Protein AF-A0A9D9LNS2-F1 (afdb_monomer)

pLDDT: mean 87.55, std 12.62, range [31.33, 98.88]

Structure (mmCIF, N/CA/C/O backbone):
data_AF-A0A9D9LNS2-F1
#
_entry.id   AF-A0A9D9LNS2-F1
#
loop_
_atom_site.group_PDB
_atom_site.id
_atom_site.type_symbol
_atom_site.label_atom_id
_atom_site.label_alt_id
_atom_site.label_comp_id
_atom_site.label_asym_id
_atom_site.label_entity_id
_atom_site.label_seq_id
_atom_site.pdbx_PDB_ins_code
_atom_site.Cartn_x
_atom_site.Cartn_y
_atom_site.Cartn_z
_atom_site.occupancy
_atom_site.B_iso_or_equiv
_atom_site.auth_seq_id
_atom_site.auth_comp_id
_atom_site.auth_asym_id
_atom_site.auth_atom_id
_atom_site.pdbx_PDB_model_num
ATOM 1 N N . THR A 1 1 ? 6.295 -9.757 68.242 1.00 33.25 1 THR A N 1
ATOM 2 C CA . THR A 1 1 ? 5.792 -8.439 67.802 1.00 33.25 1 THR A CA 1
ATOM 3 C C . THR A 1 1 ? 4.355 -8.623 67.370 1.00 33.25 1 THR A C 1
ATOM 5 O O . THR A 1 1 ? 4.107 -9.327 66.403 1.00 33.25 1 THR A O 1
ATOM 8 N N . ALA A 1 2 ? 3.405 -8.133 68.170 1.00 31.33 2 ALA A N 1
ATOM 9 C CA . ALA A 1 2 ? 1.982 -8.232 67.860 1.00 31.33 2 ALA A CA 1
ATOM 10 C C . ALA A 1 2 ? 1.678 -7.344 66.647 1.00 31.33 2 ALA A C 1
ATOM 12 O O . ALA A 1 2 ? 1.990 -6.156 66.668 1.00 31.33 2 ALA A O 1
ATOM 13 N N . VAL A 1 3 ? 1.133 -7.939 65.589 1.00 33.62 3 VAL A N 1
ATOM 14 C CA . VAL A 1 3 ? 0.578 -7.201 64.453 1.00 33.62 3 VAL A CA 1
ATOM 15 C C . VAL A 1 3 ? -0.661 -6.463 64.959 1.00 33.62 3 VAL A C 1
ATOM 17 O O . VAL A 1 3 ? -1.496 -7.050 65.648 1.00 33.62 3 VAL A O 1
ATOM 20 N N . ASP A 1 4 ? -0.747 -5.167 64.675 1.00 36.94 4 ASP A N 1
ATOM 21 C CA . ASP A 1 4 ? -1.893 -4.333 65.025 1.00 36.94 4 ASP A CA 1
ATOM 22 C C . ASP A 1 4 ? -3.125 -4.786 64.217 1.00 36.94 4 ASP A C 1
ATOM 24 O O . ASP A 1 4 ? -3.298 -4.444 63.049 1.00 36.94 4 ASP A O 1
ATOM 28 N N . ASN A 1 5 ? -3.973 -5.611 64.837 1.00 46.31 5 ASN A N 1
ATOM 29 C CA . ASN A 1 5 ? -5.178 -6.194 64.234 1.00 46.31 5 ASN A CA 1
ATOM 30 C C . ASN A 1 5 ? -6.272 -5.160 63.888 1.00 46.31 5 ASN A C 1
ATOM 32 O O . ASN A 1 5 ? -7.310 -5.545 63.350 1.00 46.31 5 ASN A O 1
ATOM 36 N N . LYS A 1 6 ? -6.080 -3.858 64.155 1.00 44.69 6 LYS A N 1
ATOM 37 C CA . LYS A 1 6 ? -7.046 -2.815 63.760 1.00 44.69 6 LYS A CA 1
ATOM 38 C C . LYS A 1 6 ? -7.164 -2.613 62.245 1.00 44.69 6 LYS A C 1
ATOM 40 O O . LYS A 1 6 ? -8.192 -2.115 61.801 1.00 44.69 6 LYS A O 1
ATOM 45 N N . ALA A 1 7 ? -6.161 -3.004 61.456 1.00 51.31 7 ALA A N 1
ATOM 46 C CA . ALA A 1 7 ? -6.148 -2.766 60.009 1.00 51.31 7 ALA A CA 1
ATOM 47 C C . ALA A 1 7 ? -7.003 -3.754 59.184 1.00 51.31 7 ALA A C 1
ATOM 49 O O . ALA A 1 7 ? -7.337 -3.459 58.044 1.00 51.31 7 ALA A O 1
ATOM 50 N N . VAL A 1 8 ? -7.363 -4.923 59.732 1.00 53.34 8 VAL A N 1
ATOM 51 C CA . VAL A 1 8 ? -8.019 -6.008 58.963 1.00 53.34 8 VAL A CA 1
ATOM 52 C C . VAL A 1 8 ? -9.545 -5.833 58.870 1.00 53.34 8 VAL A C 1
ATOM 54 O O . VAL A 1 8 ? -10.188 -6.422 58.008 1.00 53.34 8 VAL A O 1
ATOM 57 N N . HIS A 1 9 ? -10.128 -4.996 59.734 1.00 58.34 9 HIS A N 1
ATOM 58 C CA . HIS A 1 9 ? -11.574 -4.741 59.809 1.00 58.34 9 HIS A CA 1
ATOM 59 C C . HIS A 1 9 ? -11.910 -3.241 59.869 1.00 58.34 9 HIS A C 1
ATOM 61 O O . HIS A 1 9 ? -12.943 -2.862 60.422 1.00 58.34 9 HIS A O 1
ATOM 67 N N . SER A 1 10 ? -11.028 -2.370 59.366 1.00 61.47 10 SER A N 1
ATOM 68 C CA . SER A 1 10 ? -11.342 -0.944 59.249 1.00 61.47 10 SER A CA 1
ATOM 69 C C . SER A 1 10 ? -12.357 -0.701 58.129 1.00 61.47 10 SER A C 1
ATOM 71 O O . SER A 1 10 ? -12.461 -1.481 57.186 1.00 61.47 10 SER A O 1
ATOM 73 N N . GLU A 1 11 ? -13.056 0.433 58.185 1.00 57.34 11 GLU A N 1
ATOM 74 C CA . GLU A 1 11 ? -13.917 0.926 57.093 1.00 57.34 11 GLU A CA 1
ATOM 75 C C . GLU A 1 11 ? -13.164 1.156 55.765 1.00 57.34 11 GLU A C 1
ATOM 77 O O . GLU A 1 11 ? -13.777 1.358 54.723 1.00 57.34 11 GLU A O 1
ATOM 82 N N . THR A 1 12 ? -11.830 1.112 55.810 1.00 61.41 12 THR A N 1
ATOM 83 C CA . THR A 1 12 ? -10.902 1.259 54.683 1.00 61.41 12 THR A CA 1
ATOM 84 C C . THR A 1 12 ? -10.197 -0.047 54.298 1.00 61.41 12 THR A C 1
ATOM 86 O O . THR A 1 12 ? -9.272 -0.020 53.486 1.00 61.41 12 THR A O 1
ATOM 89 N N . ALA A 1 13 ? -10.576 -1.183 54.892 1.00 69.00 13 ALA A N 1
ATOM 90 C CA . ALA A 1 13 ? -10.002 -2.482 54.558 1.00 69.00 13 ALA A CA 1
ATOM 91 C C . ALA A 1 13 ? -10.387 -2.907 53.128 1.00 69.00 13 ALA A C 1
ATOM 93 O O . ALA A 1 13 ? -11.453 -2.556 52.625 1.00 69.00 13 ALA A O 1
ATOM 94 N N . ASN A 1 14 ? -9.517 -3.682 52.470 1.00 68.00 14 ASN A N 1
ATOM 95 C CA . ASN A 1 14 ? -9.775 -4.184 51.118 1.00 68.00 14 ASN A CA 1
ATOM 96 C C . ASN A 1 14 ? -11.059 -5.029 51.082 1.00 68.00 14 ASN A C 1
ATOM 98 O O . ASN A 1 14 ? -11.213 -5.963 51.872 1.00 68.00 14 ASN A O 1
ATOM 102 N N . ALA A 1 15 ? -11.947 -4.726 50.133 1.00 77.56 15 ALA A N 1
ATOM 103 C CA . ALA A 1 15 ? -13.178 -5.477 49.915 1.00 77.56 15 ALA A CA 1
ATOM 104 C C . ALA A 1 15 ? -12.906 -6.906 49.405 1.00 77.56 15 ALA A C 1
ATOM 106 O O . ALA A 1 15 ? -11.882 -7.185 48.774 1.00 77.56 15 ALA A O 1
ATOM 107 N N . LEU A 1 16 ? -13.855 -7.810 49.660 1.00 83.69 16 LEU A N 1
ATOM 108 C CA . LEU A 1 16 ? -13.872 -9.162 49.100 1.00 83.69 16 LEU A CA 1
ATOM 109 C C . LEU A 1 16 ? -14.702 -9.174 47.811 1.00 83.69 16 LEU A C 1
ATOM 111 O O . LEU A 1 16 ? -15.827 -8.680 47.796 1.00 83.69 16 LEU A O 1
ATOM 115 N N . TYR A 1 17 ? -14.166 -9.781 46.752 1.00 83.00 17 TYR A N 1
ATOM 116 C CA . TYR A 1 17 ? -14.853 -9.925 45.466 1.00 83.00 17 TYR A CA 1
ATOM 117 C C . TYR A 1 17 ? -15.533 -11.291 45.359 1.00 83.00 17 TYR A C 1
ATOM 119 O O . TYR A 1 17 ? -14.971 -12.309 45.767 1.00 83.00 17 TYR A O 1
ATOM 127 N N . PHE A 1 18 ? -16.731 -11.318 44.782 1.00 83.56 18 PHE A N 1
ATOM 128 C CA . PHE A 1 18 ? -17.509 -12.531 44.545 1.00 83.56 18 PHE A CA 1
ATOM 129 C C . PHE A 1 18 ? -18.371 -12.362 43.278 1.00 83.56 18 PHE A C 1
ATOM 131 O O . PHE A 1 18 ? -18.557 -11.246 42.794 1.00 83.56 18 PHE A O 1
ATOM 138 N N . PHE A 1 19 ? -18.860 -13.467 42.708 1.00 86.81 19 PHE A N 1
ATOM 139 C CA . PHE A 1 19 ? -19.714 -13.448 41.512 1.00 86.81 19 PHE A CA 1
ATOM 140 C C . PHE A 1 19 ? -21.199 -13.301 41.859 1.00 86.81 19 PHE A C 1
ATOM 142 O O . PHE A 1 19 ? -21.621 -13.597 42.973 1.00 86.81 19 PHE A O 1
ATOM 149 N N . GLU A 1 20 ? -21.996 -12.893 40.873 1.00 86.50 20 GLU A N 1
ATOM 150 C CA . GLU A 1 20 ? -23.453 -12.806 40.994 1.00 86.50 20 GLU A CA 1
ATOM 151 C C . GLU A 1 20 ? -24.080 -14.119 41.491 1.00 86.50 20 GLU A C 1
ATOM 153 O O . GLU A 1 20 ? -23.722 -15.207 41.033 1.00 86.50 20 GLU A O 1
ATOM 158 N N . ASN A 1 21 ? -25.026 -14.010 42.426 1.00 89.00 21 ASN A N 1
ATOM 159 C CA . ASN A 1 21 ? -25.740 -15.137 43.013 1.00 89.00 21 ASN A CA 1
ATOM 160 C C . ASN A 1 21 ? -27.175 -14.741 43.404 1.00 89.00 21 ASN A C 1
ATOM 162 O O . ASN A 1 21 ? -27.397 -14.058 44.403 1.00 89.00 21 ASN A O 1
ATOM 166 N N . MET A 1 22 ? -28.149 -15.192 42.614 1.00 88.88 22 MET A N 1
ATOM 167 C CA . MET A 1 22 ? -29.555 -14.786 42.709 1.00 88.88 22 MET A CA 1
ATOM 168 C C . MET A 1 22 ? -30.391 -15.853 43.430 1.00 88.88 22 MET A C 1
ATOM 170 O O . MET A 1 22 ? -30.840 -16.813 42.804 1.00 88.88 22 MET A O 1
ATOM 174 N N . GLN A 1 23 ? -30.603 -15.711 44.743 1.00 87.56 23 GLN A N 1
ATOM 175 C CA . GLN A 1 23 ? -31.381 -16.676 45.543 1.00 87.56 23 GLN A CA 1
ATOM 176 C C . GLN A 1 23 ? -32.831 -16.241 45.833 1.00 87.56 23 GLN A C 1
ATOM 178 O O . GLN A 1 23 ? -33.552 -16.934 46.562 1.00 87.56 23 GLN A O 1
ATOM 183 N N . GLY A 1 24 ? -33.277 -15.123 45.255 1.00 86.31 24 GLY A N 1
ATOM 184 C CA . GLY A 1 24 ? -34.633 -14.588 45.380 1.00 86.31 24 GLY A CA 1
ATOM 185 C C . GLY A 1 24 ? -34.915 -13.911 46.723 1.00 86.31 24 GLY A C 1
ATOM 186 O O . GLY A 1 24 ? -34.023 -13.718 47.548 1.00 86.31 24 GLY A O 1
ATOM 187 N N . THR A 1 25 ? -36.181 -13.567 46.949 1.00 83.12 25 THR A N 1
ATOM 188 C CA . THR A 1 25 ? -36.675 -13.032 48.224 1.00 83.12 25 THR A CA 1
ATOM 189 C C . THR A 1 25 ? -37.322 -14.131 49.077 1.00 83.12 25 THR A C 1
ATOM 191 O O . THR A 1 25 ? -37.558 -15.251 48.607 1.00 83.12 25 THR A O 1
ATOM 194 N N . SER A 1 26 ? -37.561 -13.859 50.358 1.00 76.69 26 SER A N 1
ATOM 195 C CA . SER A 1 26 ? -38.301 -14.744 51.261 1.00 76.69 26 SER A CA 1
ATOM 196 C C . SER A 1 26 ? -39.019 -13.936 52.333 1.00 76.69 26 SER A C 1
ATOM 198 O O . SER A 1 26 ? -38.351 -13.288 53.128 1.00 76.69 26 SER A O 1
ATOM 200 N N . ASP A 1 27 ? -40.340 -14.073 52.430 1.00 67.19 27 ASP A N 1
ATOM 201 C CA . ASP A 1 27 ? -41.143 -13.383 53.454 1.00 67.19 27 ASP A CA 1
ATOM 202 C C . ASP A 1 27 ? -41.075 -14.078 54.831 1.00 67.19 27 ASP A C 1
ATOM 204 O O . ASP A 1 27 ? -41.293 -13.452 55.864 1.00 67.19 27 ASP A O 1
ATOM 208 N N . ASP A 1 28 ? -40.714 -15.367 54.856 1.00 64.19 28 ASP A N 1
ATOM 209 C CA . ASP A 1 28 ? -40.721 -16.203 56.069 1.00 64.19 28 ASP A CA 1
ATOM 210 C C . ASP A 1 28 ? -39.367 -16.301 56.803 1.00 64.19 28 ASP A C 1
ATOM 212 O O . ASP A 1 28 ? -39.284 -16.897 57.881 1.00 64.19 28 ASP A O 1
ATOM 216 N N . ASN A 1 29 ? -38.288 -15.755 56.232 1.00 64.12 29 ASN A N 1
ATOM 217 C CA . ASN A 1 29 ? -36.926 -15.947 56.738 1.00 64.12 29 ASN A CA 1
ATOM 218 C C . ASN A 1 29 ? -36.276 -14.607 57.065 1.00 64.12 29 ASN A C 1
ATOM 220 O O . ASN A 1 29 ? -35.583 -14.033 56.236 1.00 64.12 29 ASN A O 1
ATOM 224 N N . ASP A 1 30 ? -36.482 -14.142 58.293 1.00 65.75 30 ASP A N 1
ATOM 225 C CA . ASP A 1 30 ? -35.785 -12.977 58.826 1.00 65.75 30 ASP A CA 1
ATOM 226 C C . ASP A 1 30 ? -34.303 -13.305 59.072 1.00 65.75 30 ASP A C 1
ATOM 228 O O . ASP A 1 30 ? -33.975 -14.143 59.923 1.00 65.75 30 ASP A O 1
ATOM 232 N N . LYS A 1 31 ? -33.400 -12.620 58.355 1.00 72.44 31 LYS A N 1
ATOM 233 C CA . LYS A 1 31 ? -31.945 -12.838 58.452 1.00 72.44 31 LYS A CA 1
ATOM 234 C C . LYS A 1 31 ? -31.385 -12.630 59.865 1.00 72.44 31 LYS A C 1
ATOM 236 O O . LYS A 1 31 ? -30.313 -13.175 60.154 1.00 72.44 31 LYS A O 1
ATOM 241 N N . HIS A 1 32 ? -32.094 -11.915 60.749 1.00 64.38 32 HIS A N 1
ATOM 242 C CA . HIS A 1 32 ? -31.720 -11.731 62.159 1.00 64.38 32 HIS A CA 1
ATOM 243 C C . HIS A 1 32 ? -31.865 -13.011 62.992 1.00 64.38 32 HIS A C 1
ATOM 245 O O . HIS A 1 32 ? -31.249 -13.138 64.052 1.00 64.38 32 HIS A O 1
ATOM 251 N N . GLN A 1 33 ? -32.667 -13.981 62.544 1.00 59.72 33 GLN A N 1
ATOM 252 C CA . GLN A 1 33 ? -32.954 -15.172 63.333 1.00 59.72 33 GLN A CA 1
ATOM 253 C C . GLN A 1 33 ? -31.820 -16.202 63.236 1.00 59.72 33 GLN A C 1
ATOM 255 O O . GLN A 1 33 ? -31.403 -16.629 62.156 1.00 59.72 33 GLN A O 1
ATOM 260 N N . TYR A 1 34 ? -31.346 -16.661 64.398 1.00 57.41 34 TYR A N 1
ATOM 261 C CA . TYR A 1 34 ? -30.439 -17.803 64.499 1.00 57.41 34 TYR A CA 1
ATOM 262 C C . TYR A 1 34 ? -31.224 -19.102 64.270 1.00 57.41 34 TYR A C 1
ATOM 264 O O . TYR A 1 34 ? -31.733 -19.719 65.207 1.00 57.41 34 TYR A O 1
ATOM 272 N N . LYS A 1 35 ? -31.353 -19.518 63.008 1.00 54.47 35 LYS A N 1
ATOM 273 C CA . LYS A 1 35 ? -31.917 -20.820 62.636 1.00 54.47 35 LYS A CA 1
ATOM 274 C C . LYS A 1 35 ? -30.924 -21.585 61.769 1.00 54.47 35 LYS A C 1
ATOM 276 O O . LYS A 1 35 ? -30.582 -21.138 60.684 1.00 54.47 35 LYS A O 1
ATOM 281 N N . ASN A 1 36 ? -30.502 -22.733 62.301 1.00 56.06 36 ASN A N 1
ATOM 282 C CA . ASN A 1 36 ? -29.841 -23.860 61.640 1.00 56.06 36 ASN A CA 1
ATOM 283 C C . ASN A 1 36 ? -28.609 -23.540 60.759 1.00 56.06 36 ASN A C 1
ATOM 285 O O . ASN A 1 36 ? -28.718 -22.982 59.671 1.00 56.06 36 ASN A O 1
ATOM 289 N N . TYR A 1 37 ? -27.416 -23.955 61.201 1.00 56.81 37 TYR A N 1
ATOM 290 C CA . TYR A 1 37 ? -26.155 -23.692 60.485 1.00 56.81 37 TYR A CA 1
ATOM 291 C C . TYR A 1 37 ? -26.038 -24.428 59.142 1.00 56.81 37 TYR A C 1
ATOM 293 O O . TYR A 1 37 ? -25.352 -23.934 58.246 1.00 56.81 37 TYR A O 1
ATOM 301 N N . ASP A 1 38 ? -26.708 -25.575 59.004 1.00 57.31 38 ASP A N 1
ATOM 302 C CA . ASP A 1 38 ? -26.604 -26.446 57.826 1.00 57.31 38 ASP A CA 1
ATOM 303 C C . ASP A 1 38 ? -27.313 -25.867 56.591 1.00 57.31 38 ASP A C 1
ATOM 305 O O . ASP A 1 38 ? -26.952 -26.178 55.458 1.00 57.31 38 ASP A O 1
ATOM 309 N N . SER A 1 39 ? -28.285 -24.973 56.797 1.00 63.19 39 SER A N 1
ATOM 310 C CA . SER A 1 39 ? -28.963 -24.226 55.736 1.00 63.19 39 SER A CA 1
ATOM 311 C C . SER A 1 39 ? -29.450 -22.880 56.276 1.00 63.19 39 SER A C 1
ATOM 313 O O . SER A 1 39 ? -30.644 -22.709 56.547 1.00 63.19 39 SER A O 1
ATOM 315 N N . LYS A 1 40 ? -28.526 -21.926 56.471 1.00 66.00 40 LYS A N 1
ATOM 316 C CA . LYS A 1 40 ? -28.883 -20.584 56.964 1.00 66.00 40 LYS A CA 1
ATOM 317 C C . LYS A 1 40 ? -29.997 -20.006 56.086 1.00 66.00 40 LYS A C 1
ATOM 319 O O . LYS A 1 40 ? -29.880 -19.969 54.862 1.00 66.00 40 LYS A O 1
ATOM 324 N N . ASP A 1 41 ? -31.098 -19.626 56.731 1.00 71.75 41 ASP A N 1
ATOM 325 C CA . ASP A 1 41 ? -32.291 -19.032 56.111 1.00 71.75 41 ASP A CA 1
ATOM 326 C C . ASP A 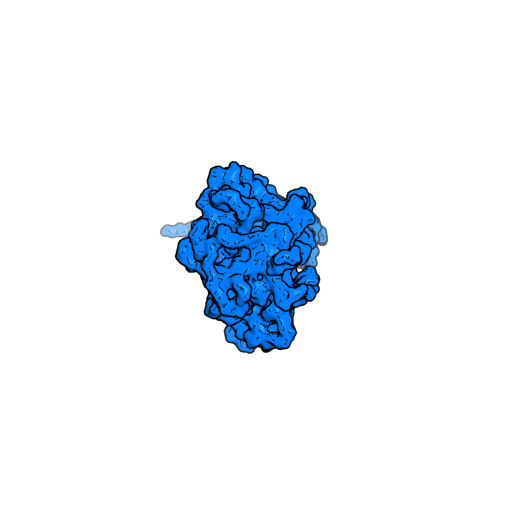1 41 ? -32.908 -19.868 54.971 1.00 71.75 41 ASP A C 1
ATOM 328 O O . ASP A 1 41 ? -33.558 -19.332 54.077 1.00 71.75 41 ASP A O 1
ATOM 332 N N . ASN A 1 42 ? -32.697 -21.194 54.980 1.00 74.06 42 ASN A N 1
ATOM 333 C CA . ASN A 1 42 ? -33.141 -22.125 53.933 1.00 74.06 42 ASN A CA 1
ATOM 334 C C . ASN A 1 42 ? -32.645 -21.768 52.516 1.00 74.06 42 ASN A C 1
ATOM 336 O O . ASN A 1 42 ? -33.268 -22.142 51.519 1.00 74.06 42 ASN A O 1
ATOM 340 N N . LYS A 1 43 ? -31.498 -21.085 52.408 1.00 79.06 43 LYS A N 1
ATOM 341 C CA . LYS A 1 43 ? -30.827 -20.776 51.137 1.00 79.06 43 LYS A CA 1
ATOM 342 C C . LYS A 1 43 ? -29.500 -21.543 51.044 1.00 79.06 43 LYS A C 1
ATOM 344 O O . LYS A 1 43 ? -28.443 -20.968 51.300 1.00 79.06 43 LYS A O 1
ATOM 349 N N . PRO A 1 44 ? -29.519 -22.841 50.680 1.00 78.06 44 PRO A N 1
ATOM 350 C CA . PRO A 1 44 ? -28.331 -23.703 50.728 1.00 78.06 44 PRO A CA 1
ATOM 351 C C . PRO A 1 44 ? -27.183 -23.242 49.817 1.00 78.06 44 PRO A C 1
ATOM 353 O O . PRO A 1 44 ? -26.036 -23.600 50.064 1.00 78.06 44 PRO A O 1
ATOM 356 N N . TYR A 1 45 ? -27.477 -22.439 48.790 1.00 83.69 45 TYR A N 1
ATOM 357 C CA . TYR A 1 45 ? -26.491 -21.909 47.843 1.00 83.69 45 TYR A CA 1
ATOM 358 C C . TYR A 1 45 ? -26.297 -20.394 47.951 1.00 83.69 45 TYR A C 1
ATOM 360 O O . TYR A 1 45 ? -25.683 -19.799 47.069 1.00 83.69 45 TYR A O 1
ATOM 368 N N . GLY A 1 46 ? -26.838 -19.743 48.983 1.00 85.69 46 GLY A N 1
ATOM 369 C CA . GLY A 1 46 ? -26.737 -18.293 49.103 1.00 85.69 46 GLY A CA 1
ATOM 370 C C . GLY A 1 46 ? -25.374 -17.819 49.581 1.00 85.69 46 GLY A C 1
ATOM 371 O O . GLY A 1 46 ? -24.735 -18.437 50.431 1.00 85.69 46 GLY A O 1
ATOM 372 N N . SER A 1 47 ? -24.936 -16.695 49.020 1.00 89.50 47 SER A N 1
ATOM 373 C CA . SER A 1 47 ? -23.705 -16.031 49.433 1.00 89.50 47 SER A CA 1
ATOM 374 C C . SER A 1 47 ? -23.876 -15.476 50.846 1.00 89.50 47 SER A C 1
ATOM 376 O O . SER A 1 47 ? -24.845 -14.772 51.124 1.00 89.50 47 SER A O 1
ATOM 378 N N . TYR A 1 48 ? -22.936 -15.760 51.745 1.00 87.44 48 TYR A N 1
ATOM 379 C CA . TYR A 1 48 ? -22.938 -15.226 53.105 1.00 87.44 48 TYR A CA 1
ATOM 380 C C . TYR A 1 48 ? -21.545 -14.774 53.523 1.00 87.44 48 TYR A C 1
ATOM 382 O O . TYR A 1 48 ? -20.537 -15.278 53.026 1.00 87.44 48 TYR A O 1
ATOM 390 N N . ILE A 1 49 ? -21.496 -13.853 54.481 1.00 85.69 49 ILE A N 1
ATOM 391 C CA . ILE A 1 49 ? -20.274 -13.532 55.215 1.00 85.69 49 ILE A CA 1
ATOM 392 C C . ILE A 1 49 ? -20.285 -14.256 56.562 1.00 85.69 49 ILE A C 1
ATOM 394 O O . ILE A 1 49 ? -21.323 -14.345 57.222 1.00 85.69 49 ILE A O 1
ATOM 398 N N . GLU A 1 50 ? -19.135 -14.795 56.967 1.00 85.25 50 GLU A N 1
ATOM 399 C CA . GLU A 1 50 ? -18.951 -15.459 58.257 1.00 85.25 50 GLU A CA 1
ATOM 400 C C . GLU A 1 50 ? -17.874 -14.751 59.069 1.00 85.25 50 GLU A C 1
ATOM 402 O O . GLU A 1 50 ? -16.732 -14.613 58.632 1.00 85.25 50 GLU A O 1
ATOM 407 N N . VAL A 1 51 ? -18.238 -14.339 60.279 1.00 81.00 51 VAL A N 1
ATOM 408 C CA . VAL A 1 51 ? -17.329 -13.724 61.242 1.00 81.00 51 VAL A CA 1
ATOM 409 C C . VAL A 1 51 ? -17.110 -14.712 62.377 1.00 81.00 51 VAL A C 1
ATOM 411 O O . VAL A 1 51 ? -18.035 -15.022 63.129 1.00 81.00 51 VAL A O 1
ATOM 414 N N . LYS A 1 52 ? -15.876 -15.207 62.502 1.00 80.56 52 LYS A N 1
ATOM 415 C CA . LYS A 1 52 ? -15.426 -16.051 63.615 1.00 80.56 52 LYS A CA 1
ATOM 416 C C . LYS A 1 52 ? -14.608 -15.220 64.587 1.00 80.56 52 LYS A C 1
ATOM 418 O O . LYS A 1 52 ? -13.698 -14.505 64.177 1.00 80.56 52 LYS A O 1
ATOM 423 N N . GLY A 1 53 ? -14.896 -15.353 65.873 1.00 74.88 53 GLY A N 1
ATOM 424 C CA . GLY A 1 53 ? -14.163 -14.664 66.928 1.00 74.88 53 GLY A CA 1
ATOM 425 C C . GLY A 1 53 ? -14.073 -15.488 68.203 1.00 74.88 53 GLY A C 1
ATOM 426 O O . GLY A 1 53 ? -14.647 -16.571 68.310 1.00 74.88 53 GLY A O 1
ATOM 427 N N . TYR A 1 54 ? -13.358 -14.950 69.187 1.00 73.06 54 TYR A N 1
ATOM 428 C CA . TYR A 1 54 ? -13.318 -15.487 70.542 1.00 73.06 54 TYR A CA 1
ATOM 429 C C . TYR A 1 54 ? -13.854 -14.424 71.501 1.00 73.06 54 TYR A C 1
ATOM 431 O O . TYR A 1 54 ? -13.240 -13.373 71.687 1.00 73.06 54 TYR A O 1
ATOM 439 N N . TYR A 1 55 ? -15.031 -14.675 72.064 1.00 71.25 55 TYR A N 1
ATOM 440 C CA . TYR A 1 55 ? -15.704 -13.771 72.985 1.00 71.25 55 TYR A CA 1
ATOM 441 C C . TYR A 1 55 ? -15.151 -13.928 74.400 1.00 71.25 55 TYR A C 1
ATOM 443 O O . TYR A 1 55 ? -14.888 -15.045 74.846 1.00 71.25 55 TYR A O 1
ATOM 451 N N . VAL A 1 56 ? -15.011 -12.810 75.116 1.00 62.66 56 VAL A N 1
ATOM 452 C CA . VAL A 1 56 ? -14.651 -12.780 76.538 1.00 62.66 56 VAL A CA 1
ATOM 453 C C . VAL A 1 56 ? -15.461 -11.686 77.235 1.00 62.66 56 VAL A C 1
ATOM 455 O O . VAL A 1 56 ? -15.270 -10.501 76.965 1.00 62.66 56 VAL A O 1
ATOM 458 N N . ASN A 1 57 ? -16.319 -12.077 78.172 1.00 61.41 57 ASN A N 1
ATOM 459 C CA . ASN A 1 57 ? -17.009 -11.201 79.112 1.00 61.41 57 ASN A CA 1
ATOM 460 C C . ASN A 1 57 ? -16.449 -11.406 80.519 1.00 61.41 57 ASN A C 1
ATOM 462 O O . ASN A 1 57 ? -16.342 -12.537 80.991 1.00 61.41 57 ASN A O 1
ATOM 466 N N . LYS A 1 58 ? -16.094 -10.310 81.190 1.00 61.38 58 LYS A N 1
ATOM 467 C CA . LYS A 1 58 ? -15.487 -10.318 82.530 1.00 61.38 58 LYS A CA 1
ATOM 468 C C . LYS A 1 58 ? -16.350 -9.619 83.585 1.00 61.38 58 LYS A C 1
ATOM 470 O O . LYS A 1 58 ? -15.850 -9.340 84.672 1.00 61.38 58 LYS A O 1
ATOM 475 N N . THR A 1 59 ? -17.606 -9.287 83.282 1.00 54.38 59 THR A N 1
ATOM 476 C CA . THR A 1 59 ? -18.503 -8.662 84.264 1.00 54.38 59 THR A CA 1
ATOM 477 C C . THR A 1 59 ? -18.929 -9.675 85.327 1.00 54.38 59 THR A C 1
ATOM 479 O O . THR A 1 59 ? -19.113 -10.856 85.037 1.00 54.38 59 THR A O 1
ATOM 482 N N . ALA A 1 60 ? -19.101 -9.219 86.571 1.00 47.38 60 ALA A N 1
ATOM 483 C CA . ALA A 1 60 ? -19.482 -10.082 87.694 1.00 47.38 60 ALA A CA 1
ATOM 484 C C . ALA A 1 60 ? -20.859 -10.753 87.506 1.00 47.38 60 ALA A C 1
ATOM 486 O O . ALA A 1 60 ? -21.121 -11.796 88.095 1.00 47.38 60 ALA A O 1
ATOM 487 N N . GLU A 1 61 ? -21.716 -10.167 86.669 1.00 49.75 61 GLU A N 1
ATOM 488 C CA . GLU A 1 61 ? -23.097 -10.598 86.434 1.00 49.75 61 GLU A CA 1
ATOM 489 C C . GLU A 1 61 ? -23.237 -11.594 85.265 1.00 49.75 61 GLU A C 1
ATOM 491 O O . GLU A 1 61 ? -24.240 -12.298 85.191 1.00 49.75 61 GLU A O 1
ATOM 496 N N . ALA A 1 62 ? -22.257 -11.674 84.348 1.00 55.06 62 ALA A N 1
ATOM 497 C CA . ALA A 1 62 ? -22.368 -12.461 83.109 1.00 55.06 62 ALA A CA 1
ATOM 498 C C . ALA A 1 62 ? -21.014 -12.958 82.544 1.00 55.06 62 ALA A C 1
ATOM 500 O O . ALA A 1 62 ? -20.825 -13.043 81.324 1.00 55.06 62 ALA A O 1
ATOM 501 N N . ALA A 1 63 ? -20.054 -13.285 83.417 1.00 54.41 63 ALA A N 1
ATOM 502 C CA . ALA A 1 63 ? -18.733 -13.764 83.011 1.00 54.41 63 ALA A CA 1
ATOM 503 C C . ALA A 1 63 ? -18.821 -15.038 82.147 1.00 54.41 63 ALA A C 1
ATOM 505 O O . ALA A 1 63 ? -19.338 -16.069 82.575 1.00 54.41 63 ALA A O 1
ATOM 506 N N . SER A 1 64 ? -18.302 -14.972 80.922 1.00 61.06 64 SER A N 1
ATOM 507 C CA . SER A 1 64 ? -18.313 -16.082 79.960 1.00 61.06 64 SER A CA 1
ATOM 508 C C . SER A 1 64 ? -17.238 -15.883 78.895 1.00 61.06 64 SER A C 1
ATOM 510 O O . SER A 1 64 ? -16.824 -14.760 78.614 1.00 61.06 64 SER A O 1
ATOM 512 N N . GLN A 1 65 ? -16.748 -16.971 78.307 1.00 67.19 65 GLN A N 1
ATOM 513 C CA . GLN A 1 65 ? -15.808 -16.907 77.192 1.00 67.19 65 GLN A CA 1
ATOM 514 C C . GLN A 1 65 ? -15.965 -18.121 76.284 1.00 67.19 65 GLN A C 1
ATOM 516 O O . GLN A 1 65 ? -16.331 -19.200 76.751 1.00 67.19 65 GLN A O 1
ATOM 521 N N . GLY A 1 66 ? -15.660 -17.958 75.003 1.00 69.88 66 GLY A N 1
ATOM 522 C CA . GLY A 1 66 ? -15.715 -19.054 74.045 1.00 69.88 66 GLY A CA 1
ATOM 523 C C . GLY A 1 66 ? -15.701 -18.584 72.593 1.00 69.88 66 GLY A C 1
ATOM 524 O O . GLY A 1 66 ? -15.786 -17.382 72.325 1.00 69.88 66 GLY A O 1
ATOM 525 N N . PRO A 1 67 ? -15.581 -19.523 71.642 1.00 73.94 67 PRO A N 1
ATOM 526 C CA . PRO A 1 67 ? -15.688 -19.213 70.226 1.00 73.94 67 PRO A CA 1
ATOM 527 C C . PRO A 1 67 ? -17.106 -18.741 69.884 1.00 73.94 67 PRO A C 1
ATOM 529 O O . PRO A 1 67 ? -18.094 -19.300 70.357 1.00 73.94 67 PRO A O 1
ATOM 532 N N . ILE A 1 68 ? -17.190 -17.730 69.028 1.00 73.50 68 ILE A N 1
ATOM 533 C CA . ILE A 1 68 ? -18.434 -17.170 68.493 1.00 73.50 68 ILE A CA 1
ATOM 534 C C . ILE A 1 68 ? -18.366 -17.176 66.971 1.00 73.50 68 ILE A C 1
ATOM 536 O O . ILE A 1 68 ? -17.305 -16.940 66.386 1.00 73.50 68 ILE A O 1
ATOM 540 N N . ILE A 1 69 ? -19.497 -17.469 66.331 1.00 76.94 69 ILE A N 1
ATOM 541 C CA . ILE A 1 69 ? -19.615 -17.473 64.874 1.00 76.94 69 ILE A CA 1
ATOM 542 C C . ILE A 1 69 ? -20.916 -16.780 64.484 1.00 76.94 69 ILE A C 1
ATOM 544 O O . ILE A 1 69 ? -22.001 -17.214 64.882 1.00 76.94 69 ILE A O 1
ATOM 548 N N . TYR A 1 70 ? -20.805 -15.742 63.661 1.00 78.25 70 TYR A N 1
ATOM 549 C CA . TYR A 1 70 ? -21.945 -15.062 63.059 1.00 78.25 70 TYR A CA 1
ATOM 550 C C . TYR A 1 70 ? -21.938 -15.268 61.554 1.00 78.25 70 TYR A C 1
ATOM 552 O O . TYR A 1 70 ? -20.899 -15.107 60.915 1.00 78.25 70 TYR A O 1
ATOM 560 N N . ARG A 1 71 ? -23.103 -15.591 60.993 1.00 81.50 71 ARG A N 1
ATOM 561 C CA . ARG A 1 71 ? -23.323 -15.675 59.548 1.00 81.50 71 ARG A CA 1
ATOM 562 C C . ARG A 1 71 ? -24.423 -14.715 59.145 1.00 81.50 71 ARG A C 1
ATOM 564 O O . ARG A 1 71 ? -25.476 -14.708 59.781 1.00 81.50 71 ARG A O 1
ATOM 571 N N . PHE A 1 72 ? -24.189 -13.971 58.074 1.00 83.62 72 PHE A N 1
ATOM 572 C CA . PHE A 1 72 ? -25.186 -13.091 57.480 1.00 83.62 72 PHE A CA 1
ATOM 573 C C . PHE A 1 72 ? -25.277 -13.339 55.975 1.00 83.62 72 PHE A C 1
ATOM 575 O O . PHE A 1 72 ? -24.259 -13.315 55.282 1.00 83.62 72 PHE A O 1
ATOM 582 N N . MET A 1 73 ? -26.494 -13.571 55.480 1.00 86.19 73 MET A N 1
ATOM 583 C CA . MET A 1 73 ? -26.761 -13.811 54.062 1.00 86.19 73 MET A CA 1
ATOM 584 C C . MET A 1 73 ? -26.751 -12.496 53.277 1.00 86.19 73 MET A C 1
ATOM 586 O O . MET A 1 73 ? -27.519 -11.577 53.579 1.00 86.19 73 MET A O 1
ATOM 590 N N . LEU A 1 74 ? -25.903 -12.414 52.252 1.00 87.88 74 LEU A N 1
ATOM 591 C CA . LEU A 1 74 ? -25.798 -11.243 51.385 1.00 87.88 74 LEU A CA 1
ATOM 592 C C . LEU A 1 74 ? -27.077 -11.054 50.563 1.00 87.88 74 LEU A C 1
ATOM 594 O O . LEU A 1 74 ? -27.715 -12.012 50.132 1.00 87.88 74 LEU A O 1
ATOM 598 N N . GLY A 1 75 ? -27.439 -9.792 50.369 1.00 85.81 75 GLY A N 1
ATOM 599 C CA . GLY A 1 75 ? -28.590 -9.345 49.596 1.00 85.81 75 GLY A CA 1
ATOM 600 C C . GLY A 1 75 ? -28.801 -7.850 49.795 1.00 85.81 75 GLY A C 1
ATOM 601 O O . GLY A 1 75 ? -28.001 -7.198 50.467 1.00 85.81 75 GLY A O 1
ATOM 602 N N . LYS A 1 76 ? -29.847 -7.290 49.200 1.00 79.62 76 LYS A N 1
ATOM 603 C CA . LYS A 1 76 ? -30.091 -5.836 49.176 1.00 79.62 76 LYS A CA 1
ATOM 604 C C . LYS A 1 76 ? -30.606 -5.254 50.495 1.00 79.62 76 LYS A C 1
ATOM 606 O O . LYS A 1 76 ? -30.585 -4.041 50.672 1.00 79.62 76 LYS A O 1
ATOM 611 N N . ASP A 1 77 ? -31.060 -6.100 51.414 1.00 78.56 77 ASP A N 1
ATOM 612 C CA . ASP A 1 77 ? -31.597 -5.699 52.713 1.00 78.56 77 ASP A CA 1
ATOM 613 C C . ASP A 1 77 ? -31.137 -6.639 53.845 1.00 78.56 77 ASP A C 1
ATOM 615 O O . ASP A 1 77 ? -30.410 -7.616 53.631 1.00 78.56 77 ASP A O 1
ATOM 619 N N . ILE A 1 78 ? -31.557 -6.334 55.075 1.00 76.94 78 ILE A N 1
ATOM 620 C CA . ILE A 1 78 ? -31.280 -7.146 56.270 1.00 76.94 78 ILE A CA 1
ATOM 621 C C . ILE A 1 78 ? -32.399 -8.131 56.625 1.00 76.94 78 ILE A C 1
ATOM 623 O O . ILE A 1 78 ? -32.330 -8.750 57.681 1.00 76.94 78 ILE A O 1
ATOM 627 N N . THR A 1 79 ? -33.424 -8.291 55.789 1.00 76.62 79 THR A N 1
ATOM 628 C CA . THR A 1 79 ? -34.629 -9.049 56.157 1.00 76.62 79 THR A CA 1
ATOM 629 C C . THR A 1 79 ? -34.970 -10.151 55.173 1.00 76.62 79 THR A C 1
ATOM 631 O O . THR A 1 79 ? -35.135 -11.284 55.597 1.00 76.62 79 THR A O 1
ATOM 634 N N . THR A 1 80 ? -35.074 -9.850 53.885 1.00 83.06 80 THR A N 1
ATOM 635 C CA . THR A 1 80 ? -35.910 -10.605 52.941 1.00 83.06 80 THR A CA 1
ATOM 636 C C . THR A 1 80 ? -35.230 -10.899 51.607 1.00 83.06 80 THR A C 1
ATOM 638 O O . THR A 1 80 ? -35.611 -11.869 50.957 1.00 83.06 80 THR A O 1
ATOM 641 N N . ASP A 1 81 ? -34.241 -10.116 51.171 1.00 85.88 81 ASP A N 1
ATOM 642 C CA . ASP A 1 81 ? -33.591 -10.283 49.863 1.00 85.88 81 ASP A CA 1
ATOM 643 C C . ASP A 1 81 ? -32.303 -11.106 49.957 1.00 85.88 81 ASP A C 1
ATOM 645 O O . ASP A 1 81 ? -31.437 -10.803 50.765 1.00 85.88 81 ASP A O 1
ATOM 649 N N . PHE A 1 82 ? -32.131 -12.118 49.107 1.00 87.38 82 PHE A N 1
ATOM 650 C CA . PHE A 1 82 ? -30.933 -12.970 49.070 1.00 87.38 82 PHE A CA 1
ATOM 651 C C . PHE A 1 82 ? -30.221 -12.893 47.708 1.00 87.38 82 PHE A C 1
ATOM 653 O O . PHE A 1 82 ? -29.554 -13.842 47.288 1.00 87.38 82 PHE A O 1
ATOM 660 N N . ASN A 1 83 ? -30.405 -11.788 46.981 1.00 86.50 83 ASN A N 1
ATOM 661 C CA . ASN A 1 83 ? -29.838 -11.574 45.656 1.00 86.50 83 ASN A CA 1
ATOM 662 C C . ASN A 1 83 ? -28.555 -10.750 45.749 1.00 86.50 83 ASN A C 1
ATOM 664 O O . ASN A 1 83 ? -28.561 -9.559 46.071 1.00 86.50 83 ASN A O 1
ATOM 668 N N . ALA A 1 84 ? -27.441 -11.393 45.427 1.00 87.88 84 ALA A N 1
ATOM 669 C CA . ALA A 1 84 ? -26.155 -10.739 45.314 1.00 87.88 84 ALA A CA 1
ATOM 670 C C . ALA A 1 84 ? -25.892 -10.428 43.828 1.00 87.88 84 ALA A C 1
ATOM 672 O O . ALA A 1 84 ? -25.492 -11.300 43.062 1.00 87.88 84 ALA A O 1
ATOM 673 N N . GLU A 1 85 ? -26.186 -9.203 43.405 1.00 78.56 85 GLU A N 1
ATOM 674 C CA . GLU A 1 85 ? -26.125 -8.749 42.015 1.00 78.56 85 GLU A CA 1
ATOM 675 C C . GLU A 1 85 ? -24.729 -8.242 41.650 1.00 78.56 85 GLU A C 1
ATOM 677 O O . GLU A 1 85 ? -24.043 -7.618 42.467 1.00 78.56 85 GLU A O 1
ATOM 682 N N . ARG A 1 86 ? -24.315 -8.462 40.397 1.00 76.19 86 ARG A N 1
ATOM 683 C CA . ARG A 1 86 ? -23.037 -7.941 39.884 1.00 76.19 86 ARG A CA 1
ATOM 684 C C . ARG A 1 86 ? -22.945 -6.416 40.021 1.00 76.19 86 ARG A C 1
ATOM 686 O O . ARG A 1 86 ? -23.954 -5.730 39.895 1.00 76.19 86 ARG A O 1
ATOM 693 N N . ASN A 1 87 ? -21.722 -5.894 40.147 1.00 66.12 87 ASN A N 1
ATOM 694 C CA . ASN A 1 87 ? -21.443 -4.450 40.106 1.00 66.12 87 ASN A CA 1
ATOM 695 C C . ASN A 1 87 ? -22.042 -3.645 41.278 1.00 66.12 87 ASN A C 1
ATOM 697 O O . ASN A 1 87 ? -22.504 -2.517 41.101 1.00 66.12 87 ASN A O 1
ATOM 701 N N . ASN A 1 88 ? -22.078 -4.252 42.467 1.00 67.38 88 ASN A N 1
ATOM 702 C CA . ASN A 1 88 ? -22.596 -3.643 43.687 1.00 67.38 88 ASN A CA 1
ATOM 703 C C . ASN A 1 88 ? -21.612 -3.815 44.842 1.00 67.38 88 ASN A C 1
ATOM 705 O O . ASN A 1 88 ? -20.979 -4.866 44.977 1.00 67.38 88 ASN A O 1
ATOM 709 N N . HIS A 1 89 ? -21.560 -2.818 45.727 1.00 76.12 89 HIS A N 1
ATOM 710 C CA . HIS A 1 89 ? -20.822 -2.911 46.980 1.00 76.12 89 HIS A CA 1
ATOM 711 C C . HIS A 1 89 ? -21.791 -3.146 48.147 1.00 76.12 89 HIS A C 1
ATOM 713 O O . HIS A 1 89 ? -22.616 -2.298 48.481 1.00 76.12 89 HIS A O 1
ATOM 719 N N . TYR A 1 90 ? -21.678 -4.315 48.780 1.00 80.50 90 TYR A N 1
ATOM 720 C CA . TYR A 1 90 ? -22.440 -4.679 49.974 1.00 80.50 90 TYR A CA 1
ATOM 721 C C . TYR A 1 90 ? -21.631 -4.311 51.217 1.00 80.50 90 TYR A C 1
ATOM 723 O O . TYR A 1 90 ? -20.704 -5.033 51.593 1.00 80.50 90 TYR A O 1
ATOM 731 N N . LYS A 1 91 ? -21.963 -3.190 51.857 1.00 80.19 91 LYS A N 1
ATOM 732 C CA . LYS A 1 91 ? -21.253 -2.712 53.046 1.00 80.19 91 LYS A CA 1
ATOM 733 C C . LYS A 1 91 ? -21.981 -3.168 54.305 1.00 80.19 91 LYS A C 1
ATOM 735 O O . LYS A 1 91 ? -23.050 -2.664 54.640 1.00 80.19 91 LYS A O 1
ATOM 740 N N . LEU A 1 92 ? -21.396 -4.136 55.011 1.00 78.06 92 LEU A N 1
ATOM 741 C CA . LEU A 1 92 ? -21.975 -4.707 56.228 1.00 78.06 92 LEU A CA 1
ATOM 742 C C . LEU A 1 92 ? -21.331 -4.132 57.485 1.00 78.06 92 LEU A C 1
ATOM 744 O O . LEU A 1 92 ? -20.111 -4.111 57.624 1.00 78.06 92 LEU A O 1
ATOM 748 N N . THR A 1 93 ? -22.169 -3.750 58.442 1.00 76.50 93 THR A N 1
ATOM 749 C CA . THR A 1 93 ? -21.757 -3.382 59.797 1.00 76.50 93 THR A CA 1
ATOM 750 C C . THR A 1 93 ? -22.316 -4.400 60.784 1.00 76.50 93 THR A C 1
ATOM 752 O O . THR A 1 93 ? -23.530 -4.516 60.937 1.00 76.50 93 THR A O 1
ATOM 755 N N . LEU A 1 94 ? -21.427 -5.117 61.475 1.00 76.81 94 LEU A N 1
ATOM 756 C CA . LEU A 1 94 ? -21.776 -5.957 62.622 1.00 76.81 94 LEU A CA 1
ATOM 757 C C . LEU A 1 94 ? -21.671 -5.130 63.903 1.00 76.81 94 LEU A C 1
ATOM 759 O O . LEU A 1 94 ? -20.591 -4.642 64.247 1.00 76.81 94 LEU A O 1
ATOM 763 N N . LYS A 1 95 ? -22.771 -5.012 64.643 1.00 72.62 95 LYS A N 1
ATOM 764 C CA . LYS A 1 95 ? -22.809 -4.372 65.956 1.00 72.62 95 LYS A CA 1
ATOM 765 C C . LYS A 1 95 ? -23.155 -5.399 67.029 1.00 72.62 95 LYS A C 1
ATOM 767 O O . LYS A 1 95 ? -24.186 -6.060 66.979 1.00 72.62 95 LYS A O 1
ATOM 772 N N . PHE A 1 96 ? -22.304 -5.499 68.043 1.00 67.31 96 PHE A N 1
ATOM 773 C CA . PHE A 1 96 ? -22.577 -6.329 69.215 1.00 67.31 96 PHE A CA 1
ATOM 774 C C . PHE A 1 96 ? -23.542 -5.598 70.161 1.00 67.31 96 PHE A C 1
ATOM 776 O O . PHE A 1 96 ? -23.238 -4.481 70.590 1.00 67.31 96 PHE A O 1
ATOM 783 N N . LYS A 1 97 ? -24.683 -6.208 70.515 1.00 60.91 97 LYS A N 1
ATOM 784 C CA . LYS A 1 97 ? -25.550 -5.729 71.605 1.00 60.91 97 LYS A CA 1
ATOM 785 C C . LYS A 1 97 ? -25.302 -6.555 72.868 1.00 60.91 97 LYS A C 1
ATOM 787 O O . LYS A 1 97 ? -25.364 -7.776 72.843 1.00 60.91 97 LYS A O 1
ATOM 792 N N . ASN A 1 98 ? -25.064 -5.876 73.993 1.00 62.72 98 ASN A N 1
ATOM 793 C CA . ASN A 1 98 ? -24.954 -6.471 75.332 1.00 62.72 98 ASN A CA 1
ATOM 794 C C . ASN A 1 98 ? -23.941 -7.636 75.429 1.00 62.72 98 ASN A C 1
ATOM 796 O O . ASN A 1 98 ? -22.730 -7.418 75.407 1.00 62.72 98 ASN A O 1
ATOM 800 N N . ASN A 1 99 ? -24.441 -8.868 75.560 1.00 61.06 99 ASN A N 1
ATOM 801 C CA . ASN A 1 99 ? -23.667 -10.105 75.615 1.00 61.06 99 ASN A CA 1
ATOM 802 C C . ASN A 1 99 ? -23.718 -10.770 74.233 1.00 61.06 99 ASN A C 1
ATOM 804 O O . ASN A 1 99 ? -24.761 -10.714 73.596 1.00 61.06 99 ASN A O 1
ATOM 808 N N . ALA A 1 100 ? -22.639 -11.422 73.784 1.00 57.34 100 ALA A N 1
ATOM 809 C CA . ALA A 1 100 ? -22.403 -11.880 72.399 1.00 57.34 100 ALA A CA 1
ATOM 810 C C . ALA A 1 100 ? -23.512 -12.689 71.678 1.00 57.34 100 ALA A C 1
ATOM 812 O O . ALA A 1 100 ? -23.369 -12.985 70.495 1.00 57.34 100 ALA A O 1
ATOM 813 N N . ASN A 1 101 ? -24.613 -13.038 72.334 1.00 56.25 101 ASN A N 1
ATOM 814 C CA . ASN A 1 101 ? -25.722 -13.793 71.760 1.00 56.25 101 ASN A CA 1
ATOM 815 C C . ASN A 1 101 ? -26.776 -12.931 71.034 1.00 56.25 101 ASN A C 1
ATOM 817 O O . ASN A 1 101 ? -27.750 -13.500 70.553 1.00 56.25 101 ASN A O 1
ATOM 821 N N . ASP A 1 102 ? -26.595 -11.608 70.925 1.00 57.09 102 ASP A N 1
ATOM 822 C CA . ASP A 1 102 ? -27.524 -10.707 70.215 1.00 57.09 102 ASP A CA 1
ATOM 823 C C . ASP A 1 102 ? -26.783 -9.809 69.190 1.00 57.09 102 ASP A C 1
ATOM 825 O O . ASP A 1 102 ? -26.426 -8.662 69.489 1.00 57.09 102 ASP A O 1
ATOM 829 N N . PRO A 1 103 ? -26.419 -10.341 68.004 1.00 60.94 103 PRO A N 1
ATOM 830 C CA . PRO A 1 103 ? -25.789 -9.560 66.942 1.00 60.94 103 PRO A CA 1
ATOM 831 C C . PRO A 1 103 ? -26.828 -8.723 66.182 1.00 60.94 103 PRO A C 1
ATOM 833 O O . PRO A 1 103 ? -27.834 -9.245 65.710 1.00 60.94 103 PRO A O 1
ATOM 836 N N . ASP A 1 104 ? -26.544 -7.436 65.995 1.00 56.16 104 ASP A N 1
ATOM 837 C CA . ASP A 1 104 ? -27.334 -6.540 65.148 1.00 56.16 104 ASP A CA 1
ATOM 838 C C . ASP A 1 104 ? -26.549 -6.237 63.869 1.00 56.16 104 ASP A C 1
ATOM 840 O O . ASP A 1 104 ? -25.396 -5.797 63.935 1.00 56.16 104 ASP A O 1
ATOM 844 N N . TRP A 1 105 ? -27.146 -6.498 62.709 1.00 67.25 105 TRP A N 1
ATOM 845 C CA . TRP A 1 105 ? -26.513 -6.291 61.408 1.00 67.25 105 TRP A CA 1
ATOM 846 C C . TRP A 1 105 ? -27.152 -5.103 60.698 1.00 67.25 105 TRP A C 1
ATOM 848 O O . TRP A 1 105 ? -28.370 -4.978 60.639 1.00 67.25 105 TRP A O 1
ATOM 858 N N . HIS A 1 106 ? -26.322 -4.253 60.104 1.00 49.81 106 HIS A N 1
ATOM 859 C CA . HIS A 1 106 ? -26.762 -3.205 59.192 1.00 49.81 106 HIS A CA 1
ATOM 860 C C . HIS A 1 106 ? -26.100 -3.420 57.834 1.00 49.81 106 HIS A C 1
ATOM 862 O O . HIS A 1 106 ? -24.897 -3.685 57.780 1.00 49.81 106 HIS A O 1
ATOM 868 N N . ILE A 1 107 ? -26.869 -3.306 56.751 1.00 50.44 107 ILE A N 1
ATOM 869 C CA . ILE A 1 107 ? -26.337 -3.329 55.391 1.00 50.44 107 ILE A CA 1
ATOM 870 C C . ILE A 1 107 ? -26.641 -2.004 54.705 1.00 50.44 107 ILE A C 1
ATOM 872 O O . ILE A 1 107 ? -27.786 -1.555 54.676 1.00 50.44 107 ILE A O 1
ATOM 876 N N . GLU A 1 108 ? -25.595 -1.385 54.177 1.00 48.94 108 GLU A N 1
ATOM 877 C CA . GLU A 1 108 ? -25.680 -0.249 53.273 1.00 48.94 108 GLU A CA 1
ATOM 878 C C . GLU A 1 108 ? -25.399 -0.786 51.866 1.00 48.94 108 GLU A C 1
ATOM 880 O O . GLU A 1 108 ? -24.341 -1.364 51.596 1.00 48.94 108 GLU A O 1
ATOM 885 N N . TYR A 1 109 ? -26.408 -0.682 51.004 1.00 46.25 109 TYR A N 1
ATOM 886 C CA . TYR A 1 109 ? -26.335 -1.068 49.602 1.00 46.25 109 TYR A CA 1
ATOM 887 C C . TYR A 1 109 ? -26.171 0.202 48.770 1.00 46.25 109 TYR A C 1
ATOM 889 O O . TYR A 1 109 ? -27.092 1.017 48.688 1.00 46.25 109 TYR A O 1
ATOM 897 N N . GLU A 1 110 ? -25.001 0.360 48.157 1.00 48.53 110 GLU A N 1
ATOM 898 C CA . GLU A 1 110 ? -24.741 1.424 47.193 1.00 48.53 110 GLU A CA 1
ATOM 899 C C . GLU A 1 110 ? -24.595 0.797 45.798 1.00 48.53 110 GLU A C 1
ATOM 901 O O . GLU A 1 110 ? -23.644 0.039 45.565 1.00 48.53 110 GLU A O 1
ATOM 906 N N . PRO A 1 111 ? -25.516 1.088 44.856 1.00 47.94 111 PRO A N 1
ATOM 907 C CA . PRO A 1 111 ? -25.261 0.850 43.441 1.00 47.94 111 PRO A CA 1
ATOM 908 C C . PRO A 1 111 ? -23.956 1.557 43.077 1.00 47.94 111 PRO A C 1
ATOM 910 O O . PRO A 1 111 ? -23.776 2.722 43.448 1.00 47.94 111 PRO A O 1
ATOM 913 N N . GLU A 1 112 ? -23.040 0.880 42.380 1.00 51.28 112 GLU A N 1
ATOM 914 C CA . GLU A 1 112 ? -21.812 1.541 41.942 1.00 51.28 112 GLU A CA 1
ATOM 915 C C . GLU A 1 112 ? -22.143 2.831 41.181 1.00 51.28 112 GLU A C 1
ATOM 917 O O . GLU A 1 112 ? -23.116 2.911 40.422 1.00 51.28 112 GLU A O 1
ATOM 922 N N . ASN A 1 113 ? -21.340 3.867 41.442 1.00 58.22 113 ASN A N 1
ATOM 923 C CA . ASN A 1 113 ? -21.464 5.169 40.803 1.00 58.22 113 ASN A CA 1
ATOM 924 C C . ASN A 1 113 ? -21.635 5.021 39.285 1.00 58.22 113 ASN A C 1
ATOM 926 O O . ASN A 1 113 ? -21.025 4.132 38.692 1.00 58.22 113 ASN A O 1
ATOM 930 N N . PRO A 1 114 ? -22.378 5.935 38.637 1.00 64.88 114 PRO A N 1
ATOM 931 C CA . PRO A 1 114 ? -22.455 5.936 37.194 1.00 64.88 114 PRO A CA 1
ATOM 932 C C . PRO A 1 114 ? -21.066 5.899 36.550 1.00 64.88 114 PRO A C 1
ATOM 934 O O . PRO A 1 114 ? -20.175 6.659 36.935 1.00 64.88 114 PRO A O 1
ATOM 937 N N . GLU A 1 115 ? -20.888 5.016 35.576 1.00 74.38 115 GLU A N 1
ATOM 938 C CA . GLU A 1 115 ? -19.596 4.745 34.947 1.00 74.38 115 GLU A CA 1
ATOM 939 C C . GLU A 1 115 ? -19.733 4.816 33.425 1.00 74.38 115 GLU A C 1
ATOM 941 O O . GLU A 1 115 ? -20.731 4.358 32.859 1.00 74.38 115 GLU A O 1
ATOM 946 N N . ILE A 1 116 ? -18.719 5.382 32.763 1.00 82.25 116 ILE A N 1
ATOM 947 C CA . ILE A 1 116 ? -18.504 5.223 31.323 1.00 82.25 116 ILE A CA 1
ATOM 948 C C . ILE A 1 116 ? -17.445 4.133 31.134 1.00 82.25 116 ILE A C 1
ATOM 950 O O . ILE A 1 116 ? -16.284 4.337 31.484 1.00 82.25 116 ILE A O 1
ATOM 954 N N . SER A 1 117 ? -17.826 3.018 30.521 1.00 83.94 117 SER A N 1
ATOM 955 C CA . SER A 1 117 ? -16.922 1.931 30.154 1.00 83.94 117 SER A CA 1
ATOM 956 C C . SER A 1 117 ? -16.709 1.913 28.642 1.00 83.94 117 SER A C 1
ATOM 958 O O . SER A 1 117 ? -17.664 1.910 27.860 1.00 83.94 117 SER A O 1
ATOM 960 N N . VAL A 1 118 ? -15.442 1.933 28.231 1.00 86.31 118 VAL A N 1
ATOM 961 C CA . VAL A 1 118 ? -15.005 1.920 26.830 1.00 86.31 118 VAL A CA 1
ATOM 962 C C . VAL A 1 118 ? -13.737 1.068 26.755 1.00 86.31 118 VAL A C 1
ATOM 964 O O . VAL A 1 118 ? -12.842 1.289 27.577 1.00 86.31 118 VAL A O 1
ATOM 967 N N . PRO A 1 119 ? -13.618 0.117 25.810 1.00 85.31 119 PRO A N 1
ATOM 968 C CA . PRO A 1 119 ? -12.367 -0.606 25.611 1.00 85.31 119 PRO A CA 1
ATOM 969 C C . PRO A 1 119 ? -11.226 0.363 25.268 1.00 85.31 119 PRO A C 1
ATOM 971 O O . PRO A 1 119 ? -11.424 1.341 24.546 1.00 85.31 119 PRO A O 1
ATOM 974 N N . SER A 1 120 ? -10.036 0.111 25.810 1.00 89.19 120 SER A N 1
ATOM 975 C CA . SER A 1 120 ? -8.841 0.908 25.532 1.00 89.19 120 SER A CA 1
ATOM 976 C C . SER A 1 120 ? -7.584 0.040 25.681 1.00 89.19 120 SER A C 1
ATOM 978 O O . SER A 1 120 ? -7.461 -0.637 26.703 1.00 89.19 120 SER A O 1
ATOM 980 N N . PRO A 1 121 ? -6.629 0.101 24.735 1.00 94.00 121 PRO A N 1
ATOM 981 C CA . PRO A 1 121 ? -6.684 0.892 23.504 1.00 94.00 121 PRO A CA 1
ATOM 982 C C . PRO A 1 121 ? -7.705 0.338 22.496 1.00 94.00 121 PRO A C 1
ATOM 984 O O . PRO A 1 121 ? -8.095 -0.824 22.553 1.00 94.00 121 PRO A O 1
ATOM 987 N N . MET A 1 122 ? -8.133 1.186 21.564 1.00 95.38 122 MET A N 1
ATOM 988 C CA . MET A 1 122 ? -8.849 0.776 20.355 1.00 95.38 122 MET A CA 1
ATOM 989 C C . MET A 1 122 ? -7.905 0.862 19.157 1.00 95.38 122 MET A C 1
ATOM 991 O O . MET A 1 122 ? -7.148 1.826 19.040 1.00 95.38 122 MET A O 1
ATOM 995 N N . TYR A 1 123 ? -7.988 -0.095 18.236 1.00 97.12 123 TYR A N 1
ATOM 996 C CA . TYR A 1 123 ? -7.169 -0.112 17.024 1.00 97.12 123 TYR A CA 1
ATOM 997 C C . TYR A 1 123 ? -7.966 0.358 15.806 1.00 97.12 123 TYR A C 1
ATOM 999 O O . TYR A 1 123 ? -9.130 -0.011 15.636 1.00 97.12 123 TYR A O 1
ATOM 1007 N N . ILE A 1 124 ? -7.340 1.160 14.947 1.00 97.81 124 ILE A N 1
ATOM 1008 C CA . ILE A 1 124 ? -7.878 1.562 13.642 1.00 97.81 124 ILE A CA 1
ATOM 1009 C C . ILE A 1 124 ? -6.857 1.255 12.545 1.00 97.81 124 ILE A C 1
ATOM 1011 O O . ILE A 1 124 ? -5.646 1.346 12.761 1.00 97.81 124 ILE A O 1
ATOM 1015 N N . SER A 1 125 ? -7.344 0.852 11.370 1.00 96.50 125 SER A N 1
ATOM 1016 C CA . SER A 1 125 ? -6.525 0.535 10.195 1.00 96.50 125 SER A CA 1
ATOM 1017 C C . SER A 1 125 ? -5.486 1.616 9.876 1.00 96.50 125 SER A C 1
ATOM 1019 O O . SER A 1 125 ? -5.761 2.814 9.943 1.00 96.50 125 SER A O 1
ATOM 1021 N N . TYR A 1 126 ? -4.313 1.191 9.406 1.00 95.88 126 TYR A N 1
ATOM 1022 C CA . TYR A 1 126 ? -3.279 2.085 8.872 1.00 95.88 126 TYR A CA 1
ATOM 1023 C C . TYR A 1 126 ? -3.728 2.810 7.586 1.00 95.88 126 TYR A C 1
ATOM 1025 O O . TYR A 1 126 ? -3.166 3.844 7.229 1.00 95.88 126 TYR A O 1
ATOM 1033 N N . GLY A 1 127 ? -4.745 2.273 6.896 1.00 92.81 127 GLY A N 1
ATOM 1034 C CA . GLY A 1 127 ? -5.392 2.845 5.714 1.00 92.81 127 GLY A CA 1
ATOM 1035 C C . GLY A 1 127 ? -5.999 4.238 5.934 1.00 92.81 127 GLY A C 1
ATOM 1036 O O . GLY A 1 127 ? -6.257 4.662 7.058 1.00 92.81 127 GLY A O 1
ATOM 1037 N N . TYR A 1 128 ? -6.225 4.953 4.831 1.00 91.06 128 TYR A N 1
ATOM 1038 C CA . TYR A 1 128 ? -6.953 6.226 4.808 1.00 91.06 128 TYR A CA 1
ATOM 1039 C C . TYR A 1 128 ? -8.448 5.980 4.562 1.00 91.06 128 TYR A C 1
ATOM 1041 O O . TYR A 1 128 ? -8.793 5.015 3.883 1.00 91.06 128 TYR A O 1
ATOM 1049 N N . ASN A 1 129 ? -9.318 6.875 5.043 1.00 91.38 129 ASN A N 1
ATOM 1050 C CA . ASN A 1 129 ? -10.783 6.748 4.952 1.00 91.38 129 ASN A CA 1
ATOM 1051 C C . ASN A 1 129 ? -11.347 5.443 5.551 1.00 91.38 129 ASN A C 1
ATOM 1053 O O . ASN A 1 129 ? -12.380 4.943 5.111 1.00 91.38 129 ASN A O 1
ATOM 1057 N N . GLU A 1 130 ? -10.678 4.906 6.565 1.00 93.44 130 GLU A N 1
ATOM 1058 C CA . GLU A 1 130 ? -11.083 3.705 7.294 1.00 93.44 130 GLU A CA 1
ATOM 1059 C C . GLU A 1 130 ? -11.925 4.101 8.509 1.00 93.44 130 GLU A C 1
ATOM 1061 O O . GLU A 1 130 ? -11.706 5.159 9.101 1.00 93.44 130 GLU A O 1
ATOM 1066 N N . VAL A 1 131 ? -12.883 3.260 8.897 1.00 95.44 131 VAL A N 1
ATOM 1067 C CA . VAL A 1 131 ? -13.798 3.529 10.016 1.00 95.44 131 VAL A CA 1
ATOM 1068 C C . VAL A 1 131 ? -13.483 2.645 11.216 1.00 95.44 131 VAL A C 1
ATOM 1070 O O . VAL A 1 131 ? -13.229 1.451 11.080 1.00 95.44 131 VAL A O 1
ATOM 1073 N N . LEU A 1 132 ? -13.578 3.226 12.407 1.00 96.44 132 LEU A N 1
ATOM 1074 C CA . LEU A 1 132 ? -13.642 2.513 13.673 1.00 96.44 132 LEU A CA 1
ATOM 1075 C C . LEU A 1 132 ? -14.924 2.915 14.405 1.00 96.44 132 LEU A C 1
ATOM 1077 O O . LEU A 1 132 ? -15.176 4.090 14.656 1.00 96.44 132 LEU A O 1
ATOM 1081 N N . ASN A 1 133 ? -15.710 1.919 14.797 1.00 96.06 133 ASN A N 1
ATOM 1082 C CA . ASN A 1 133 ? -16.907 2.102 15.608 1.00 96.06 133 ASN A CA 1
ATOM 1083 C C . ASN A 1 133 ? -16.559 1.846 17.077 1.00 96.06 133 ASN A C 1
ATOM 1085 O O . ASN A 1 133 ? -16.373 0.699 17.475 1.00 96.06 133 ASN A O 1
ATOM 1089 N N . ILE A 1 134 ? -16.449 2.907 17.879 1.00 95.88 134 ILE A N 1
ATOM 1090 C CA . ILE A 1 134 ? -16.090 2.806 19.297 1.00 95.88 134 ILE A CA 1
ATOM 1091 C C . ILE A 1 134 ? -17.346 2.454 20.110 1.00 95.88 134 ILE A C 1
ATOM 1093 O O . ILE A 1 134 ? -18.287 3.257 20.135 1.00 95.88 134 ILE A O 1
ATOM 1097 N N . PRO A 1 135 ? -17.383 1.292 20.788 1.00 93.75 135 PRO A N 1
ATOM 1098 C CA . PRO A 1 135 ? -18.483 0.947 21.674 1.00 93.75 135 PRO A CA 1
ATOM 1099 C C . PRO A 1 135 ? -18.323 1.684 23.007 1.00 93.75 135 PRO A C 1
ATOM 1101 O O . PRO A 1 135 ? -17.283 1.595 23.655 1.00 93.75 135 PRO A O 1
ATOM 1104 N N . VAL A 1 136 ? -19.365 2.389 23.438 1.00 91.69 136 VAL A N 1
ATOM 1105 C CA . VAL A 1 136 ? -19.392 3.088 24.730 1.00 91.69 136 VAL A CA 1
ATOM 1106 C C . VAL A 1 136 ? -20.573 2.572 25.535 1.00 91.69 136 VAL A C 1
ATOM 1108 O O . VAL A 1 136 ? -21.695 2.527 25.032 1.00 91.69 136 VAL A O 1
ATOM 1111 N N . VAL A 1 137 ? -20.334 2.197 26.787 1.00 88.69 137 VAL A N 1
ATOM 1112 C CA . VAL A 1 137 ? -21.375 1.742 27.711 1.00 88.69 137 VAL A CA 1
ATOM 1113 C C . VAL A 1 137 ? -21.449 2.703 28.884 1.00 88.69 137 VAL A C 1
ATOM 1115 O O . VAL A 1 137 ? -20.442 2.978 29.527 1.00 88.69 137 VAL A O 1
ATOM 1118 N N . VAL A 1 138 ? -22.646 3.199 29.179 1.00 85.44 138 VAL A N 1
ATOM 1119 C CA . VAL A 1 138 ? -22.922 4.020 30.360 1.00 85.44 138 VAL A CA 1
ATOM 1120 C C . VAL A 1 138 ? -23.822 3.230 31.306 1.00 85.44 138 VAL A C 1
ATOM 1122 O O . VAL A 1 138 ? -24.881 2.756 30.888 1.00 85.44 138 VAL A O 1
ATOM 1125 N N . ARG A 1 139 ? -23.397 3.078 32.564 1.00 77.94 139 ARG A N 1
ATOM 1126 C CA . ARG A 1 139 ? -24.127 2.362 33.629 1.00 77.94 139 ARG A CA 1
ATOM 1127 C C . ARG A 1 139 ? -24.538 3.313 34.749 1.00 77.94 139 ARG A C 1
ATOM 1129 O O . ARG A 1 139 ? -23.936 4.371 34.904 1.00 77.94 139 ARG A O 1
ATOM 1136 N N . GLY A 1 140 ? -25.542 2.927 35.537 1.00 66.81 140 GLY A N 1
ATOM 1137 C CA . GLY A 1 140 ? -25.888 3.590 36.804 1.00 66.81 140 GLY A CA 1
ATOM 1138 C C . GLY A 1 140 ? -26.683 4.895 36.676 1.00 66.81 140 GLY A C 1
ATOM 1139 O O . GLY A 1 140 ? -26.939 5.560 37.676 1.00 66.81 140 GLY A O 1
ATOM 1140 N N . ALA A 1 141 ? -27.107 5.274 35.469 1.00 60.25 141 ALA A N 1
ATOM 1141 C CA . ALA A 1 141 ? -27.990 6.418 35.265 1.00 60.25 141 ALA A CA 1
ATOM 1142 C C . ALA A 1 141 ? -29.422 6.068 35.698 1.00 60.25 141 ALA A C 1
ATOM 1144 O O . ALA A 1 141 ? -29.994 5.139 35.133 1.00 60.25 141 ALA A O 1
ATOM 1145 N N . LYS A 1 142 ? -30.048 6.817 36.622 1.00 59.75 142 LYS A N 1
ATOM 1146 C CA . LYS A 1 142 ? -31.509 6.720 36.809 1.00 59.75 142 LYS A CA 1
ATOM 1147 C C . LYS A 1 142 ? -32.184 6.918 35.452 1.00 59.75 142 LYS A C 1
ATOM 1149 O O . LYS A 1 142 ? -31.897 7.904 34.775 1.00 59.75 142 LYS A O 1
ATOM 1154 N N . ALA A 1 143 ? -33.031 5.966 35.057 1.00 50.12 143 ALA A N 1
ATOM 1155 C CA . ALA A 1 143 ? -33.635 5.893 33.733 1.00 50.12 143 ALA A CA 1
ATOM 1156 C C . ALA A 1 143 ? -34.115 7.264 33.208 1.00 50.12 143 ALA A C 1
ATOM 1158 O O . ALA A 1 143 ? -35.139 7.795 33.635 1.00 50.12 143 ALA A O 1
ATOM 1159 N N . ASN A 1 144 ? -33.372 7.833 32.256 1.00 57.66 144 ASN A N 1
ATOM 1160 C CA . ASN A 1 144 ? -33.774 8.996 31.480 1.00 57.66 144 ASN A CA 1
ATOM 1161 C C . ASN A 1 144 ? -33.495 8.694 30.005 1.00 57.66 144 ASN A C 1
ATOM 1163 O O . ASN A 1 144 ? -32.341 8.601 29.578 1.00 57.66 144 ASN A O 1
ATOM 1167 N N . ALA A 1 145 ? -34.570 8.597 29.218 1.00 57.69 145 ALA A N 1
ATOM 1168 C CA . ALA A 1 145 ? -34.542 8.340 27.776 1.00 57.69 145 ALA A CA 1
ATOM 1169 C C . ALA A 1 145 ? -33.766 9.402 26.963 1.00 57.69 145 ALA A C 1
ATOM 1171 O O . ALA A 1 145 ? -33.532 9.222 25.770 1.00 57.69 145 ALA A O 1
ATOM 1172 N N . ASN A 1 146 ? -33.348 10.506 27.591 1.00 72.44 146 ASN A N 1
ATOM 1173 C CA . ASN A 1 146 ? -32.582 11.575 26.960 1.00 72.44 146 ASN A CA 1
ATOM 1174 C C . ASN A 1 146 ? -31.073 11.532 27.225 1.00 72.44 146 ASN A C 1
ATOM 1176 O O . ASN A 1 146 ? -30.391 12.464 26.797 1.00 72.44 146 ASN A O 1
ATOM 1180 N N . THR A 1 147 ? -30.539 10.493 27.877 1.00 79.81 147 THR A N 1
ATOM 1181 C CA . THR A 1 147 ? -29.088 10.365 28.100 1.00 79.81 147 THR A CA 1
ATOM 1182 C C . THR A 1 147 ? -28.333 10.439 26.771 1.00 79.81 147 THR A C 1
ATOM 1184 O O . THR A 1 147 ? -28.550 9.632 25.869 1.00 79.81 147 THR A O 1
ATOM 1187 N N . THR A 1 148 ? -27.447 11.426 26.642 1.00 90.69 148 THR A N 1
ATOM 1188 C CA . THR A 1 148 ? -26.563 11.600 25.483 1.00 90.69 148 THR A CA 1
ATOM 1189 C C . THR A 1 148 ? -25.125 11.735 25.926 1.00 90.69 148 THR A C 1
ATOM 1191 O O . THR A 1 148 ? -24.864 12.330 26.973 1.00 90.69 148 THR A O 1
ATOM 1194 N N . ILE A 1 149 ? -24.198 11.292 25.083 1.00 93.50 149 ILE A N 1
ATOM 1195 C CA . ILE A 1 149 ? -22.769 11.511 25.304 1.00 93.50 149 ILE A CA 1
ATOM 1196 C C . ILE A 1 149 ? -22.211 12.582 24.360 1.00 93.50 149 ILE A C 1
ATOM 1198 O O . ILE A 1 149 ? -22.738 12.837 23.271 1.00 93.50 149 ILE A O 1
ATOM 1202 N N . LYS A 1 150 ? -21.129 13.218 24.802 1.00 96.88 150 LYS A N 1
ATOM 1203 C CA . LYS A 1 150 ? -20.238 14.066 24.006 1.00 96.88 150 LYS A CA 1
ATOM 1204 C C . LYS A 1 150 ? -18.934 13.303 23.780 1.00 96.88 150 LYS A C 1
ATOM 1206 O O . LYS A 1 150 ? -18.428 12.692 24.720 1.00 96.88 150 LYS A O 1
ATOM 1211 N N . ALA A 1 151 ? -18.392 13.360 22.569 1.00 98.25 151 ALA A N 1
ATOM 1212 C CA . ALA A 1 151 ? -17.090 12.793 22.229 1.00 98.25 151 ALA A CA 1
ATOM 1213 C C . ALA A 1 151 ? -16.169 13.893 21.686 1.00 98.25 151 ALA A C 1
ATOM 1215 O O . ALA A 1 151 ? -16.596 14.696 20.858 1.00 98.25 151 ALA A O 1
ATOM 1216 N N . GLU A 1 152 ? -14.925 13.943 22.157 1.00 98.56 152 GLU A N 1
ATOM 1217 C CA . GLU A 1 152 ? -13.941 14.974 21.804 1.00 98.56 152 GLU A CA 1
ATOM 1218 C C . GLU A 1 152 ? -12.590 14.339 21.487 1.00 98.56 152 GLU A C 1
ATOM 1220 O O . GLU A 1 152 ? -12.049 13.595 22.304 1.00 98.56 152 GLU A O 1
ATOM 1225 N N . ILE A 1 153 ? -12.015 14.660 20.330 1.00 98.62 153 ILE A N 1
ATOM 1226 C CA . ILE A 1 153 ? -10.611 14.362 20.044 1.00 98.62 153 ILE A CA 1
ATOM 1227 C C . ILE A 1 153 ? -9.779 15.391 20.808 1.00 98.62 153 ILE A C 1
ATOM 1229 O O . ILE A 1 153 ? -9.879 16.585 20.540 1.00 98.62 153 ILE A O 1
ATOM 1233 N N . ILE A 1 154 ? -8.978 14.934 21.771 1.00 98.25 154 ILE A N 1
ATOM 1234 C CA . ILE A 1 154 ? -8.169 15.807 22.642 1.00 98.25 154 ILE A CA 1
ATOM 1235 C C . ILE A 1 154 ? -6.666 15.710 22.359 1.00 98.25 154 ILE A C 1
ATOM 1237 O O . ILE A 1 154 ? -5.891 16.519 22.857 1.00 98.25 154 ILE A O 1
ATOM 1241 N N . GLN A 1 155 ? -6.248 14.713 21.577 1.00 97.62 155 GLN A N 1
ATOM 1242 C CA . GLN A 1 155 ? -4.881 14.541 21.091 1.00 97.62 155 GLN A CA 1
ATOM 1243 C C . GLN A 1 155 ? -4.946 13.845 19.731 1.00 97.62 155 GLN A C 1
ATOM 1245 O O . GLN A 1 155 ? -5.604 12.813 19.616 1.00 97.62 155 GLN A O 1
ATOM 1250 N N . ASN A 1 156 ? -4.287 14.401 18.715 1.00 97.12 156 ASN A N 1
ATOM 1251 C CA . ASN A 1 156 ? -4.256 13.852 17.356 1.00 97.12 156 ASN A CA 1
ATOM 1252 C C . ASN A 1 156 ? -3.022 14.375 16.598 1.00 97.12 156 ASN A C 1
ATOM 1254 O O . ASN A 1 156 ? -3.163 15.223 15.722 1.00 97.12 156 ASN A O 1
ATOM 1258 N N . PRO A 1 157 ? -1.803 13.957 16.974 1.00 94.69 157 PRO A N 1
ATOM 1259 C CA . PRO A 1 157 ? -0.593 14.364 16.274 1.00 94.69 157 PRO A CA 1
ATOM 1260 C C . PRO A 1 157 ? -0.546 13.791 14.851 1.00 94.69 157 PRO A C 1
ATOM 1262 O O . PRO A 1 157 ? -1.065 12.706 14.577 1.00 94.69 157 PRO A O 1
ATOM 1265 N N . TRP A 1 158 ? 0.138 14.494 13.948 1.00 93.50 158 TRP A N 1
ATOM 1266 C CA . TRP A 1 158 ? 0.405 14.018 12.585 1.00 93.50 158 TRP A CA 1
ATOM 1267 C C . TRP A 1 158 ? 1.402 12.848 12.532 1.00 93.50 158 TRP A C 1
ATOM 1269 O O . TRP A 1 158 ? 1.318 12.004 11.636 1.00 93.50 158 TRP A O 1
ATOM 1279 N N . GLY A 1 159 ? 2.339 12.797 13.484 1.00 93.62 159 GLY A N 1
ATOM 1280 C CA . GLY A 1 159 ? 3.450 11.843 13.538 1.00 93.62 159 GLY A CA 1
ATOM 1281 C C . GLY A 1 159 ? 3.507 11.042 14.841 1.00 93.62 159 GLY A C 1
ATOM 1282 O O . GLY A 1 159 ? 2.498 10.861 15.522 1.00 93.62 159 GLY A O 1
ATOM 1283 N N . TYR A 1 160 ? 4.706 10.567 15.181 1.00 93.44 160 TYR A N 1
ATOM 1284 C CA . TYR A 1 160 ? 5.002 9.788 16.389 1.00 93.44 160 TYR A CA 1
ATOM 1285 C C . TYR A 1 160 ? 6.071 10.490 17.252 1.00 93.44 160 TYR A C 1
ATOM 1287 O O . TYR A 1 160 ? 6.845 11.278 16.703 1.00 93.44 160 TYR A O 1
ATOM 1295 N N . PRO A 1 161 ? 6.132 10.232 18.575 1.00 92.06 161 PRO A N 1
ATOM 1296 C CA . PRO A 1 161 ? 6.983 10.982 19.507 1.00 92.06 161 PRO A CA 1
ATOM 1297 C C . PRO A 1 161 ? 8.477 11.018 19.159 1.00 92.06 161 PRO A C 1
ATOM 1299 O O . PRO A 1 161 ? 9.134 12.031 19.378 1.00 92.06 161 PRO A O 1
ATOM 1302 N N . GLU A 1 162 ? 9.016 9.933 18.607 1.00 92.88 162 GLU A N 1
ATOM 1303 C CA . GLU A 1 162 ? 10.431 9.787 18.248 1.00 92.88 162 GLU A CA 1
ATOM 1304 C C . GLU A 1 162 ? 10.769 10.376 16.865 1.00 92.88 162 GLU A C 1
ATOM 1306 O O . GLU A 1 162 ? 11.924 10.338 16.433 1.00 92.88 162 GLU A O 1
ATOM 1311 N N . HIS A 1 163 ? 9.786 10.910 16.135 1.00 93.56 163 HIS A N 1
ATOM 1312 C CA . HIS A 1 163 ? 10.033 11.518 14.834 1.00 93.56 163 HIS A CA 1
ATOM 1313 C C . HIS A 1 163 ? 10.871 12.792 15.008 1.00 93.56 163 HIS A C 1
ATOM 1315 O O . HIS A 1 163 ? 10.556 13.643 15.834 1.00 93.56 163 HIS A O 1
ATOM 1321 N N . LYS A 1 164 ? 11.906 12.981 14.179 1.00 94.25 164 LYS A N 1
ATOM 1322 C CA . LYS A 1 164 ? 12.889 14.079 14.314 1.00 94.25 164 LYS A CA 1
ATOM 1323 C C . LYS A 1 164 ? 12.274 15.481 14.442 1.00 94.25 164 LYS A C 1
ATOM 1325 O O . LYS A 1 164 ? 12.823 16.332 15.129 1.00 94.25 164 LYS A O 1
ATOM 1330 N N . TYR A 1 165 ? 11.158 15.709 13.755 1.00 94.19 165 TYR A N 1
ATOM 1331 C CA . TYR A 1 165 ? 10.424 16.981 13.747 1.00 94.19 165 TYR A CA 1
ATOM 1332 C C . TYR A 1 165 ? 9.184 17.005 14.657 1.00 94.19 165 TYR A C 1
ATOM 1334 O O . TYR A 1 165 ? 8.416 17.964 14.618 1.00 94.19 165 TYR A O 1
ATOM 1342 N N . TYR A 1 166 ? 8.960 15.970 15.468 1.00 92.50 166 TYR A N 1
ATOM 1343 C CA . TYR A 1 166 ? 7.868 15.955 16.438 1.00 92.50 166 TYR A CA 1
ATOM 1344 C C . TYR A 1 166 ? 8.087 17.034 17.510 1.00 92.50 166 TYR A C 1
ATOM 1346 O O . TYR A 1 166 ? 9.172 17.137 18.076 1.00 92.50 166 TYR A O 1
ATOM 1354 N N . GLY A 1 167 ? 7.068 17.857 17.773 1.00 88.19 167 GLY A N 1
ATOM 1355 C CA . GLY A 1 167 ? 7.126 18.942 18.766 1.00 88.19 167 GLY A CA 1
ATOM 1356 C C . GLY A 1 167 ? 7.959 20.171 18.373 1.00 88.19 167 GLY A C 1
ATOM 1357 O O . GLY A 1 167 ? 8.116 21.068 19.192 1.00 88.19 167 GLY A O 1
ATOM 1358 N N . ILE A 1 168 ? 8.509 20.211 17.154 1.00 90.25 168 ILE A N 1
ATOM 1359 C CA . ILE A 1 168 ? 9.182 21.399 16.588 1.00 90.25 168 ILE A CA 1
ATOM 1360 C C . ILE A 1 168 ? 8.680 21.767 15.183 1.00 90.25 168 ILE A C 1
ATOM 1362 O O . ILE A 1 168 ? 9.041 22.809 14.649 1.00 90.25 168 ILE A O 1
ATOM 1366 N N . SER A 1 169 ? 7.876 20.909 14.549 1.00 90.69 169 SER A N 1
ATOM 1367 C CA . SER A 1 169 ? 7.173 21.228 13.303 1.00 90.69 169 SER A CA 1
ATOM 1368 C C . SER A 1 169 ? 6.122 22.319 13.510 1.00 90.69 169 SER A C 1
ATOM 1370 O O . SER A 1 169 ? 5.549 22.410 14.590 1.00 90.69 169 SER A O 1
ATOM 1372 N N . ASN A 1 170 ? 5.717 22.998 12.436 1.00 88.75 170 ASN A N 1
ATOM 1373 C CA . ASN A 1 170 ? 4.606 23.961 12.451 1.00 88.75 170 ASN A CA 1
ATOM 1374 C C . ASN A 1 170 ? 3.207 23.303 12.484 1.00 88.75 170 ASN A C 1
ATOM 1376 O O . ASN A 1 170 ? 2.226 23.932 12.100 1.00 88.75 170 ASN A O 1
ATOM 1380 N N . HIS A 1 171 ? 3.127 22.036 12.899 1.00 89.69 171 HIS A N 1
ATOM 1381 C CA . HIS A 1 171 ? 1.935 21.191 12.842 1.00 89.69 171 HIS A CA 1
ATOM 1382 C C . HIS A 1 171 ? 1.579 20.653 14.231 1.00 89.69 171 HIS A C 1
ATOM 1384 O O . HIS A 1 171 ? 1.779 19.475 14.529 1.00 89.69 171 HIS A O 1
ATOM 1390 N N . GLU A 1 172 ? 1.117 21.530 15.120 1.00 86.69 172 GLU A N 1
ATOM 1391 C CA . GLU A 1 172 ? 0.709 21.161 16.487 1.00 86.69 172 GLU A CA 1
ATOM 1392 C C . GLU A 1 172 ? -0.814 21.032 16.643 1.00 86.69 172 GLU A C 1
ATOM 1394 O O . GLU A 1 172 ? -1.301 20.530 17.660 1.00 86.69 172 GLU A O 1
ATOM 1399 N N . ASP A 1 173 ? -1.573 21.445 15.627 1.00 91.56 173 ASP A N 1
ATOM 1400 C CA . ASP A 1 173 ? -3.026 21.472 15.679 1.00 91.56 173 ASP A CA 1
ATOM 1401 C C . ASP A 1 173 ? -3.636 20.064 15.564 1.00 91.56 173 ASP A C 1
ATOM 1403 O O . ASP A 1 173 ? -3.177 19.191 14.824 1.00 91.56 173 ASP A O 1
ATOM 1407 N N . LEU A 1 174 ? -4.752 19.834 16.264 1.00 94.81 174 LEU A N 1
ATOM 1408 C CA . LEU A 1 174 ? -5.458 18.542 16.248 1.00 94.81 174 LEU A CA 1
ATOM 1409 C C . LEU A 1 174 ? -5.976 18.151 14.856 1.00 94.81 174 LEU A C 1
ATOM 1411 O O . LEU A 1 174 ? -6.210 16.971 14.589 1.00 94.81 174 LEU A O 1
ATOM 1415 N N . ASN A 1 175 ? -6.186 19.128 13.979 1.00 93.25 175 ASN A N 1
ATOM 1416 C CA . ASN A 1 175 ? -6.642 18.929 12.608 1.00 93.25 175 ASN A CA 1
ATOM 1417 C C . ASN A 1 175 ? -5.486 18.669 11.621 1.00 93.25 175 ASN A C 1
ATOM 1419 O O . ASN A 1 175 ? -5.754 18.536 10.426 1.00 93.25 175 ASN A O 1
ATOM 1423 N N . ASP A 1 176 ? -4.247 18.527 12.092 1.00 94.19 176 ASP A N 1
ATOM 1424 C CA . ASP A 1 176 ? -3.112 18.032 11.302 1.00 94.19 176 ASP A CA 1
ATOM 1425 C C . ASP A 1 176 ? -2.933 16.509 11.437 1.00 94.19 176 ASP A C 1
ATOM 1427 O O . ASP A 1 176 ? -2.296 15.866 10.601 1.00 94.19 176 ASP A O 1
ATOM 1431 N N . GLY A 1 177 ? -3.550 15.904 12.457 1.00 95.19 177 GLY A N 1
ATOM 1432 C CA . GLY A 1 177 ? -3.522 14.464 12.688 1.00 95.19 177 GLY A CA 1
ATOM 1433 C C . GLY A 1 177 ? -4.437 13.633 11.794 1.00 95.19 177 GLY A C 1
ATOM 1434 O O . GLY A 1 177 ? -5.138 14.120 10.901 1.00 95.19 177 GLY A O 1
ATOM 1435 N N . PHE A 1 178 ? -4.453 12.332 12.080 1.00 96.00 178 PHE A N 1
ATOM 1436 C CA . PHE A 1 178 ? -5.078 11.315 11.238 1.00 96.00 178 PHE A CA 1
ATOM 1437 C C . PHE A 1 178 ? -6.553 11.054 11.539 1.00 96.00 178 PHE A C 1
ATOM 1439 O O . PHE A 1 178 ? -7.245 10.545 10.662 1.00 96.00 178 PHE A O 1
ATOM 1446 N N . LEU A 1 179 ? -7.029 11.370 12.748 1.00 97.50 179 LEU A N 1
ATOM 1447 C CA . LEU A 1 179 ? -8.375 11.021 13.209 1.00 97.50 179 LEU A CA 1
ATOM 1448 C C . LEU A 1 179 ? -9.374 12.174 13.023 1.00 97.50 179 LEU A C 1
ATOM 1450 O O . LEU A 1 179 ? -9.045 13.344 13.239 1.00 97.50 179 LEU A O 1
ATOM 1454 N N . SER A 1 180 ? -10.613 11.853 12.657 1.00 97.00 180 SER A N 1
ATOM 1455 C CA . SER A 1 180 ? -11.744 12.790 12.657 1.00 97.00 180 SER A CA 1
ATOM 1456 C C . SER A 1 180 ? -13.065 12.069 12.934 1.00 97.00 180 SER A C 1
ATOM 1458 O O . SER A 1 180 ? -13.179 10.867 12.709 1.00 97.00 180 SER A O 1
ATOM 1460 N N . PHE A 1 181 ? -14.078 12.799 13.395 1.00 97.06 181 PHE A N 1
ATOM 1461 C CA . PHE A 1 181 ? -15.458 12.310 13.445 1.00 97.06 181 PHE A CA 1
ATOM 1462 C C . PHE A 1 181 ? -16.210 12.478 12.112 1.00 97.06 181 PHE A C 1
ATOM 1464 O O . PHE A 1 181 ? -17.302 11.935 11.967 1.00 97.06 181 PHE A O 1
ATOM 1471 N N . GLU A 1 182 ? -15.644 13.203 11.141 1.00 91.62 182 GLU A N 1
ATOM 1472 C CA . GLU A 1 182 ? -16.242 13.396 9.814 1.00 91.62 182 GLU A CA 1
ATOM 1473 C C . GLU A 1 182 ? -15.722 12.359 8.816 1.00 91.62 182 GLU A C 1
ATOM 1475 O O . GLU A 1 182 ? -14.514 12.136 8.701 1.00 91.62 182 GLU A O 1
ATOM 1480 N N . ASN A 1 183 ? -16.633 11.777 8.034 1.00 87.44 183 ASN A N 1
ATOM 1481 C CA . ASN A 1 183 ? -16.276 10.927 6.905 1.00 87.44 183 ASN A CA 1
ATOM 1482 C C . ASN A 1 183 ? -16.167 11.767 5.626 1.00 87.44 183 ASN A C 1
ATOM 1484 O O . ASN A 1 183 ? -17.163 12.239 5.083 1.00 87.44 183 ASN A O 1
ATOM 1488 N N . THR A 1 184 ? -14.958 11.879 5.083 1.00 80.62 184 THR A N 1
ATOM 1489 C CA . THR A 1 184 ? -14.687 12.632 3.843 1.00 80.62 184 THR A CA 1
ATOM 1490 C C . THR A 1 184 ? -15.001 11.863 2.542 1.00 80.62 184 THR A C 1
ATOM 1492 O O . THR A 1 184 ? -14.634 12.309 1.451 1.00 80.62 184 THR A O 1
ATOM 1495 N N . LYS A 1 185 ? -15.717 10.732 2.641 1.00 69.75 185 LYS A N 1
ATOM 1496 C CA . LYS A 1 185 ? -16.342 9.966 1.543 1.00 69.75 185 LYS A CA 1
ATOM 1497 C C . LYS A 1 185 ? -15.386 9.546 0.423 1.00 69.75 185 LYS A C 1
ATOM 1499 O O . LYS A 1 185 ? -15.623 9.840 -0.743 1.00 69.75 185 LYS A O 1
ATOM 1504 N N . GLY A 1 186 ? -14.302 8.855 0.766 1.00 64.69 186 GLY A N 1
ATOM 1505 C CA . GLY A 1 186 ? -13.425 8.230 -0.236 1.00 64.69 186 GLY A CA 1
ATOM 1506 C C . GLY A 1 186 ? -12.524 9.202 -1.005 1.00 64.69 186 GLY A C 1
ATOM 1507 O O . GLY A 1 186 ? -11.794 8.778 -1.896 1.00 64.69 186 GLY A O 1
ATOM 1508 N N . THR A 1 187 ? -12.514 10.490 -0.647 1.00 78.56 187 THR A N 1
ATOM 1509 C CA . THR A 1 187 ? -11.603 11.470 -1.249 1.00 78.56 187 THR A CA 1
ATOM 1510 C C . THR A 1 187 ? -10.149 11.043 -1.018 1.00 78.56 187 THR A C 1
ATOM 1512 O O . THR A 1 187 ? -9.743 10.801 0.120 1.00 78.56 187 THR A O 1
ATOM 1515 N N . VAL A 1 188 ? -9.351 10.960 -2.088 1.00 79.88 188 VAL A N 1
ATOM 1516 C CA . VAL A 1 188 ? -7.925 10.600 -1.996 1.00 79.88 188 VAL A CA 1
ATOM 1517 C C . VAL A 1 188 ? -7.113 11.735 -1.364 1.00 79.88 188 VAL A C 1
ATOM 1519 O O . VAL A 1 188 ? -6.245 11.480 -0.533 1.00 79.88 188 VAL A O 1
ATOM 1522 N N . GLY A 1 189 ? -7.410 12.992 -1.697 1.00 83.19 189 GLY A N 1
ATOM 1523 C CA . GLY A 1 189 ? -6.686 14.142 -1.167 1.00 83.19 189 GLY A CA 1
ATOM 1524 C C . GLY A 1 189 ? -7.525 15.404 -1.033 1.00 83.19 189 GLY A C 1
ATOM 1525 O O . GLY A 1 189 ? -8.464 15.617 -1.796 1.00 83.19 189 GLY A O 1
ATOM 1526 N N . ILE A 1 190 ? -7.172 16.240 -0.060 1.00 86.06 190 ILE A N 1
ATOM 1527 C CA . ILE A 1 190 ? -7.819 17.526 0.219 1.00 86.06 190 ILE A CA 1
ATOM 1528 C C . ILE A 1 190 ? -6.781 18.651 0.317 1.00 86.06 190 ILE A C 1
ATOM 1530 O O . ILE A 1 190 ? -5.616 18.409 0.632 1.00 86.06 190 ILE A O 1
ATOM 1534 N N . SER A 1 191 ? -7.211 19.884 0.036 1.00 86.00 191 SER A N 1
ATOM 1535 C CA . SER A 1 191 ? -6.382 21.087 0.187 1.00 86.00 191 SER A CA 1
ATOM 1536 C C . SER A 1 191 ? -6.150 21.436 1.663 1.00 86.00 191 SER A C 1
ATOM 1538 O O . SER A 1 191 ? -6.857 20.947 2.542 1.00 86.00 191 SER A O 1
ATOM 1540 N N . GLU A 1 192 ? -5.206 22.337 1.946 1.00 85.75 192 GLU A N 1
ATOM 1541 C CA . GLU A 1 192 ? -4.973 22.857 3.304 1.00 85.75 192 GLU A CA 1
ATOM 1542 C C . GLU A 1 192 ? -6.227 23.531 3.893 1.00 85.75 192 GLU A C 1
ATOM 1544 O O . GLU A 1 192 ? -6.584 23.310 5.049 1.00 85.75 192 GLU A O 1
ATOM 1549 N N . ASN A 1 193 ? -6.964 24.300 3.086 1.00 86.69 193 ASN A N 1
ATOM 1550 C CA . ASN A 1 193 ? -8.210 24.924 3.533 1.00 86.69 193 ASN A CA 1
ATOM 1551 C C . ASN A 1 193 ? -9.285 23.878 3.880 1.00 86.69 193 ASN A C 1
ATOM 1553 O O . ASN A 1 193 ? -9.991 23.991 4.887 1.00 86.69 193 ASN A O 1
ATOM 1557 N N . ASP A 1 194 ? -9.390 22.827 3.068 1.00 88.38 194 ASP A N 1
ATOM 1558 C CA . ASP A 1 194 ? -10.316 21.723 3.310 1.00 88.38 194 ASP A CA 1
ATOM 1559 C C . ASP A 1 194 ? -9.894 20.873 4.515 1.00 88.38 194 ASP A C 1
ATOM 1561 O O . ASP A 1 194 ? -10.762 20.411 5.256 1.00 88.38 194 ASP A O 1
ATOM 1565 N N . ARG A 1 195 ? -8.586 20.704 4.767 1.00 89.88 195 ARG A N 1
ATOM 1566 C CA . ARG A 1 195 ? -8.060 20.048 5.976 1.00 89.88 195 ARG A CA 1
ATOM 1567 C C . ARG A 1 195 ? -8.639 20.694 7.230 1.00 89.88 195 ARG A C 1
ATOM 1569 O O . ARG A 1 195 ? -9.059 19.977 8.137 1.00 89.88 195 ARG A O 1
ATOM 1576 N N . ASN A 1 196 ? -8.705 22.021 7.254 1.00 87.06 196 ASN A N 1
ATOM 1577 C CA . ASN A 1 196 ? -9.195 22.774 8.403 1.00 87.06 196 ASN A CA 1
ATOM 1578 C C . ASN A 1 196 ? -10.726 22.766 8.496 1.00 87.06 196 ASN A C 1
ATOM 1580 O O . ASN A 1 196 ? -11.276 22.551 9.573 1.00 87.06 196 ASN A O 1
ATOM 1584 N N . THR A 1 197 ? -11.420 22.976 7.376 1.00 89.12 197 THR A N 1
ATOM 1585 C CA . THR A 1 197 ? -12.884 23.160 7.360 1.00 89.12 197 THR A CA 1
ATOM 1586 C C . THR A 1 197 ? -13.686 21.858 7.377 1.00 89.12 197 THR A C 1
ATOM 1588 O O . THR A 1 197 ? -14.820 21.859 7.851 1.00 89.12 197 THR A O 1
ATOM 1591 N N . LYS A 1 198 ? -13.118 20.743 6.897 1.00 89.44 198 LYS A N 1
ATOM 1592 C CA . LYS A 1 198 ? -13.770 19.418 6.875 1.00 89.44 198 LYS A CA 1
ATOM 1593 C C . LYS A 1 198 ? -13.394 18.533 8.067 1.00 89.44 198 LYS A C 1
ATOM 1595 O O . LYS A 1 198 ? -13.800 17.375 8.118 1.00 89.44 198 LYS A O 1
ATOM 1600 N N . TRP A 1 199 ? -12.594 19.032 9.009 1.00 94.62 199 TRP A N 1
ATOM 1601 C CA . TRP A 1 199 ? -12.243 18.280 10.210 1.00 94.62 199 TRP A CA 1
ATOM 1602 C C . TRP A 1 199 ? -13.273 18.500 11.316 1.00 94.62 199 TRP A C 1
ATOM 1604 O O . TRP A 1 199 ? -13.535 19.630 11.724 1.00 94.62 199 TRP A O 1
ATOM 1614 N N . VAL A 1 200 ? -13.811 17.404 11.850 1.00 96.62 200 VAL A N 1
ATOM 1615 C CA . VAL A 1 200 ? -14.688 17.427 13.024 1.00 96.62 200 VAL A CA 1
ATOM 1616 C C . VAL A 1 200 ? -13.974 16.768 14.199 1.00 96.62 200 VAL A C 1
ATOM 1618 O O . VAL A 1 200 ? -13.690 15.569 14.179 1.00 96.62 200 VAL A O 1
ATOM 1621 N N . GLY A 1 201 ? -13.684 17.567 15.228 1.00 97.38 201 GLY A N 1
ATOM 1622 C CA . GLY A 1 201 ? -13.042 17.133 16.473 1.00 97.38 201 GLY A CA 1
ATOM 1623 C C . GLY A 1 201 ? -13.996 16.895 17.639 1.00 97.38 201 GLY A C 1
ATOM 1624 O O . GLY A 1 201 ? -13.563 16.478 18.711 1.00 97.38 201 GLY A O 1
ATOM 1625 N N . THR A 1 202 ? -15.290 17.186 17.483 1.00 98.00 202 THR A N 1
ATOM 1626 C CA . THR A 1 202 ? -16.280 17.037 18.555 1.00 98.00 202 THR A CA 1
ATOM 1627 C C . THR A 1 202 ? -17.629 16.603 18.004 1.00 98.00 202 THR A C 1
ATOM 1629 O O . THR A 1 202 ? -18.150 17.214 17.076 1.00 98.00 202 THR A O 1
ATOM 1632 N N . LEU A 1 203 ? -18.226 15.600 18.643 1.00 97.44 203 LEU A N 1
ATOM 1633 C CA . LEU A 1 203 ? -19.625 15.222 18.473 1.00 97.44 203 LEU A CA 1
ATOM 1634 C C . LEU A 1 203 ? -20.382 15.498 19.774 1.00 97.44 203 LEU A C 1
ATOM 1636 O O . LEU A 1 203 ? -19.908 15.177 20.865 1.00 97.44 203 LEU A O 1
ATOM 1640 N N . THR A 1 204 ? -21.571 16.086 19.667 1.00 96.19 204 THR A N 1
ATOM 1641 C CA . THR A 1 204 ? -22.460 16.359 20.806 1.00 96.19 204 THR A CA 1
ATOM 1642 C C . THR A 1 204 ? -23.790 15.641 20.624 1.00 96.19 204 THR A C 1
ATOM 1644 O O . THR A 1 204 ? -24.151 15.262 19.512 1.00 96.19 204 THR A O 1
ATOM 1647 N N . ASN A 1 205 ? -24.533 15.467 21.720 1.00 93.44 205 ASN A N 1
ATOM 1648 C CA . ASN A 1 205 ? -25.880 14.896 21.709 1.00 93.44 205 ASN A CA 1
ATOM 1649 C C . ASN A 1 205 ? -25.967 13.490 21.080 1.00 93.44 205 ASN A C 1
ATOM 1651 O O . ASN A 1 205 ? -27.010 13.132 20.529 1.00 93.44 205 ASN A O 1
ATOM 1655 N N . ILE A 1 206 ? -24.900 12.684 21.172 1.00 94.06 206 ILE A N 1
ATOM 1656 C CA . ILE A 1 206 ? -24.881 11.319 20.635 1.00 94.06 206 ILE A CA 1
ATOM 1657 C C . ILE A 1 206 ? -25.900 10.486 21.413 1.00 94.06 206 ILE A C 1
ATOM 1659 O O . ILE A 1 206 ? -25.846 10.424 22.643 1.00 94.06 206 ILE A O 1
ATOM 1663 N N . LYS A 1 207 ? -26.831 9.861 20.692 1.00 92.38 207 LYS A N 1
ATOM 1664 C CA . LYS A 1 207 ? -27.917 9.052 21.255 1.00 92.38 207 LYS A CA 1
ATOM 1665 C C . LYS A 1 207 ? -27.498 7.584 21.397 1.00 92.38 207 LYS A C 1
ATOM 1667 O O . LYS A 1 207 ? -26.670 7.120 20.611 1.00 92.38 207 LYS A O 1
ATOM 1672 N N . PRO A 1 208 ? -28.047 6.858 22.385 1.00 90.56 208 PRO A N 1
ATOM 1673 C CA . PRO A 1 208 ? -27.764 5.441 22.556 1.00 90.56 208 PRO A CA 1
ATOM 1674 C C . PRO A 1 208 ? -28.299 4.642 21.365 1.00 90.56 208 PRO A C 1
ATOM 1676 O O . PRO A 1 208 ? -29.379 4.923 20.848 1.00 90.56 208 PRO A O 1
ATOM 1679 N N . THR A 1 209 ? -27.543 3.632 20.950 1.00 91.31 209 THR A N 1
ATOM 1680 C CA . THR A 1 209 ? -27.963 2.627 19.967 1.00 91.31 209 THR A CA 1
ATOM 1681 C C . THR A 1 209 ? -28.839 1.549 20.598 1.00 91.31 209 THR A C 1
ATOM 1683 O O . THR A 1 209 ? -29.647 0.943 19.902 1.00 91.31 209 THR A O 1
ATOM 1686 N N . ASN A 1 210 ? -28.690 1.308 21.904 1.00 87.00 210 ASN A N 1
ATOM 1687 C CA . ASN A 1 210 ? -29.517 0.380 22.670 1.00 87.00 210 ASN A CA 1
ATOM 1688 C C . ASN A 1 210 ? -29.653 0.860 24.125 1.00 87.00 210 ASN A C 1
ATOM 1690 O O . ASN A 1 210 ? -28.720 1.457 24.672 1.00 87.00 210 ASN A O 1
ATOM 1694 N N . VAL A 1 211 ? -30.807 0.607 24.742 1.00 85.12 211 VAL A N 1
ATOM 1695 C CA . VAL A 1 211 ? -31.122 0.998 26.121 1.00 85.12 211 VAL A CA 1
ATOM 1696 C C . VAL A 1 211 ? -31.775 -0.178 26.836 1.00 85.12 211 VAL A C 1
ATOM 1698 O O . VAL A 1 211 ? -32.846 -0.627 26.437 1.00 85.12 211 VAL A O 1
ATOM 1701 N N . ASP A 1 212 ? -31.146 -0.629 27.916 1.00 78.94 212 ASP A N 1
ATOM 1702 C CA . ASP A 1 212 ? -31.743 -1.524 28.903 1.00 78.94 212 ASP A CA 1
ATOM 1703 C C . ASP A 1 212 ? -32.184 -0.672 30.098 1.00 78.94 212 ASP A C 1
ATOM 1705 O O . ASP A 1 212 ? -31.370 -0.228 30.916 1.00 78.94 212 ASP A O 1
ATOM 1709 N N . THR A 1 213 ? -33.480 -0.370 30.146 1.00 73.81 213 THR A N 1
ATOM 1710 C CA . THR A 1 213 ? -34.072 0.475 31.188 1.00 73.81 213 THR A CA 1
ATOM 1711 C C . THR A 1 213 ? -34.123 -0.212 32.544 1.00 73.81 213 THR A C 1
ATOM 1713 O O . THR A 1 213 ? -34.094 0.481 33.558 1.00 73.81 213 THR A O 1
ATOM 1716 N N . ASP A 1 214 ? -34.169 -1.544 32.569 1.00 68.31 214 ASP A N 1
ATOM 1717 C CA . ASP A 1 214 ? -34.271 -2.320 33.805 1.00 68.31 214 ASP A CA 1
ATOM 1718 C C . ASP A 1 214 ? -32.901 -2.401 34.486 1.00 68.31 214 ASP A C 1
ATOM 1720 O O . ASP A 1 214 ? -32.788 -2.223 35.699 1.00 68.31 214 ASP A O 1
ATOM 1724 N N . ALA A 1 215 ? -31.838 -2.572 33.692 1.00 66.88 215 ALA A N 1
ATOM 1725 C CA . ALA A 1 215 ? -30.458 -2.588 34.172 1.00 66.88 215 ALA A CA 1
ATOM 1726 C C . ALA A 1 215 ? -29.791 -1.197 34.225 1.00 66.88 215 ALA A C 1
ATOM 1728 O O . ALA A 1 215 ? -28.640 -1.088 34.654 1.00 66.88 215 ALA A O 1
ATOM 1729 N N . ASN A 1 216 ? -30.476 -0.132 33.787 1.00 75.50 216 ASN A N 1
ATOM 1730 C CA . ASN A 1 216 ? -29.918 1.220 33.638 1.00 75.50 216 ASN A 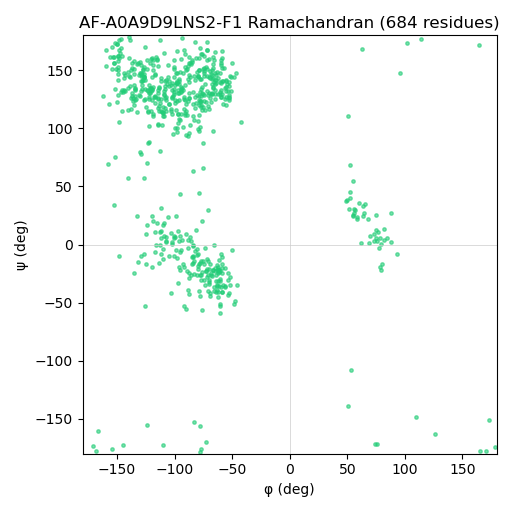CA 1
ATOM 1731 C C . ASN A 1 216 ? -28.622 1.248 32.799 1.00 75.50 216 ASN A C 1
ATOM 1733 O O . ASN A 1 216 ? -27.630 1.890 33.170 1.00 75.50 216 ASN A O 1
ATOM 1737 N N . VAL A 1 217 ? -28.626 0.535 31.667 1.00 80.69 217 VAL A N 1
ATOM 1738 C CA . VAL A 1 217 ? -27.482 0.427 30.751 1.00 80.69 217 VAL A CA 1
ATOM 1739 C C . VAL A 1 217 ? -27.808 1.084 29.414 1.00 80.69 217 VAL A C 1
ATOM 1741 O O . VAL A 1 217 ? -28.777 0.732 28.747 1.00 80.69 217 VAL A O 1
ATOM 1744 N N . TYR A 1 218 ? -26.947 2.003 28.988 1.00 85.25 218 TYR A N 1
ATOM 1745 C CA . TYR A 1 218 ? -27.046 2.698 27.707 1.00 85.25 218 TYR A CA 1
ATOM 1746 C C . TYR A 1 218 ? -25.823 2.352 26.870 1.00 85.25 218 TYR A C 1
ATOM 1748 O O . TYR A 1 218 ? -24.690 2.591 27.289 1.00 85.25 218 TYR A O 1
ATOM 1756 N N . GLN A 1 219 ? -26.047 1.790 25.689 1.00 89.50 219 GLN A N 1
ATOM 1757 C CA . GLN A 1 219 ? -24.989 1.439 24.748 1.00 89.50 219 GLN A CA 1
ATOM 1758 C C . GLN A 1 219 ? -24.981 2.449 23.609 1.00 89.50 219 GLN A C 1
ATOM 1760 O O . GLN A 1 219 ? -26.034 2.791 23.074 1.00 89.50 219 GLN A O 1
ATOM 1765 N N . PHE A 1 220 ? -23.797 2.901 23.218 1.00 93.06 220 PHE A N 1
ATOM 1766 C CA . PHE A 1 220 ? -23.579 3.819 22.110 1.00 93.06 220 PHE A CA 1
ATOM 1767 C C . PHE A 1 220 ? -22.544 3.221 21.163 1.00 93.06 220 PHE A C 1
ATOM 1769 O O . PHE A 1 220 ? -21.630 2.513 21.587 1.00 93.06 220 PHE A O 1
ATOM 1776 N N . THR A 1 221 ? -22.661 3.569 19.886 1.00 94.88 221 THR A N 1
ATOM 1777 C CA . THR A 1 221 ? -21.635 3.307 18.876 1.00 94.88 221 THR A CA 1
ATOM 1778 C C . THR A 1 221 ? -21.202 4.643 18.296 1.00 94.88 221 THR A C 1
ATOM 1780 O O . THR A 1 221 ? -22.018 5.342 17.695 1.00 94.88 221 THR A O 1
ATOM 1783 N N . VAL A 1 222 ? -19.943 5.023 18.510 1.00 96.69 222 VAL A N 1
ATOM 1784 C CA . VAL A 1 222 ? -19.405 6.311 18.052 1.00 96.69 222 VAL A CA 1
ATOM 1785 C C . VAL A 1 222 ? -18.416 6.072 16.913 1.00 96.69 222 VAL A C 1
ATOM 1787 O O . VAL A 1 222 ? -17.344 5.520 17.168 1.00 96.69 222 VAL A O 1
ATOM 1790 N N . PRO A 1 223 ? -18.740 6.465 15.669 1.00 96.12 223 PRO A N 1
ATOM 1791 C CA . PRO A 1 223 ? -17.827 6.291 14.551 1.00 96.12 223 PRO A CA 1
ATOM 1792 C C . PRO A 1 223 ? -16.714 7.342 14.587 1.00 96.12 223 PRO A C 1
ATOM 1794 O O . PRO A 1 223 ? -16.970 8.532 14.774 1.00 96.12 223 PRO A O 1
ATOM 1797 N N . VAL A 1 224 ? -15.483 6.902 14.355 1.00 97.00 224 VAL A N 1
ATOM 1798 C CA . VAL A 1 224 ? -14.325 7.745 14.041 1.00 97.00 224 VAL A CA 1
ATOM 1799 C C . VAL A 1 224 ? -13.681 7.243 12.756 1.00 97.00 224 VAL A C 1
ATOM 1801 O O . VAL A 1 224 ? -13.766 6.058 12.435 1.00 97.00 224 VAL A O 1
ATOM 1804 N N . TYR A 1 225 ? -13.028 8.138 12.026 1.00 96.94 225 TYR A N 1
ATOM 1805 C CA . TYR A 1 225 ? -12.479 7.854 10.707 1.00 96.94 225 TYR A CA 1
ATOM 1806 C C . TYR A 1 225 ? -11.009 8.246 10.629 1.00 96.94 225 TYR A C 1
ATOM 1808 O O . TYR A 1 225 ? -10.615 9.306 11.135 1.00 96.94 225 TYR A O 1
ATOM 1816 N N . THR A 1 226 ? -10.203 7.429 9.948 1.00 95.69 226 THR A N 1
ATOM 1817 C CA . THR A 1 226 ? -8.943 7.928 9.395 1.00 95.69 226 THR A CA 1
ATOM 1818 C C . THR A 1 226 ? -9.252 8.869 8.238 1.00 95.69 226 THR A C 1
ATOM 1820 O O . THR A 1 226 ? -10.214 8.699 7.490 1.00 95.69 226 THR A O 1
ATOM 1823 N N . ARG A 1 227 ? -8.448 9.915 8.108 1.00 94.44 227 ARG A N 1
ATOM 1824 C CA . ARG A 1 227 ? -8.660 10.988 7.128 1.00 94.44 227 ARG A CA 1
ATOM 1825 C C . ARG A 1 227 ? -8.124 10.612 5.735 1.00 94.44 227 ARG A C 1
ATOM 1827 O O . ARG A 1 227 ? -7.488 9.562 5.613 1.00 94.44 227 ARG A O 1
ATOM 1834 N N . PRO A 1 228 ? -8.348 11.440 4.691 1.00 92.12 228 PRO A N 1
ATOM 1835 C CA . PRO A 1 228 ? -7.803 11.218 3.351 1.00 92.12 228 PRO A CA 1
ATOM 1836 C C . PRO A 1 228 ? -6.304 10.939 3.321 1.00 92.12 228 PRO A C 1
ATOM 1838 O O . PRO A 1 228 ? -5.554 11.382 4.196 1.00 92.12 228 PRO A O 1
ATOM 1841 N N . LEU A 1 229 ? -5.855 10.258 2.263 1.00 90.12 229 LEU A N 1
ATOM 1842 C CA . LEU A 1 229 ? -4.439 9.962 2.056 1.00 90.12 229 LEU A CA 1
ATOM 1843 C C . LEU A 1 229 ? -3.597 11.240 2.015 1.00 90.12 229 LEU A C 1
ATOM 1845 O O . LEU A 1 229 ? -2.472 11.224 2.496 1.00 90.12 229 LEU A O 1
ATOM 1849 N N . ILE A 1 230 ? -4.124 12.339 1.479 1.00 88.94 230 ILE A N 1
ATOM 1850 C CA . ILE A 1 230 ? -3.388 13.601 1.358 1.00 88.94 230 ILE A CA 1
ATOM 1851 C C . ILE A 1 230 ? -4.145 14.707 2.087 1.00 88.94 230 ILE A C 1
ATOM 1853 O O . ILE A 1 230 ? -5.310 14.961 1.785 1.00 88.94 230 ILE A O 1
ATOM 1857 N N . LEU A 1 231 ? -3.467 15.390 3.010 1.00 90.81 231 LEU A N 1
ATOM 1858 C CA . LEU A 1 231 ? -4.005 16.511 3.793 1.00 90.81 231 LEU A CA 1
ATOM 1859 C C . LEU A 1 231 ? -3.275 17.840 3.495 1.00 90.81 231 LEU A C 1
ATOM 1861 O O . LEU A 1 231 ? -3.357 18.781 4.282 1.00 90.81 231 LEU A O 1
ATOM 1865 N N . ALA A 1 232 ? -2.560 17.911 2.366 1.00 87.50 232 ALA A N 1
ATOM 1866 C CA . ALA A 1 232 ? -1.594 18.959 2.015 1.00 87.50 232 ALA A CA 1
ATOM 1867 C C . ALA A 1 232 ? -0.386 19.039 2.975 1.00 87.50 232 ALA A C 1
ATOM 1869 O O . ALA A 1 232 ? -0.362 18.394 4.020 1.00 87.50 232 ALA A O 1
ATOM 1870 N N . GLN A 1 233 ? 0.652 19.795 2.592 1.00 87.56 233 GLN A N 1
ATOM 1871 C CA . GLN A 1 233 ? 1.857 20.024 3.415 1.00 87.56 233 GLN A CA 1
ATOM 1872 C C . GLN A 1 233 ? 2.521 18.725 3.925 1.00 87.56 233 GLN A C 1
ATOM 1874 O O . GLN A 1 233 ? 2.970 18.644 5.059 1.00 87.56 233 GLN A O 1
ATOM 1879 N N . SER A 1 234 ? 2.567 17.698 3.067 1.00 88.19 234 SER A N 1
ATOM 1880 C CA . SER A 1 234 ? 3.048 16.331 3.351 1.00 88.19 234 SER A CA 1
ATOM 1881 C C . SER A 1 234 ? 2.292 15.525 4.412 1.00 88.19 234 SER A C 1
ATOM 1883 O O . SER A 1 234 ? 2.634 14.365 4.639 1.00 88.19 234 SER A O 1
ATOM 1885 N N . LEU A 1 235 ? 1.232 16.082 5.000 1.00 93.31 235 LEU A N 1
ATOM 1886 C CA . LEU A 1 235 ? 0.406 15.408 5.993 1.00 93.31 235 LEU A CA 1
ATOM 1887 C C . LEU A 1 235 ? -0.523 14.366 5.359 1.00 93.31 235 LEU A C 1
ATOM 1889 O O . LEU A 1 235 ? -0.975 14.500 4.216 1.00 93.31 235 LEU A O 1
ATOM 1893 N N . THR A 1 236 ? -0.852 13.331 6.132 1.00 93.25 236 THR A N 1
ATOM 1894 C CA . THR A 1 236 ? -1.660 12.202 5.661 1.00 93.25 236 THR A CA 1
ATOM 1895 C C . THR A 1 236 ? -2.506 11.567 6.766 1.00 93.25 236 THR A C 1
ATOM 1897 O O . THR A 1 236 ? -2.057 11.397 7.904 1.00 93.25 236 THR A O 1
ATOM 1900 N N . GLY A 1 237 ? -3.733 11.162 6.422 1.00 93.81 237 GLY A N 1
ATOM 1901 C CA . GLY A 1 237 ? -4.573 10.308 7.262 1.00 93.81 237 GLY A CA 1
ATOM 1902 C C . GLY A 1 237 ? -4.180 8.826 7.231 1.00 93.81 237 GLY A C 1
ATOM 1903 O O . GLY A 1 237 ? -4.540 8.087 8.144 1.00 93.81 237 GLY A O 1
ATOM 1904 N N . HIS A 1 238 ? -3.375 8.400 6.255 1.00 93.38 238 HIS A N 1
ATOM 1905 C CA . HIS A 1 238 ? -2.739 7.080 6.213 1.00 93.38 238 HIS A CA 1
ATOM 1906 C C . HIS A 1 238 ? -1.503 7.053 7.112 1.00 93.38 238 HIS A C 1
ATOM 1908 O O . HIS A 1 238 ? -0.789 8.050 7.170 1.00 93.38 238 HIS A O 1
ATOM 1914 N N . ASN A 1 239 ? -1.204 5.942 7.783 1.00 95.38 239 ASN A N 1
ATOM 1915 C CA . ASN A 1 239 ? 0.069 5.803 8.492 1.00 95.38 239 ASN A CA 1
ATOM 1916 C C . ASN A 1 239 ? 1.173 5.363 7.509 1.00 95.38 239 ASN A C 1
ATOM 1918 O O . ASN A 1 239 ? 1.164 4.207 7.097 1.00 95.38 239 ASN A O 1
ATOM 1922 N N . PRO A 1 240 ? 2.136 6.218 7.108 1.00 92.75 240 PRO A N 1
ATOM 1923 C CA . PRO A 1 240 ? 3.170 5.817 6.149 1.00 92.75 240 PRO A CA 1
ATOM 1924 C C . PRO A 1 240 ? 4.306 5.010 6.792 1.00 92.75 240 PRO A C 1
ATOM 1926 O O . PRO A 1 240 ? 5.195 4.528 6.084 1.00 92.75 240 PRO A O 1
ATOM 1929 N N . TYR A 1 241 ? 4.328 4.904 8.123 1.00 93.62 241 TYR A N 1
ATOM 1930 C CA . TYR A 1 241 ? 5.425 4.307 8.866 1.00 93.62 241 TYR A CA 1
ATOM 1931 C C . TYR A 1 241 ? 5.212 2.800 9.001 1.00 93.62 241 TYR A C 1
ATOM 1933 O O . TYR A 1 241 ? 4.207 2.335 9.532 1.00 93.62 241 TYR A O 1
ATOM 1941 N N . VAL A 1 242 ? 6.192 2.027 8.537 1.00 92.94 242 VAL A N 1
ATOM 1942 C CA . VAL A 1 242 ? 6.203 0.560 8.668 1.00 92.94 242 VAL A CA 1
ATOM 1943 C C . VAL A 1 242 ? 6.624 0.090 10.061 1.00 92.94 242 VAL A C 1
ATOM 1945 O O . VAL A 1 242 ? 6.391 -1.060 10.404 1.00 92.94 242 VAL A O 1
ATOM 1948 N N . SER A 1 243 ? 7.236 0.974 10.855 1.00 92.88 243 SER A N 1
ATOM 1949 C CA . SER A 1 243 ? 7.846 0.655 12.151 1.00 92.88 243 SER A CA 1
ATOM 1950 C C . SER A 1 243 ? 7.206 1.348 13.355 1.00 92.88 243 SER A C 1
ATOM 1952 O O . SER A 1 243 ? 7.589 1.047 14.479 1.00 92.88 243 SER A O 1
ATOM 1954 N N . HIS A 1 244 ? 6.259 2.270 13.148 1.00 94.81 244 HIS A N 1
ATOM 1955 C CA . HIS A 1 244 ? 5.680 3.076 14.227 1.00 94.81 244 HIS A CA 1
ATOM 1956 C C . HIS A 1 244 ? 4.167 3.230 14.070 1.00 94.81 244 HIS A C 1
ATOM 1958 O O . HIS A 1 244 ? 3.661 3.512 12.980 1.00 94.81 244 HIS A O 1
ATOM 1964 N N . ASP A 1 245 ? 3.452 3.087 15.182 1.00 95.81 245 ASP A N 1
ATOM 1965 C CA . ASP A 1 245 ? 2.034 3.428 15.276 1.00 95.81 245 ASP A CA 1
ATOM 1966 C C . ASP A 1 245 ? 1.847 4.945 15.430 1.00 95.81 245 ASP A C 1
ATOM 1968 O O . ASP A 1 245 ? 2.746 5.658 15.890 1.00 95.81 245 ASP A O 1
ATOM 1972 N N . ARG A 1 246 ? 0.643 5.440 15.128 1.00 96.12 246 ARG A N 1
ATOM 1973 C CA . ARG A 1 246 ? 0.211 6.797 15.508 1.00 96.12 246 ARG A CA 1
ATOM 1974 C C . ARG A 1 246 ? -0.898 6.723 16.546 1.00 96.12 246 ARG A C 1
ATOM 1976 O O . ARG A 1 246 ? -1.739 5.830 16.504 1.00 96.12 246 ARG A O 1
ATOM 1983 N N . ARG A 1 247 ? -0.899 7.653 17.502 1.00 97.12 247 ARG A N 1
ATOM 1984 C CA . ARG A 1 247 ? -1.758 7.585 18.695 1.00 97.12 247 ARG A CA 1
ATOM 1985 C C . ARG A 1 247 ? -2.572 8.860 18.850 1.00 97.12 247 ARG A C 1
ATOM 1987 O O . ARG A 1 247 ? -2.006 9.947 18.934 1.00 97.12 247 ARG A O 1
ATOM 1994 N N . ALA A 1 248 ? -3.888 8.713 18.927 1.00 98.19 248 ALA A N 1
ATOM 1995 C CA . ALA A 1 248 ? -4.830 9.777 19.246 1.00 98.19 248 ALA A CA 1
ATOM 1996 C C . ALA A 1 248 ? -5.548 9.473 20.570 1.00 98.19 248 ALA A C 1
ATOM 1998 O O . ALA A 1 248 ? -5.584 8.328 21.024 1.00 98.19 248 ALA A O 1
ATOM 1999 N N . LYS A 1 249 ? -6.140 10.493 21.197 1.00 98.50 249 LYS A N 1
ATOM 2000 C CA . LYS A 1 249 ? -6.976 10.326 22.395 1.00 98.50 249 LYS A CA 1
ATOM 2001 C C . LYS A 1 249 ? -8.359 10.906 22.179 1.00 98.50 249 LYS A C 1
ATOM 2003 O O . LYS A 1 249 ? -8.494 12.050 21.738 1.00 98.50 249 LYS A O 1
ATOM 2008 N N . VAL A 1 250 ? -9.366 10.128 22.563 1.00 98.56 250 VAL A N 1
ATOM 2009 C CA . VAL A 1 250 ? -10.776 10.522 22.515 1.00 98.56 250 VAL A CA 1
ATOM 2010 C C . VAL A 1 250 ? -11.329 10.550 23.931 1.00 98.56 250 VAL A C 1
ATOM 2012 O O . VAL A 1 250 ? -11.213 9.577 24.675 1.00 98.56 250 VAL A O 1
ATOM 2015 N N . LYS A 1 251 ? -11.929 11.677 24.308 1.00 98.38 251 LYS A N 1
ATOM 2016 C CA . LYS A 1 251 ? -12.624 11.869 25.576 1.00 98.38 251 LYS A CA 1
ATOM 2017 C C . LYS A 1 251 ? -14.125 11.728 25.363 1.00 98.38 251 LYS A C 1
ATOM 2019 O O . LYS A 1 251 ? -14.721 12.504 24.620 1.00 98.38 251 LYS A O 1
ATOM 2024 N N . PHE A 1 252 ? -14.738 10.795 26.074 1.00 96.75 252 PHE A N 1
ATOM 2025 C CA . PHE A 1 252 ? -16.185 10.678 26.201 1.00 96.75 252 PHE A CA 1
ATOM 2026 C C . PHE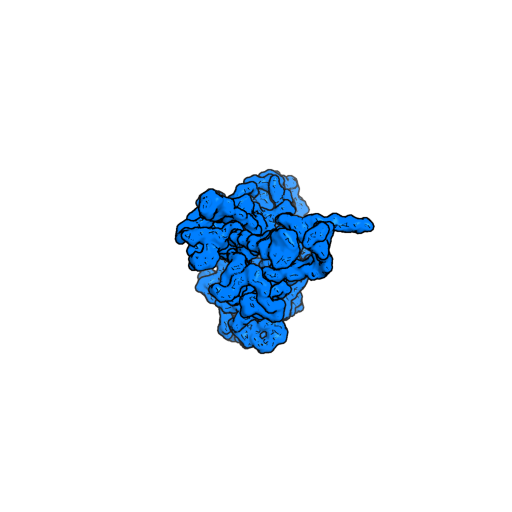 A 1 252 ? -16.647 11.371 27.473 1.00 96.75 252 PHE A C 1
ATOM 2028 O O . PHE A 1 252 ? -16.003 11.255 28.514 1.00 96.75 252 PHE A O 1
ATOM 2035 N N . THR A 1 253 ? -17.757 12.097 27.392 1.00 95.38 253 THR A N 1
ATOM 2036 C CA . THR A 1 253 ? -18.357 12.809 28.521 1.00 95.38 253 THR A CA 1
ATOM 2037 C C . THR A 1 253 ? -19.859 12.559 28.549 1.00 95.38 253 THR A C 1
ATOM 2039 O O . THR A 1 253 ? -20.523 12.687 27.520 1.00 95.38 253 THR A O 1
ATOM 2042 N N . VAL A 1 254 ? -20.403 12.245 29.723 1.00 90.44 254 VAL A N 1
ATOM 2043 C CA . VAL A 1 254 ? -21.849 12.135 29.959 1.00 90.44 254 VAL A CA 1
ATOM 2044 C C . VAL A 1 254 ? -22.230 12.966 31.179 1.00 90.44 254 VAL A C 1
ATOM 2046 O O . VAL A 1 254 ? -21.453 13.080 32.128 1.00 90.44 254 VAL A O 1
ATOM 2049 N N . VAL A 1 255 ? -23.423 13.557 31.150 1.00 87.31 255 VAL A N 1
ATOM 2050 C CA . VAL A 1 255 ? -24.008 14.246 32.305 1.00 87.31 255 VAL A CA 1
ATOM 2051 C C . VAL A 1 255 ? -25.178 13.415 32.808 1.00 87.31 255 VAL A C 1
ATOM 2053 O O . VAL A 1 255 ? -26.145 13.214 32.078 1.00 87.31 255 VAL A O 1
ATOM 2056 N N . LEU A 1 256 ? -25.081 12.941 34.047 1.00 80.19 256 LEU A N 1
ATOM 2057 C CA . LEU A 1 256 ? -26.089 12.123 34.718 1.00 80.19 256 LEU A CA 1
ATOM 2058 C C . LEU A 1 256 ? -26.448 12.798 36.036 1.00 80.19 256 LEU A C 1
ATOM 2060 O O . LEU A 1 256 ? -25.557 13.125 36.816 1.00 80.19 256 LEU A O 1
ATOM 2064 N N . ASP A 1 257 ? -27.736 13.065 36.256 1.00 77.69 257 ASP A N 1
ATOM 2065 C CA . ASP A 1 257 ? -28.245 13.737 37.462 1.00 77.69 257 ASP A CA 1
ATOM 2066 C C . ASP A 1 257 ? -27.484 15.035 37.822 1.00 77.69 257 ASP A C 1
ATOM 2068 O O . ASP A 1 257 ? -27.216 15.338 38.981 1.00 77.69 257 ASP A O 1
ATOM 2072 N N . GLY A 1 258 ? -27.090 15.809 36.803 1.00 79.75 258 GLY A N 1
ATOM 2073 C CA . GLY A 1 258 ? -26.331 17.056 36.962 1.00 79.75 258 GLY A CA 1
ATOM 2074 C C . GLY A 1 258 ? -24.832 16.878 37.241 1.00 79.75 258 GLY A C 1
ATOM 2075 O O . GLY A 1 258 ? -24.102 17.870 37.274 1.00 79.75 258 GLY A O 1
ATOM 2076 N N . LYS A 1 259 ? -24.341 15.642 37.387 1.00 84.12 259 LYS A N 1
ATOM 2077 C CA . LYS A 1 259 ? -22.920 15.322 37.557 1.00 84.12 259 LYS A CA 1
ATOM 2078 C C . LYS A 1 259 ? -22.292 14.896 36.232 1.00 84.12 259 LYS A C 1
ATOM 2080 O O . LYS A 1 259 ? -22.885 14.166 35.444 1.00 84.12 259 LYS A O 1
ATOM 2085 N N . THR A 1 260 ? -21.073 15.370 35.986 1.00 88.38 260 THR A N 1
ATOM 2086 C CA . THR A 1 260 ? -20.308 15.041 34.778 1.00 88.38 260 THR A CA 1
ATOM 2087 C C . THR A 1 260 ? -19.382 13.862 35.042 1.00 88.38 260 THR A C 1
ATOM 2089 O O . THR A 1 260 ? -18.621 13.875 36.009 1.00 88.38 260 THR A O 1
ATOM 2092 N N . TYR A 1 261 ? -19.414 12.886 34.144 1.00 88.06 261 TYR A N 1
ATOM 2093 C CA . TYR A 1 261 ? -18.500 11.752 34.102 1.00 88.06 261 TYR A CA 1
ATOM 2094 C C . TYR A 1 261 ? -17.714 11.810 32.800 1.00 88.06 261 TYR A C 1
ATOM 2096 O O . TYR A 1 261 ? -18.232 12.256 31.771 1.00 88.06 261 TYR A O 1
ATOM 2104 N N . SER A 1 262 ? -16.453 11.391 32.829 1.00 92.88 262 SER A N 1
ATOM 2105 C CA . SER A 1 262 ? -15.610 11.377 31.639 1.00 92.88 262 SER A CA 1
ATOM 2106 C C . SER A 1 262 ? -14.693 10.170 31.621 1.00 92.88 262 SER A C 1
ATOM 2108 O O . SER A 1 262 ? -14.186 9.776 32.666 1.00 92.88 262 SER A O 1
ATOM 2110 N N . GLN A 1 263 ? -14.437 9.655 30.423 1.00 92.69 263 GLN A N 1
ATOM 2111 C CA . GLN A 1 263 ? -13.457 8.606 30.175 1.00 92.69 263 GLN A CA 1
ATOM 2112 C C . GLN A 1 263 ? -12.622 8.974 28.954 1.00 92.69 263 GLN A C 1
ATOM 2114 O O . GLN A 1 263 ? -13.163 9.429 27.945 1.00 92.69 263 GLN A O 1
ATOM 2119 N N . VAL A 1 264 ? -11.305 8.805 29.048 1.00 97.38 264 VAL A N 1
ATOM 2120 C CA . VAL A 1 264 ? -10.379 9.021 27.930 1.00 97.38 264 VAL A CA 1
ATOM 2121 C C . VAL A 1 264 ? -9.861 7.669 27.477 1.00 97.38 264 VAL A C 1
ATOM 2123 O O . VAL A 1 264 ? -9.361 6.906 28.298 1.00 97.38 264 VAL A O 1
ATOM 2126 N N . ILE A 1 265 ? -9.948 7.402 26.180 1.00 96.81 265 ILE A N 1
ATOM 2127 C CA . ILE A 1 265 ? -9.343 6.220 25.569 1.00 96.81 265 ILE A CA 1
ATOM 2128 C C . ILE A 1 265 ? -8.243 6.607 24.593 1.00 96.81 265 ILE A C 1
ATOM 2130 O O . ILE A 1 265 ? -8.208 7.728 24.072 1.00 96.81 265 ILE A O 1
ATOM 2134 N N . GLU A 1 266 ? -7.375 5.645 24.318 1.00 98.00 266 GLU A N 1
ATOM 2135 C CA . GLU A 1 266 ? -6.401 5.727 23.241 1.00 98.00 266 GLU A CA 1
ATOM 2136 C C . GLU A 1 266 ? -6.945 5.063 21.971 1.00 98.00 266 GLU A C 1
ATOM 2138 O O . GLU A 1 266 ? -7.479 3.954 22.018 1.00 98.00 266 GLU A O 1
ATOM 2143 N N . VAL A 1 267 ? -6.788 5.742 20.834 1.00 98.38 267 VAL A N 1
ATOM 2144 C CA . VAL A 1 267 ? -7.010 5.185 19.496 1.00 98.38 267 VAL A CA 1
ATOM 2145 C C . VAL A 1 267 ? -5.651 5.060 18.817 1.00 98.38 267 VAL A C 1
ATOM 2147 O O . VAL A 1 267 ? -4.996 6.067 18.531 1.00 98.38 267 VAL A O 1
ATOM 2150 N N . ILE A 1 268 ? -5.226 3.825 18.575 1.00 98.12 268 ILE A N 1
ATOM 2151 C CA . ILE A 1 268 ? -3.959 3.488 17.930 1.00 98.12 268 ILE A CA 1
ATOM 2152 C C . ILE A 1 268 ? -4.238 3.226 16.454 1.00 98.12 268 ILE A C 1
ATOM 2154 O O . ILE A 1 268 ? -4.884 2.241 16.095 1.00 98.12 268 ILE A O 1
ATOM 2158 N N . GLN A 1 269 ? -3.735 4.098 15.585 1.00 98.19 269 GLN A N 1
ATOM 2159 C CA . GLN A 1 269 ? -3.597 3.760 14.180 1.00 98.19 269 GLN A CA 1
ATOM 2160 C C . GLN A 1 269 ? -2.364 2.885 14.020 1.00 98.19 269 GLN A C 1
ATOM 2162 O O . GLN A 1 269 ? -1.233 3.351 14.196 1.00 98.19 269 GLN A O 1
ATOM 2167 N N . VAL A 1 270 ? -2.604 1.621 13.688 1.00 97.06 270 VAL A N 1
ATOM 2168 C CA . VAL A 1 270 ? -1.540 0.627 13.546 1.00 97.06 270 VAL A CA 1
ATOM 2169 C C . VAL A 1 270 ? -0.521 1.060 12.491 1.00 97.06 270 VAL A C 1
ATOM 2171 O O . VAL A 1 270 ? -0.833 1.814 11.559 1.00 97.06 270 VAL A O 1
ATOM 2174 N N . LYS A 1 271 ? 0.721 0.617 12.646 1.00 94.94 271 LYS A N 1
ATOM 2175 C CA . LYS A 1 271 ? 1.760 0.742 11.623 1.00 94.94 271 LYS A CA 1
ATOM 2176 C C . LYS A 1 271 ? 1.376 0.029 10.332 1.00 94.94 271 LYS A C 1
ATOM 2178 O O . LYS A 1 271 ? 0.550 -0.886 10.292 1.00 94.94 271 LYS A O 1
ATOM 2183 N N . ARG A 1 272 ? 1.981 0.486 9.244 1.00 94.25 272 ARG A N 1
ATOM 2184 C CA . ARG A 1 272 ? 1.692 0.006 7.899 1.00 94.25 272 ARG A CA 1
ATOM 2185 C C . ARG A 1 272 ? 2.222 -1.406 7.684 1.00 94.25 272 ARG A C 1
ATOM 2187 O O . ARG A 1 272 ? 3.432 -1.622 7.681 1.00 94.25 272 ARG A O 1
ATOM 2194 N N . LEU A 1 273 ? 1.318 -2.335 7.388 1.00 94.88 273 LEU A N 1
ATOM 2195 C CA . LEU A 1 273 ? 1.679 -3.677 6.940 1.00 94.88 273 LEU A CA 1
ATOM 2196 C C . LEU A 1 273 ? 1.943 -3.687 5.433 1.00 94.88 273 LEU A C 1
ATOM 2198 O O . LEU A 1 273 ? 1.143 -3.174 4.646 1.00 94.88 273 LEU A O 1
ATOM 2202 N N . VAL A 1 274 ? 3.073 -4.277 5.044 1.00 95.31 274 VAL A N 1
ATOM 2203 C CA . VAL A 1 274 ? 3.537 -4.337 3.647 1.00 95.31 274 VAL A CA 1
ATOM 2204 C C . VAL A 1 274 ? 3.859 -5.754 3.174 1.00 95.31 274 VAL A C 1
ATOM 2206 O O . VAL A 1 274 ? 4.141 -5.933 1.995 1.00 95.31 274 VAL A O 1
ATOM 2209 N N . ASN A 1 275 ? 3.863 -6.758 4.054 1.00 97.94 275 ASN A N 1
ATOM 2210 C CA . ASN A 1 275 ? 4.379 -8.086 3.734 1.00 97.94 275 ASN A CA 1
ATOM 2211 C C . ASN A 1 275 ? 3.473 -9.205 4.292 1.00 97.94 275 ASN A C 1
ATOM 2213 O O . ASN A 1 275 ? 3.355 -9.303 5.512 1.00 97.94 275 ASN A O 1
ATOM 2217 N N . PRO A 1 276 ? 2.864 -10.048 3.437 1.00 98.31 276 PRO A N 1
ATOM 2218 C CA . PRO A 1 276 ? 2.698 -9.857 1.996 1.00 98.31 276 PRO A CA 1
ATOM 2219 C C . PRO A 1 276 ? 1.662 -8.759 1.713 1.00 98.31 276 PRO A C 1
ATOM 2221 O O . PRO A 1 276 ? 0.922 -8.345 2.593 1.00 98.31 276 PRO A O 1
ATOM 2224 N N . THR A 1 277 ? 1.579 -8.285 0.475 1.00 98.12 277 THR A N 1
ATOM 2225 C CA . THR A 1 277 ? 0.418 -7.515 -0.024 1.00 98.12 277 THR A CA 1
ATOM 2226 C C . THR A 1 277 ? -0.171 -8.150 -1.277 1.00 98.12 277 THR A C 1
ATOM 2228 O O . THR A 1 277 ? -1.325 -7.901 -1.607 1.00 98.12 277 THR A O 1
ATOM 2231 N N . GLY A 1 278 ? 0.559 -9.044 -1.944 1.00 98.31 278 GLY A N 1
ATOM 2232 C CA . GLY A 1 278 ? -0.036 -9.879 -2.968 1.00 98.31 278 GLY A CA 1
ATOM 2233 C C . GLY A 1 278 ? 0.741 -11.143 -3.292 1.00 98.31 278 GLY A C 1
ATOM 2234 O O . GLY A 1 278 ? 1.906 -11.304 -2.923 1.00 98.31 278 GLY A O 1
ATOM 2235 N N . VAL A 1 279 ? 0.074 -12.021 -4.034 1.00 98.75 279 VAL A N 1
ATOM 2236 C CA . VAL A 1 279 ? 0.627 -13.259 -4.586 1.00 98.75 279 VAL A CA 1
ATOM 2237 C C . VAL A 1 279 ? 0.218 -13.361 -6.052 1.00 98.75 279 VAL A C 1
ATOM 2239 O O . VAL A 1 279 ? -0.965 -13.318 -6.391 1.00 98.75 279 VAL A O 1
ATOM 2242 N N . TRP A 1 280 ? 1.197 -13.516 -6.929 1.00 98.44 280 TRP A N 1
ATOM 2243 C CA . TRP A 1 280 ? 0.998 -13.795 -8.341 1.00 98.44 280 TRP A CA 1
ATOM 2244 C C . TRP A 1 280 ? 1.383 -15.244 -8.644 1.00 98.44 280 TRP A C 1
ATOM 2246 O O . TRP A 1 280 ? 2.359 -15.773 -8.106 1.00 98.44 280 TRP A O 1
ATOM 2256 N N . ARG A 1 281 ? 0.605 -15.879 -9.522 1.00 98.19 281 ARG A N 1
ATOM 2257 C CA . ARG A 1 281 ? 0.889 -17.204 -10.073 1.00 98.19 281 ARG A CA 1
ATOM 2258 C C . ARG A 1 281 ? 0.852 -17.180 -11.600 1.00 98.19 281 ARG A C 1
ATOM 2260 O O . ARG A 1 281 ? 0.012 -16.503 -12.198 1.00 98.19 281 ARG A O 1
ATOM 2267 N N . SER A 1 282 ? 1.708 -17.954 -12.257 1.00 96.69 282 SER A N 1
ATOM 2268 C CA . SER A 1 282 ? 1.566 -18.219 -13.693 1.00 96.69 282 SER A CA 1
ATOM 2269 C C . SER A 1 282 ? 0.281 -18.997 -14.001 1.00 96.69 282 SER A C 1
ATOM 2271 O O . SER A 1 282 ? -0.400 -19.523 -13.117 1.00 96.69 282 SER A O 1
ATOM 2273 N N . ASN A 1 283 ? -0.092 -19.027 -15.284 1.00 96.31 283 ASN A N 1
ATOM 2274 C CA . ASN A 1 283 ? -1.354 -19.606 -15.752 1.00 96.31 283 ASN A CA 1
ATOM 2275 C C . ASN A 1 283 ? -1.569 -21.046 -15.262 1.00 96.31 283 ASN A C 1
ATOM 2277 O O . ASN A 1 283 ? -2.668 -21.414 -14.863 1.00 96.31 283 ASN A O 1
ATOM 2281 N N . ASP A 1 284 ? -0.528 -21.863 -15.276 1.00 95.62 284 ASP A N 1
ATOM 2282 C CA . ASP A 1 284 ? -0.552 -23.279 -14.927 1.00 95.62 284 ASP A CA 1
ATOM 2283 C C . ASP A 1 284 ? -0.184 -23.564 -13.463 1.00 95.62 284 ASP A C 1
ATOM 2285 O O . ASP A 1 284 ? -0.323 -24.701 -13.010 1.00 95.62 284 ASP A O 1
ATOM 2289 N N . ASN A 1 285 ? 0.206 -22.548 -12.688 1.00 97.25 285 ASN A N 1
ATOM 2290 C CA . ASN A 1 285 ? 0.612 -22.740 -11.304 1.00 97.25 285 ASN A CA 1
ATOM 2291 C C . ASN A 1 285 ? -0.569 -22.620 -10.331 1.00 97.25 285 ASN A C 1
ATOM 2293 O O . ASN A 1 285 ? -1.141 -21.547 -10.149 1.00 97.25 285 ASN A O 1
ATOM 2297 N N . THR A 1 286 ? -0.900 -23.723 -9.659 1.00 97.75 286 THR A N 1
ATOM 2298 C CA . THR A 1 286 ? -1.907 -23.792 -8.582 1.00 97.75 286 THR A CA 1
ATOM 2299 C C . THR A 1 286 ? -1.284 -24.035 -7.206 1.00 97.75 286 THR A C 1
ATOM 2301 O O . THR A 1 286 ? -1.966 -24.483 -6.282 1.00 97.75 286 THR A O 1
ATOM 2304 N N . SER A 1 287 ? 0.024 -23.816 -7.068 1.00 98.12 287 SER A N 1
ATOM 2305 C CA . SER A 1 287 ? 0.753 -24.097 -5.833 1.00 98.12 287 SER A CA 1
ATOM 2306 C C . SER A 1 287 ? 0.273 -23.194 -4.697 1.00 98.12 287 SER A C 1
ATOM 2308 O O . SER A 1 287 ? 0.074 -21.989 -4.914 1.00 98.12 287 SER A O 1
ATOM 2310 N N . PRO A 1 288 ? 0.107 -23.752 -3.485 1.00 98.38 288 PRO A N 1
ATOM 2311 C CA . PRO A 1 288 ? -0.317 -22.981 -2.333 1.00 98.38 288 PRO A CA 1
ATOM 2312 C C . PRO A 1 288 ? 0.739 -21.957 -1.912 1.00 98.38 288 PRO A C 1
ATOM 2314 O O . PRO A 1 288 ? 1.911 -22.043 -2.288 1.00 98.38 288 PRO A O 1
ATOM 2317 N N . PHE A 1 289 ? 0.296 -20.970 -1.147 1.00 98.88 289 PHE A N 1
ATOM 2318 C CA . PHE A 1 289 ? 1.117 -19.949 -0.522 1.00 98.88 289 PHE A CA 1
ATOM 2319 C C . PHE A 1 289 ? 0.650 -19.742 0.919 1.00 98.88 289 PHE A C 1
ATOM 2321 O O . PHE A 1 289 ? -0.529 -19.466 1.145 1.00 98.88 289 PHE A O 1
ATOM 2328 N N . ASP A 1 290 ? 1.571 -19.850 1.869 1.00 98.69 290 ASP A N 1
ATOM 2329 C CA . ASP A 1 290 ? 1.355 -19.526 3.277 1.00 98.69 290 ASP A CA 1
ATOM 2330 C C . ASP A 1 290 ? 1.403 -18.002 3.477 1.00 98.69 290 ASP A C 1
ATOM 2332 O O . ASP A 1 290 ? 2.465 -17.357 3.489 1.00 98.69 290 ASP A O 1
ATOM 2336 N N . VAL A 1 291 ? 0.210 -17.417 3.577 1.00 98.81 291 VAL A N 1
ATOM 2337 C CA . VAL A 1 291 ? 0.006 -16.001 3.863 1.00 98.81 291 VAL A CA 1
ATOM 2338 C C . VAL A 1 291 ? 0.169 -15.808 5.361 1.00 98.81 291 VAL A C 1
ATOM 2340 O O . VAL A 1 291 ? -0.718 -16.136 6.142 1.00 98.81 291 VAL A O 1
ATOM 2343 N N . ARG A 1 292 ? 1.288 -15.211 5.760 1.00 98.50 292 ARG A N 1
ATOM 2344 C CA . ARG A 1 292 ? 1.561 -14.810 7.140 1.00 98.50 292 ARG A CA 1
ATOM 2345 C C . ARG A 1 292 ? 1.732 -13.305 7.137 1.00 98.50 292 ARG A C 1
ATOM 2347 O O . ARG A 1 292 ? 2.682 -12.831 6.530 1.00 98.50 292 ARG A O 1
ATOM 2354 N N . LEU A 1 293 ? 0.821 -12.542 7.742 1.00 98.38 293 LEU A N 1
ATOM 2355 C CA . LEU A 1 293 ? 1.030 -11.094 7.819 1.00 98.38 293 LEU A CA 1
ATOM 2356 C C . LEU A 1 293 ? 2.263 -10.801 8.666 1.00 98.38 293 LEU A C 1
ATOM 2358 O O . LEU A 1 293 ? 2.510 -11.469 9.668 1.00 98.38 293 LEU A O 1
ATOM 2362 N N . MET A 1 294 ? 3.033 -9.805 8.248 1.00 97.06 294 MET A N 1
ATOM 2363 C CA . MET A 1 294 ? 4.291 -9.448 8.876 1.00 97.06 294 MET A CA 1
ATOM 2364 C C . MET A 1 294 ? 4.457 -7.929 8.974 1.00 97.06 294 MET A C 1
ATOM 2366 O O . MET A 1 294 ? 4.104 -7.172 8.065 1.00 97.06 294 MET A O 1
ATOM 2370 N N . GLU A 1 295 ? 5.068 -7.491 10.068 1.00 95.25 295 GLU A N 1
ATOM 2371 C CA . GLU A 1 295 ? 5.364 -6.098 10.387 1.00 95.25 295 GLU A CA 1
ATOM 2372 C C . GLU A 1 295 ? 6.864 -5.850 10.568 1.00 95.25 295 GLU A C 1
ATOM 2374 O O . GLU A 1 295 ? 7.641 -6.769 10.841 1.00 95.25 295 GLU A O 1
ATOM 2379 N N . LEU A 1 296 ? 7.265 -4.586 10.434 1.00 95.12 296 LEU A N 1
ATOM 2380 C CA . LEU A 1 296 ? 8.596 -4.119 10.800 1.00 95.12 296 LEU A CA 1
ATOM 2381 C C . LEU A 1 296 ? 8.545 -3.417 12.160 1.00 95.12 296 LEU A C 1
ATOM 2383 O O . LEU A 1 296 ? 7.532 -2.841 12.556 1.00 95.12 296 LEU A O 1
ATOM 2387 N N . ASN A 1 297 ? 9.670 -3.450 12.868 1.00 92.12 297 ASN A N 1
ATOM 2388 C CA . ASN A 1 297 ? 9.861 -2.741 14.140 1.00 92.12 297 ASN A CA 1
ATOM 2389 C C . ASN A 1 297 ? 10.952 -1.668 14.052 1.00 92.12 297 ASN A C 1
ATOM 2391 O O . ASN A 1 297 ? 11.218 -0.960 15.015 1.00 92.12 297 ASN A O 1
ATOM 2395 N N . GLU A 1 298 ? 11.572 -1.527 12.883 1.00 91.56 298 GLU A N 1
ATOM 2396 C CA . GLU A 1 298 ? 12.655 -0.590 12.616 1.00 91.56 298 GLU A CA 1
ATOM 2397 C C . GLU A 1 298 ? 12.602 -0.111 11.152 1.00 91.56 298 GLU A C 1
ATOM 2399 O O . GLU A 1 298 ? 11.936 -0.741 10.323 1.00 91.56 298 GLU A O 1
ATOM 2404 N N . PRO A 1 299 ? 13.234 1.028 10.814 1.00 88.06 299 PRO A N 1
ATOM 2405 C CA . PRO A 1 299 ? 13.324 1.500 9.434 1.00 88.06 299 PRO A CA 1
ATOM 2406 C C . PRO A 1 299 ? 14.060 0.518 8.507 1.00 88.06 299 PRO A C 1
ATOM 2408 O O . PRO A 1 299 ? 15.032 -0.125 8.894 1.00 88.06 299 PRO A O 1
ATOM 2411 N N . ASP A 1 300 ? 13.646 0.473 7.242 1.00 90.38 300 ASP A N 1
ATOM 2412 C CA . ASP A 1 300 ? 14.148 -0.456 6.219 1.00 90.38 300 ASP A CA 1
ATOM 2413 C C . ASP A 1 300 ? 15.023 0.217 5.136 1.00 90.38 300 ASP A C 1
ATOM 2415 O O . ASP A 1 300 ? 15.200 -0.316 4.029 1.00 90.38 300 ASP A O 1
ATOM 2419 N N . ALA A 1 301 ? 15.537 1.415 5.436 1.00 88.25 301 ALA A N 1
ATOM 2420 C CA . ALA A 1 301 ? 16.449 2.184 4.595 1.00 88.25 301 ALA A CA 1
ATOM 2421 C C . ALA A 1 301 ? 17.319 3.150 5.421 1.00 88.25 301 ALA A C 1
ATOM 2423 O O . ALA A 1 301 ? 16.898 3.650 6.465 1.00 88.25 301 ALA A O 1
ATOM 2424 N N . ASN A 1 302 ? 18.520 3.441 4.919 1.00 89.62 302 ASN A N 1
ATOM 2425 C CA . ASN A 1 302 ? 19.453 4.441 5.436 1.00 89.62 302 ASN A CA 1
ATOM 2426 C C . ASN A 1 302 ? 20.223 5.120 4.280 1.00 89.62 302 ASN A C 1
ATOM 2428 O O . ASN A 1 302 ? 19.928 4.891 3.108 1.00 89.62 302 ASN A O 1
ATOM 2432 N N . GLU A 1 303 ? 21.225 5.947 4.596 1.00 87.50 303 GLU A N 1
ATOM 2433 C CA . GLU A 1 303 ? 22.037 6.686 3.608 1.00 87.50 303 GLU A CA 1
ATOM 2434 C C . GLU A 1 303 ? 22.832 5.817 2.618 1.00 87.50 303 GLU A C 1
ATOM 2436 O O . GLU A 1 303 ? 23.298 6.322 1.597 1.00 87.50 303 GLU A O 1
ATOM 2441 N N . TYR A 1 304 ? 22.946 4.516 2.883 1.00 87.06 304 TYR A N 1
ATOM 2442 C CA . TYR A 1 304 ? 23.586 3.529 2.012 1.00 87.06 304 TYR A CA 1
ATOM 2443 C C . TYR A 1 304 ? 22.569 2.682 1.228 1.00 87.06 304 TYR A C 1
ATOM 2445 O O . TYR A 1 304 ? 22.962 1.814 0.450 1.00 87.06 304 TYR A O 1
ATOM 2453 N N . GLY A 1 305 ? 21.270 2.951 1.386 1.00 86.62 305 GLY A N 1
ATOM 2454 C CA . GLY A 1 305 ? 20.182 2.277 0.687 1.00 86.62 305 GLY A CA 1
ATOM 2455 C C . GLY A 1 305 ? 19.356 1.385 1.608 1.00 86.62 305 GLY A C 1
ATOM 2456 O O . GLY A 1 305 ? 19.155 1.681 2.783 1.00 86.62 305 GLY A O 1
ATOM 2457 N N . MET A 1 306 ? 18.818 0.301 1.054 1.00 89.19 306 MET A N 1
ATOM 2458 C CA . MET A 1 306 ? 17.979 -0.646 1.790 1.00 89.19 306 MET A CA 1
ATOM 2459 C C . MET A 1 306 ? 18.779 -1.387 2.870 1.00 89.19 306 MET A C 1
ATOM 2461 O O . MET A 1 306 ? 19.878 -1.874 2.608 1.00 89.19 306 MET A O 1
ATOM 2465 N N . THR A 1 307 ? 18.207 -1.520 4.065 1.00 90.38 307 THR A N 1
ATOM 2466 C CA . THR A 1 307 ? 18.800 -2.286 5.169 1.00 90.38 307 THR A CA 1
ATOM 2467 C C . THR A 1 307 ? 18.246 -3.708 5.207 1.00 90.38 307 THR A C 1
ATOM 2469 O O . THR A 1 307 ? 17.095 -3.945 4.835 1.00 90.38 307 THR A O 1
ATOM 2472 N N . ASN A 1 308 ? 19.068 -4.663 5.653 1.00 93.75 308 ASN A N 1
ATOM 2473 C CA . ASN A 1 308 ? 18.631 -6.030 5.932 1.00 93.75 308 ASN A CA 1
ATOM 2474 C C . ASN A 1 308 ? 18.093 -6.107 7.364 1.00 93.75 308 ASN A C 1
ATOM 2476 O O . ASN A 1 308 ? 18.881 -6.118 8.308 1.00 93.75 308 ASN A O 1
ATOM 2480 N N . VAL A 1 309 ? 16.772 -6.128 7.511 1.00 95.06 309 VAL A N 1
ATOM 2481 C CA . VAL A 1 309 ? 16.085 -6.173 8.807 1.00 95.06 309 VAL A CA 1
ATOM 2482 C C . VAL A 1 309 ? 15.041 -7.282 8.807 1.00 95.06 309 VAL A C 1
ATOM 2484 O O . VAL A 1 309 ? 14.574 -7.725 7.751 1.00 95.06 309 VAL A O 1
ATOM 2487 N N . ASN A 1 310 ? 14.694 -7.747 10.004 1.00 96.75 310 ASN A N 1
ATOM 2488 C CA . ASN A 1 310 ? 13.735 -8.827 10.179 1.00 96.75 310 ASN A CA 1
ATOM 2489 C C . ASN A 1 310 ? 12.307 -8.296 10.230 1.00 96.75 310 ASN A C 1
ATOM 2491 O O . ASN A 1 310 ? 12.014 -7.259 10.826 1.00 96.75 310 ASN A O 1
ATOM 2495 N N . PHE A 1 311 ? 11.418 -9.087 9.655 1.00 97.25 311 PHE A N 1
ATOM 2496 C CA . PHE A 1 311 ? 9.990 -8.991 9.845 1.00 97.25 311 PHE A CA 1
ATOM 2497 C C . PHE A 1 311 ? 9.541 -9.840 11.034 1.00 97.25 311 PHE A C 1
ATOM 2499 O O . PHE A 1 311 ? 10.103 -10.904 11.306 1.00 97.25 311 PHE A O 1
ATOM 2506 N N . TYR A 1 312 ? 8.457 -9.416 11.677 1.00 96.38 312 TYR A N 1
ATOM 2507 C CA . TYR A 1 312 ? 7.845 -10.112 12.805 1.00 96.38 312 TYR A CA 1
ATOM 2508 C C . TYR A 1 312 ? 6.364 -10.359 12.534 1.00 96.38 312 TYR A C 1
ATOM 2510 O O . TYR A 1 312 ? 5.715 -9.549 11.881 1.00 96.38 312 TYR A O 1
ATOM 2518 N N . ALA A 1 313 ? 5.826 -11.474 13.024 1.00 96.25 313 ALA A N 1
ATOM 2519 C CA . ALA A 1 313 ? 4.398 -11.743 12.919 1.00 96.25 313 ALA A CA 1
ATOM 2520 C C . ALA A 1 313 ? 3.641 -10.910 13.975 1.00 96.25 313 ALA A C 1
ATOM 2522 O O . ALA A 1 313 ? 3.901 -11.080 15.174 1.00 96.25 313 ALA A O 1
ATOM 2523 N N . PRO A 1 314 ? 2.716 -10.017 13.574 1.00 94.19 314 PRO A N 1
ATOM 2524 C CA . PRO A 1 314 ? 1.828 -9.363 14.514 1.00 94.19 314 PRO A CA 1
ATOM 2525 C C . PRO A 1 314 ? 0.871 -10.394 15.111 1.00 94.19 314 PRO A C 1
ATOM 2527 O O . PRO A 1 314 ? 0.375 -11.292 14.423 1.00 94.19 314 PRO A O 1
ATOM 2530 N N . HIS A 1 315 ? 0.583 -10.233 16.398 1.00 93.06 315 HIS A N 1
ATOM 2531 C CA . HIS A 1 315 ? -0.445 -11.007 17.083 1.00 93.06 315 HIS A CA 1
ATOM 2532 C C . HIS A 1 315 ? -1.694 -10.141 17.214 1.00 93.06 315 HIS A C 1
ATOM 2534 O O . HIS A 1 315 ? -1.624 -9.005 17.687 1.00 93.06 315 HIS A O 1
ATOM 2540 N N . SER A 1 316 ? -2.838 -10.666 16.781 1.00 92.19 316 SER A N 1
ATOM 2541 C CA . SER A 1 316 ? -4.093 -9.915 16.826 1.00 92.19 316 SER A CA 1
ATOM 2542 C C . SER A 1 316 ? -4.5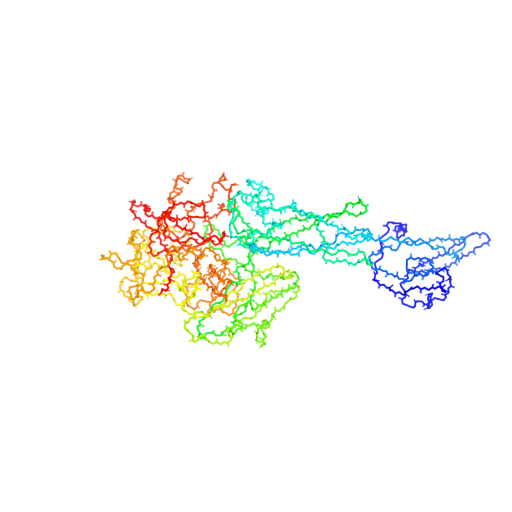76 -9.746 18.270 1.00 92.19 316 SER A C 1
ATOM 2544 O O . SER A 1 316 ? -4.685 -10.717 19.016 1.00 92.19 316 SER A O 1
ATOM 2546 N N . ASP A 1 317 ? -4.915 -8.518 18.654 1.00 88.31 317 ASP A N 1
ATOM 2547 C CA . ASP A 1 317 ? -5.603 -8.217 19.916 1.00 88.31 317 ASP A CA 1
ATOM 2548 C C . ASP A 1 317 ? -7.118 -8.259 19.683 1.00 88.31 317 ASP A C 1
ATOM 2550 O O . ASP A 1 317 ? -7.713 -7.317 19.166 1.00 88.31 317 ASP A O 1
ATOM 2554 N N . GLY A 1 318 ? -7.724 -9.413 19.954 1.00 87.56 318 GLY A N 1
ATOM 2555 C CA . GLY A 1 318 ? -9.069 -9.758 19.502 1.00 87.56 318 GLY A CA 1
ATOM 2556 C C . GLY A 1 318 ? -9.060 -10.699 18.291 1.00 87.56 318 GLY A C 1
ATOM 2557 O O . GLY A 1 318 ? -7.998 -10.988 17.729 1.00 87.56 318 GLY A O 1
ATOM 2558 N N . PRO A 1 319 ? -10.239 -11.185 17.868 1.00 90.25 319 PRO A N 1
ATOM 2559 C CA . PRO A 1 319 ? -10.373 -12.049 16.701 1.00 90.25 319 PRO A CA 1
ATOM 2560 C C . PRO A 1 319 ? -9.883 -11.391 15.404 1.00 90.25 319 PRO A C 1
ATOM 2562 O O . PRO A 1 319 ? -9.909 -10.163 15.257 1.00 90.25 319 PRO A O 1
ATOM 2565 N N . TRP A 1 320 ? -9.484 -12.239 14.458 1.00 98.12 320 TRP A N 1
ATOM 2566 C CA . TRP A 1 320 ? -9.163 -11.878 13.080 1.00 98.12 320 TRP A CA 1
ATOM 2567 C C . TRP A 1 320 ? -9.846 -12.834 12.094 1.00 98.12 320 TRP A C 1
ATOM 2569 O O . TRP A 1 320 ? -10.166 -13.972 12.447 1.00 98.12 320 TRP A O 1
ATOM 2579 N N . THR A 1 321 ? -10.071 -12.368 10.866 1.00 98.62 321 THR A N 1
ATOM 2580 C CA . THR A 1 321 ? -10.756 -13.110 9.796 1.00 98.62 321 THR A CA 1
ATOM 2581 C C . THR A 1 321 ? -10.074 -12.858 8.456 1.00 98.62 321 THR A C 1
ATOM 2583 O O . THR A 1 321 ? -9.795 -11.710 8.126 1.00 98.62 321 THR A O 1
ATOM 2586 N N . ALA A 1 322 ? -9.832 -13.905 7.671 1.00 98.81 322 ALA A N 1
ATOM 2587 C CA . ALA A 1 322 ? -9.499 -13.822 6.254 1.00 98.81 322 ALA A CA 1
ATOM 2588 C C . ALA A 1 322 ? -10.720 -14.241 5.424 1.00 98.81 322 ALA A C 1
ATOM 2590 O O . ALA A 1 322 ? -11.208 -15.364 5.559 1.00 98.81 322 ALA A O 1
ATOM 2591 N N . HIS A 1 323 ? -11.188 -13.329 4.577 1.00 98.62 323 HIS A N 1
ATOM 2592 C CA . HIS A 1 323 ? -12.372 -13.457 3.732 1.00 98.62 323 HIS A CA 1
ATOM 2593 C C . HIS A 1 323 ? -11.985 -13.273 2.261 1.00 98.62 323 HIS A C 1
ATOM 2595 O O . HIS A 1 323 ? -11.211 -12.371 1.935 1.00 98.62 323 HIS A O 1
ATOM 2601 N N . ILE A 1 324 ? -12.514 -14.101 1.358 1.00 98.56 324 ILE A N 1
ATOM 2602 C CA . ILE A 1 324 ? -12.355 -13.871 -0.085 1.00 98.56 324 ILE A CA 1
ATOM 2603 C C . ILE A 1 324 ? -13.375 -12.812 -0.500 1.00 98.56 324 ILE A C 1
ATOM 2605 O O . ILE A 1 324 ? -14.540 -13.130 -0.718 1.00 98.56 324 ILE A O 1
ATOM 2609 N N . GLU A 1 325 ? -12.912 -11.571 -0.620 1.00 97.00 325 GLU A N 1
ATOM 2610 C CA . GLU A 1 325 ? -13.716 -10.439 -1.086 1.00 97.00 325 GLU A CA 1
ATOM 2611 C C . GLU A 1 325 ? -14.043 -10.593 -2.579 1.00 97.00 325 GLU A C 1
ATOM 2613 O O . GLU A 1 325 ? -15.174 -10.376 -2.997 1.00 97.00 325 GLU A O 1
ATOM 2618 N N . GLU A 1 326 ? -13.062 -11.026 -3.381 1.00 97.00 326 GLU A N 1
ATOM 2619 C CA . GLU A 1 326 ? -13.194 -11.152 -4.837 1.00 97.00 326 GLU A CA 1
ATOM 2620 C C . GLU A 1 326 ? -12.520 -12.424 -5.370 1.00 97.00 326 GLU A C 1
ATOM 2622 O O . GLU A 1 326 ? -11.455 -12.828 -4.892 1.00 97.00 326 GLU A O 1
ATOM 2627 N N . GLY A 1 327 ? -13.110 -13.028 -6.409 1.00 95.44 327 GLY A N 1
ATOM 2628 C CA . GLY A 1 327 ? -12.556 -14.200 -7.107 1.00 95.44 327 GLY A CA 1
ATOM 2629 C C . GLY A 1 327 ? -12.933 -15.567 -6.518 1.00 95.44 327 GLY A C 1
ATOM 2630 O O . GLY A 1 327 ? -12.182 -16.531 -6.669 1.00 95.44 327 GLY A O 1
ATOM 2631 N N . THR A 1 328 ? -14.082 -15.692 -5.841 1.00 96.38 328 THR A N 1
ATOM 2632 C CA . THR A 1 328 ? -14.540 -16.950 -5.196 1.00 96.38 328 THR A CA 1
ATOM 2633 C C . THR A 1 328 ? -14.701 -18.146 -6.150 1.00 96.38 328 THR A C 1
ATOM 2635 O O . THR A 1 328 ? -14.735 -19.299 -5.713 1.00 96.38 328 THR A O 1
ATOM 2638 N N . ASP A 1 329 ? -14.765 -17.916 -7.460 1.00 95.31 329 ASP A N 1
ATOM 2639 C CA . ASP A 1 329 ? -14.814 -18.949 -8.494 1.00 95.31 329 ASP A CA 1
ATOM 2640 C C . ASP A 1 329 ? -13.469 -19.681 -8.681 1.00 95.31 329 ASP A C 1
ATOM 2642 O O . ASP A 1 329 ? -13.459 -20.867 -9.051 1.00 95.31 329 ASP A O 1
ATOM 2646 N N . TRP A 1 330 ? -12.348 -19.012 -8.379 1.00 96.69 330 TRP A N 1
ATOM 2647 C CA . TRP A 1 330 ? -10.996 -19.521 -8.625 1.00 96.69 330 TRP A CA 1
ATOM 2648 C C . TRP A 1 330 ? -10.025 -19.414 -7.441 1.00 96.69 330 TRP A C 1
ATOM 2650 O O . TRP A 1 330 ? -9.000 -20.093 -7.463 1.00 96.69 330 TRP A O 1
ATOM 2660 N N . VAL A 1 331 ? -10.326 -18.635 -6.405 1.00 98.31 331 VAL A N 1
ATOM 2661 C CA . VAL A 1 331 ? -9.524 -18.503 -5.178 1.00 98.31 331 VAL A CA 1
ATOM 2662 C C . VAL A 1 331 ? -9.988 -19.524 -4.137 1.00 98.31 331 VAL A C 1
ATOM 2664 O O . VAL A 1 331 ? -11.186 -19.719 -3.934 1.00 98.31 331 VAL A O 1
ATOM 2667 N N . GLN A 1 332 ? -9.043 -20.174 -3.455 1.00 98.69 332 GLN A N 1
ATOM 2668 C CA . GLN A 1 332 ? -9.319 -20.956 -2.250 1.00 98.69 332 GLN A CA 1
ATOM 2669 C C . GLN A 1 332 ? -8.418 -20.517 -1.101 1.00 98.69 332 GLN A C 1
ATOM 2671 O O . GLN A 1 332 ? -7.235 -20.243 -1.310 1.00 98.69 332 GLN A O 1
ATOM 2676 N N . ILE A 1 333 ? -8.973 -20.537 0.108 1.00 98.88 333 ILE A N 1
ATOM 2677 C CA . ILE A 1 333 ? -8.243 -20.361 1.362 1.00 98.88 333 ILE A CA 1
ATOM 2678 C C . ILE A 1 333 ? -8.475 -21.550 2.300 1.00 98.88 333 ILE A C 1
ATOM 2680 O O . ILE A 1 333 ? -9.441 -22.306 2.140 1.00 98.88 333 ILE A O 1
ATOM 2684 N N . ALA A 1 334 ? -7.561 -21.741 3.247 1.00 98.69 334 ALA A N 1
ATOM 2685 C CA . ALA A 1 334 ? -7.655 -22.746 4.302 1.00 98.69 334 ALA A CA 1
ATOM 2686 C C . ALA A 1 334 ? -6.883 -22.293 5.555 1.00 98.69 334 ALA A C 1
ATOM 2688 O O . ALA A 1 334 ? -5.935 -21.514 5.439 1.00 98.69 334 ALA A O 1
ATOM 2689 N N . PRO A 1 335 ? -7.228 -22.794 6.758 1.00 98.31 335 PRO A N 1
ATOM 2690 C CA . PRO A 1 335 ? -6.333 -22.690 7.907 1.00 98.31 335 PRO A CA 1
ATOM 2691 C C . PRO A 1 335 ? -4.968 -23.300 7.568 1.00 98.31 335 PRO A C 1
ATOM 2693 O O . PRO A 1 335 ? -4.918 -24.336 6.902 1.00 98.31 335 PRO A O 1
ATOM 2696 N N . THR A 1 336 ? -3.880 -22.692 8.038 1.00 96.38 336 THR A N 1
ATOM 2697 C CA . THR A 1 336 ? -2.516 -23.122 7.692 1.00 96.38 336 THR A CA 1
ATOM 2698 C C . THR A 1 336 ? -2.284 -24.608 7.958 1.00 96.38 336 THR A C 1
ATOM 2700 O O . THR A 1 336 ? -2.551 -25.109 9.054 1.00 96.38 336 THR A O 1
ATOM 2703 N N . GLY A 1 337 ? -1.780 -25.322 6.950 1.00 93.44 337 GLY A N 1
ATOM 2704 C CA . GLY A 1 337 ? -1.502 -26.759 7.011 1.00 93.44 337 GLY A CA 1
ATOM 2705 C C . GLY A 1 337 ? -2.742 -27.659 6.923 1.00 93.44 337 GLY A C 1
ATOM 2706 O O . GLY A 1 337 ? -2.617 -28.881 7.020 1.00 93.44 337 GLY A O 1
ATOM 2707 N N . SER A 1 338 ? -3.937 -27.094 6.734 1.00 95.19 338 SER A N 1
ATOM 2708 C CA . SER A 1 338 ? -5.176 -27.856 6.573 1.00 95.19 338 SER A CA 1
ATOM 2709 C C . SER A 1 338 ? -5.380 -28.331 5.131 1.00 95.19 338 SER A C 1
ATOM 2711 O O . SER A 1 338 ? -5.097 -27.630 4.164 1.00 95.19 338 SER A O 1
ATOM 2713 N N . GLY A 1 339 ? -5.967 -29.520 4.968 1.00 93.75 339 GLY A N 1
ATOM 2714 C CA . GLY A 1 339 ? -6.459 -30.001 3.671 1.00 93.75 339 GLY A CA 1
ATOM 2715 C C . GLY A 1 339 ? -7.835 -29.444 3.277 1.00 93.75 339 GLY A C 1
ATOM 2716 O O . GLY A 1 339 ? -8.320 -29.740 2.184 1.00 93.75 339 GLY A O 1
ATOM 2717 N N . ALA A 1 340 ? -8.482 -28.669 4.155 1.00 95.12 340 ALA A N 1
ATOM 2718 C CA . ALA A 1 340 ? -9.850 -28.175 3.992 1.00 95.12 340 ALA A CA 1
ATOM 2719 C C . ALA A 1 340 ? -9.919 -26.896 3.137 1.00 95.12 340 ALA A C 1
ATOM 2721 O O . ALA A 1 340 ? -10.325 -25.836 3.604 1.00 95.12 340 ALA A O 1
ATOM 2722 N N . TRP A 1 341 ? -9.516 -27.004 1.873 1.00 98.31 341 TRP A N 1
ATOM 2723 C CA . TRP A 1 341 ? -9.547 -25.901 0.914 1.00 98.31 341 TRP A CA 1
ATOM 2724 C C . TRP A 1 341 ? -10.969 -25.533 0.496 1.00 98.31 341 TRP A C 1
ATOM 2726 O O . TRP A 1 341 ? -11.723 -26.385 0.017 1.00 98.31 341 TRP A O 1
ATOM 2736 N N . GLY A 1 342 ? -11.312 -24.252 0.582 1.00 98.19 342 GLY A N 1
ATOM 2737 C CA . GLY A 1 342 ? -12.634 -23.768 0.202 1.00 98.19 342 GLY A CA 1
ATOM 2738 C C . GLY A 1 342 ? -12.690 -22.255 0.069 1.00 98.19 342 GLY A C 1
ATOM 2739 O O . GLY A 1 342 ? -11.669 -21.597 -0.098 1.00 98.19 342 GLY A O 1
ATOM 2740 N N . THR A 1 343 ? -13.906 -21.723 0.123 1.00 98.50 343 THR A N 1
ATOM 2741 C CA . THR A 1 343 ? -14.180 -20.279 0.098 1.00 98.50 343 THR A CA 1
ATOM 2742 C C . THR A 1 343 ? -14.725 -19.766 1.429 1.00 98.50 343 THR A C 1
ATOM 2744 O O . THR A 1 343 ? -15.172 -18.630 1.508 1.00 98.50 343 THR A O 1
ATOM 2747 N N . ALA A 1 344 ? -14.768 -20.628 2.447 1.00 98.19 344 ALA A N 1
ATOM 2748 C CA . ALA A 1 344 ? -15.199 -20.250 3.781 1.00 98.19 344 ALA A CA 1
ATOM 2749 C C . ALA A 1 344 ? -14.107 -19.430 4.469 1.00 98.19 344 ALA A C 1
ATOM 2751 O O . ALA A 1 344 ? -12.918 -19.682 4.260 1.00 98.19 344 ALA A O 1
ATOM 2752 N N . ASP A 1 345 ? -14.533 -18.496 5.312 1.00 98.56 345 ASP A N 1
ATOM 2753 C CA . ASP A 1 345 ? -13.631 -17.648 6.076 1.00 98.56 345 ASP A CA 1
ATOM 2754 C C . ASP A 1 345 ? -12.684 -18.474 6.948 1.00 98.56 345 ASP A C 1
ATOM 2756 O O . ASP A 1 345 ? -13.074 -19.462 7.581 1.00 98.56 345 ASP A O 1
ATOM 2760 N N . VAL A 1 346 ? -11.433 -18.027 7.018 1.00 98.69 346 VAL A N 1
ATOM 2761 C CA . VAL A 1 346 ? -10.456 -18.532 7.983 1.00 98.69 346 VAL A CA 1
ATOM 2762 C C . VAL A 1 346 ? -10.399 -17.544 9.137 1.00 98.69 346 VAL A C 1
ATOM 2764 O O . VAL A 1 346 ? -10.155 -16.360 8.927 1.00 98.69 346 VAL A O 1
ATOM 2767 N N . VAL A 1 347 ? -10.631 -18.023 10.356 1.00 97.50 347 VAL A N 1
ATOM 2768 C CA . VAL A 1 347 ? -10.706 -17.185 11.559 1.00 97.50 347 VAL A CA 1
ATOM 2769 C C . VAL A 1 347 ? -9.634 -17.571 12.569 1.00 97.50 347 VAL A C 1
ATOM 2771 O O . VAL A 1 347 ? -9.265 -18.743 12.677 1.00 97.50 347 VAL A O 1
ATOM 2774 N N . GLY A 1 348 ? -9.188 -16.601 13.363 1.00 91.25 348 GLY A N 1
ATOM 2775 C CA . GLY A 1 348 ? -8.323 -16.836 14.516 1.00 91.25 348 GLY A CA 1
ATOM 2776 C C . GLY A 1 348 ? -8.692 -15.969 15.716 1.00 91.25 348 GLY A C 1
ATOM 2777 O O . GLY A 1 348 ? -9.423 -14.984 15.608 1.00 91.25 348 GLY A O 1
ATOM 2778 N N . GLY A 1 349 ? -8.235 -16.394 16.895 1.00 84.00 349 GLY A N 1
ATOM 2779 C CA . GLY A 1 349 ? -8.554 -15.758 18.173 1.00 84.00 349 GLY A CA 1
ATOM 2780 C C . GLY A 1 349 ? -7.526 -14.715 18.616 1.00 84.00 349 GLY A C 1
ATOM 2781 O O . GLY A 1 349 ? -6.484 -14.523 17.988 1.00 84.00 349 GLY A O 1
ATOM 2782 N N . THR A 1 350 ? -7.805 -14.080 19.752 1.00 88.69 350 THR A N 1
ATOM 2783 C CA . THR A 1 350 ? -6.876 -13.163 20.422 1.00 88.69 350 THR A CA 1
ATOM 2784 C C . THR A 1 350 ? -5.527 -13.825 20.694 1.00 88.69 350 THR A C 1
ATOM 2786 O O . THR A 1 350 ? -5.467 -14.968 21.145 1.00 88.69 350 THR A O 1
ATOM 2789 N N . GLY A 1 351 ? -4.445 -13.086 20.460 1.00 85.25 351 GLY A N 1
ATOM 2790 C CA . GLY A 1 351 ? -3.078 -13.528 20.720 1.00 85.25 351 GLY A CA 1
ATOM 2791 C C . GLY A 1 351 ? -2.547 -14.538 19.706 1.00 85.25 351 GLY A C 1
ATOM 2792 O O . GLY A 1 351 ? -1.518 -15.150 19.967 1.00 85.25 351 GLY A O 1
ATOM 2793 N N . THR A 1 352 ? -3.225 -14.734 18.572 1.00 91.50 352 THR A N 1
ATOM 2794 C CA . THR A 1 352 ? -2.740 -15.594 17.482 1.00 91.50 352 THR A CA 1
ATOM 2795 C C . THR A 1 352 ? -2.125 -14.768 16.356 1.00 91.50 352 THR A C 1
ATOM 2797 O O . THR A 1 352 ? -2.503 -13.612 16.141 1.00 91.50 352 THR A O 1
ATOM 2800 N N . GLU A 1 353 ? -1.165 -15.362 15.645 1.00 96.94 353 GLU A N 1
ATOM 2801 C CA . GLU A 1 353 ? -0.660 -14.811 14.387 1.00 96.94 353 GLU A CA 1
ATOM 2802 C C . GLU A 1 353 ? -1.772 -14.779 13.337 1.00 96.94 353 GLU A C 1
ATOM 2804 O O . GLU A 1 353 ? -2.633 -15.662 13.291 1.00 96.94 353 GLU A O 1
ATOM 2809 N N . ILE A 1 354 ? -1.715 -13.790 12.452 1.00 98.38 354 ILE A N 1
ATOM 2810 C CA . ILE A 1 354 ? -2.639 -13.681 11.324 1.00 98.38 354 ILE A CA 1
ATOM 2811 C C . ILE A 1 354 ? -2.045 -14.474 10.157 1.00 98.38 354 ILE A C 1
ATOM 2813 O O . ILE A 1 354 ? -1.197 -13.964 9.415 1.00 98.38 354 ILE A O 1
ATOM 2817 N N . ARG A 1 355 ? -2.439 -15.749 10.046 1.00 98.44 355 ARG A N 1
ATOM 2818 C CA . ARG A 1 355 ? -1.825 -16.713 9.123 1.00 98.44 355 ARG A CA 1
ATOM 2819 C C . ARG A 1 355 ? -2.835 -17.703 8.541 1.00 98.44 355 ARG A C 1
ATOM 2821 O O . ARG A 1 355 ? -3.621 -18.289 9.284 1.00 98.44 355 ARG A O 1
ATOM 2828 N N . PHE A 1 356 ? -2.813 -17.886 7.226 1.00 98.81 356 PHE A N 1
ATOM 2829 C CA . PHE A 1 356 ? -3.684 -18.805 6.490 1.00 98.81 356 PHE A CA 1
ATOM 2830 C C . PHE A 1 356 ? -3.040 -19.199 5.156 1.00 98.81 356 PHE A C 1
ATOM 2832 O O . PHE A 1 356 ? -2.165 -18.499 4.654 1.00 98.81 356 PHE A O 1
ATOM 2839 N N . ASP A 1 357 ? -3.499 -20.286 4.541 1.00 98.81 357 ASP A N 1
ATOM 2840 C CA . ASP A 1 357 ? -3.003 -20.697 3.228 1.00 98.81 357 ASP A CA 1
ATOM 2841 C C . ASP A 1 357 ? -3.946 -20.220 2.116 1.00 98.81 357 ASP A C 1
ATOM 2843 O O . ASP A 1 357 ? -5.170 -20.295 2.244 1.00 98.81 357 ASP A O 1
ATOM 2847 N N . TYR A 1 358 ? -3.378 -19.772 0.997 1.00 98.75 358 TYR A N 1
ATOM 2848 C CA . TYR A 1 358 ? -4.077 -19.422 -0.245 1.00 98.75 358 TYR A CA 1
ATOM 2849 C C . TYR A 1 358 ? -3.622 -20.333 -1.392 1.00 98.75 358 TYR A C 1
ATOM 2851 O O . TYR A 1 358 ? -2.450 -20.699 -1.466 1.00 98.75 358 TYR A O 1
ATOM 2859 N N . ARG A 1 359 ? -4.516 -20.657 -2.337 1.00 98.50 359 ARG A N 1
ATOM 2860 C CA . ARG A 1 359 ? -4.129 -21.193 -3.653 1.00 98.50 359 ARG A CA 1
ATOM 2861 C C . ARG A 1 359 ? -5.140 -20.869 -4.761 1.00 98.50 359 ARG A C 1
ATOM 2863 O O . ARG A 1 359 ? -6.337 -20.758 -4.478 1.00 98.50 359 ARG A O 1
ATOM 2870 N N . PRO A 1 360 ? -4.711 -20.858 -6.037 1.00 98.44 360 PRO A N 1
ATOM 2871 C CA . PRO A 1 360 ? -5.628 -21.004 -7.161 1.00 98.44 360 PRO A CA 1
ATOM 2872 C C . PRO A 1 360 ? -6.288 -22.394 -7.154 1.00 98.44 360 PRO A C 1
ATOM 2874 O O . PRO A 1 360 ? -5.618 -23.419 -7.043 1.00 98.44 360 PRO A O 1
ATOM 2877 N N . LYS A 1 361 ? -7.609 -22.443 -7.325 1.00 97.81 361 LYS A N 1
ATOM 2878 C CA . LYS A 1 361 ? -8.422 -23.668 -7.416 1.00 97.81 361 LYS A CA 1
ATOM 2879 C C . LYS A 1 361 ? -8.064 -24.527 -8.629 1.00 97.81 361 LYS A C 1
ATOM 2881 O O . LYS A 1 361 ? -8.203 -25.746 -8.592 1.00 97.81 361 LYS A O 1
ATOM 2886 N N . ASN A 1 362 ? -7.701 -23.883 -9.734 1.00 96.62 362 ASN A N 1
ATOM 2887 C CA . ASN A 1 362 ? -7.406 -24.505 -11.021 1.00 96.62 362 ASN A CA 1
ATOM 2888 C C . ASN A 1 362 ? -6.394 -23.654 -11.801 1.00 96.62 362 ASN A C 1
ATOM 2890 O O . ASN A 1 362 ? -6.030 -22.558 -11.375 1.00 96.62 362 ASN A O 1
ATOM 2894 N N . THR A 1 363 ? -5.933 -24.167 -12.936 1.00 96.88 363 THR A N 1
ATOM 2895 C CA . THR A 1 363 ? -5.128 -23.401 -13.889 1.00 96.88 363 THR A CA 1
ATOM 2896 C C . THR A 1 363 ? -5.995 -22.363 -14.610 1.00 96.88 363 THR A C 1
ATOM 2898 O O . THR A 1 363 ? -7.202 -22.541 -14.778 1.00 96.88 363 THR A O 1
ATOM 2901 N N . ASN A 1 364 ? -5.391 -21.256 -15.028 1.00 95.75 364 ASN A N 1
ATOM 2902 C CA . ASN A 1 364 ? -6.015 -20.240 -15.863 1.00 95.75 364 ASN A CA 1
ATOM 2903 C C . ASN A 1 364 ? -5.752 -20.539 -17.347 1.00 95.75 364 ASN A C 1
ATOM 2905 O O . ASN A 1 364 ? -4.614 -20.504 -17.807 1.00 95.75 364 ASN A O 1
ATOM 2909 N N . THR A 1 365 ? -6.810 -20.798 -18.112 1.00 90.00 365 THR A N 1
ATOM 2910 C CA . THR A 1 365 ? -6.729 -21.121 -19.548 1.00 90.00 365 THR A CA 1
ATOM 2911 C C . THR A 1 365 ? -7.216 -19.990 -20.455 1.00 90.00 365 THR A C 1
ATOM 2913 O O . THR A 1 365 ? -7.300 -20.176 -21.666 1.00 90.00 365 THR A O 1
ATOM 2916 N N . THR A 1 366 ? -7.587 -18.834 -19.897 1.00 83.56 366 THR A N 1
ATOM 2917 C CA . THR A 1 366 ? -8.245 -17.747 -20.648 1.00 83.56 366 THR A CA 1
ATOM 2918 C C . THR A 1 366 ? -7.272 -16.823 -21.380 1.00 83.56 366 THR A C 1
ATOM 2920 O O . THR A 1 366 ? -7.692 -16.058 -22.241 1.00 83.56 366 THR A O 1
ATOM 2923 N N . GLY A 1 367 ? -5.981 -16.866 -21.034 1.00 75.44 367 GLY A N 1
ATOM 2924 C CA . GLY A 1 367 ? -4.951 -15.964 -21.562 1.00 75.44 367 GLY A CA 1
ATOM 2925 C C . GLY A 1 367 ? -4.929 -14.572 -20.914 1.00 75.44 367 GLY A C 1
ATOM 2926 O O . GLY A 1 367 ? -3.880 -13.930 -20.909 1.00 75.44 367 GLY A O 1
ATOM 2927 N N . ASN A 1 368 ? -6.032 -14.136 -20.299 1.00 85.38 368 ASN A N 1
ATOM 2928 C CA . ASN A 1 368 ? -6.105 -12.908 -19.507 1.00 85.38 368 ASN A CA 1
ATOM 2929 C C . ASN A 1 368 ? -5.650 -13.146 -18.068 1.00 85.38 368 ASN A C 1
ATOM 2931 O O . ASN A 1 368 ? -5.693 -14.272 -17.574 1.00 85.38 368 ASN A O 1
ATOM 2935 N N . VAL A 1 369 ? -5.250 -12.084 -17.372 1.00 94.00 369 VAL A N 1
ATOM 2936 C CA . VAL A 1 369 ? -5.023 -12.162 -15.926 1.00 94.00 369 VAL A CA 1
ATOM 2937 C C . VAL A 1 369 ? -6.377 -12.205 -15.233 1.00 94.00 369 VAL A C 1
ATOM 2939 O O . VAL A 1 369 ? -7.226 -11.353 -15.486 1.00 94.00 369 VAL A O 1
ATOM 2942 N N . ARG A 1 370 ? -6.573 -13.178 -14.342 1.00 94.69 370 ARG A N 1
ATOM 2943 C CA . ARG A 1 370 ? -7.686 -13.145 -13.388 1.00 94.69 370 ARG A CA 1
ATOM 2944 C C . ARG A 1 370 ? -7.201 -12.621 -12.048 1.00 94.69 370 ARG A C 1
ATOM 2946 O O . ARG A 1 370 ? -6.103 -12.971 -11.609 1.00 94.69 370 ARG A O 1
ATOM 2953 N N . CYS A 1 371 ? -8.020 -11.786 -11.430 1.00 96.69 371 CYS A N 1
ATOM 2954 C CA . CYS A 1 371 ? -7.738 -11.130 -10.166 1.00 96.69 371 CYS A CA 1
ATOM 2955 C C . CYS A 1 371 ? -8.706 -11.619 -9.085 1.00 96.69 371 CYS A C 1
ATOM 2957 O O . CYS A 1 371 ? -9.804 -12.098 -9.368 1.00 96.69 371 CYS A O 1
ATOM 2959 N N . GLY A 1 372 ? -8.249 -11.545 -7.845 1.00 96.88 372 GLY A N 1
ATOM 2960 C CA . GLY A 1 372 ? -8.996 -11.844 -6.640 1.00 96.88 372 GLY A CA 1
ATOM 2961 C C . GLY A 1 372 ? -8.411 -11.044 -5.485 1.00 96.88 372 GLY A C 1
ATOM 2962 O O . GLY A 1 372 ? -7.281 -10.544 -5.554 1.00 96.88 372 GLY A O 1
ATOM 2963 N N . VAL A 1 373 ? -9.192 -10.894 -4.426 1.00 98.25 373 VAL A N 1
ATOM 2964 C CA . VAL A 1 373 ? -8.828 -10.084 -3.265 1.00 98.25 373 VAL A CA 1
ATOM 2965 C C . VAL A 1 373 ? -9.217 -10.851 -2.017 1.00 98.25 373 VAL A C 1
ATOM 2967 O O . VAL A 1 373 ? -10.356 -11.289 -1.878 1.00 98.25 373 VAL A O 1
ATOM 2970 N N . ILE A 1 374 ? -8.262 -11.009 -1.106 1.00 98.56 374 ILE A N 1
ATOM 2971 C CA . ILE A 1 374 ? -8.505 -11.582 0.214 1.00 98.56 374 ILE A CA 1
ATOM 2972 C C . ILE A 1 374 ? -8.422 -10.438 1.218 1.00 98.56 374 ILE A C 1
ATOM 2974 O O . ILE A 1 374 ? -7.367 -9.820 1.394 1.00 98.56 374 ILE A O 1
ATOM 2978 N N . ARG A 1 375 ? -9.546 -10.135 1.859 1.00 97.88 375 ARG A N 1
ATOM 2979 C CA . ARG A 1 375 ? -9.649 -9.134 2.913 1.00 97.88 375 ARG A CA 1
ATOM 2980 C C . ARG A 1 375 ? -9.341 -9.789 4.251 1.00 97.88 375 ARG A C 1
ATOM 2982 O O . ARG A 1 375 ? -9.966 -10.775 4.630 1.00 97.88 375 ARG A O 1
ATOM 2989 N N . VAL A 1 376 ? -8.393 -9.219 4.978 1.00 98.50 376 VAL A N 1
ATOM 2990 C CA . VAL A 1 376 ? -7.987 -9.677 6.304 1.00 98.50 376 VAL A CA 1
ATOM 2991 C C . VAL A 1 376 ? -8.365 -8.617 7.328 1.00 98.50 376 VAL A C 1
ATOM 2993 O O . VAL A 1 376 ? -7.829 -7.509 7.304 1.00 98.50 376 VAL A O 1
ATOM 2996 N N . THR A 1 377 ? -9.288 -8.940 8.227 1.00 98.31 377 THR A N 1
ATOM 2997 C CA . THR A 1 377 ? -9.642 -8.093 9.368 1.00 98.31 377 THR A CA 1
ATOM 2998 C C . THR A 1 377 ? -8.940 -8.585 10.624 1.00 98.31 377 THR A C 1
ATOM 3000 O O . THR A 1 377 ? -8.874 -9.786 10.851 1.00 98.31 377 THR A O 1
ATOM 3003 N N . TYR A 1 378 ? -8.404 -7.686 11.445 1.00 97.44 378 TYR A N 1
ATOM 3004 C CA . TYR A 1 378 ? -7.616 -8.032 12.633 1.00 97.44 378 TYR A CA 1
ATOM 3005 C C . TYR A 1 378 ? -7.747 -6.970 13.730 1.00 97.44 378 TYR A C 1
ATOM 3007 O O . TYR A 1 378 ? -8.389 -5.943 13.514 1.00 97.44 378 TYR A O 1
ATOM 3015 N N . HIS A 1 379 ? -7.195 -7.247 14.914 1.00 94.25 379 HIS A N 1
ATOM 3016 C CA . HIS A 1 379 ? -7.414 -6.479 16.143 1.00 94.25 379 HIS A CA 1
ATOM 3017 C C . HIS A 1 379 ? -8.907 -6.297 16.450 1.00 94.25 379 HIS A C 1
ATOM 3019 O O . HIS A 1 379 ? -9.463 -5.213 16.317 1.00 94.25 379 HIS A O 1
ATOM 3025 N N . ASN A 1 380 ? -9.583 -7.397 16.797 1.00 90.31 380 ASN A N 1
ATOM 3026 C CA . ASN A 1 380 ? -11.035 -7.436 17.003 1.00 90.31 380 ASN A CA 1
ATOM 3027 C C . ASN A 1 380 ? -11.826 -7.030 15.744 1.00 90.31 380 ASN A C 1
ATOM 3029 O O . ASN A 1 380 ? -12.875 -6.392 15.818 1.00 90.31 380 ASN A O 1
ATOM 3033 N N . ASN A 1 381 ? -11.297 -7.413 14.579 1.00 93.31 381 ASN A N 1
ATOM 3034 C CA . ASN A 1 381 ? -11.812 -7.088 13.250 1.00 93.31 381 ASN A CA 1
ATOM 3035 C C . ASN A 1 381 ? -11.997 -5.578 12.960 1.00 93.31 381 ASN A C 1
ATOM 3037 O O . ASN A 1 381 ? -12.808 -5.227 12.102 1.00 93.31 381 ASN A O 1
ATOM 3041 N N . THR A 1 382 ? -11.266 -4.682 13.637 1.00 96.00 382 THR A N 1
ATOM 3042 C CA . THR A 1 382 ? -11.346 -3.227 13.389 1.00 96.00 382 THR A CA 1
ATOM 3043 C C . THR A 1 382 ? -10.282 -2.710 12.423 1.00 96.00 382 THR A C 1
ATOM 3045 O O . THR A 1 382 ? -10.464 -1.652 11.819 1.00 96.00 382 THR A O 1
ATOM 3048 N N . CYS A 1 383 ? -9.177 -3.438 12.256 1.00 97.50 383 CYS A N 1
ATOM 3049 C CA . CYS A 1 383 ? -8.139 -3.137 11.278 1.00 97.50 383 CYS A CA 1
ATOM 3050 C C . CYS A 1 383 ? -8.315 -3.990 10.022 1.00 97.50 383 CYS A C 1
ATOM 3052 O O . CYS A 1 383 ? -8.740 -5.139 10.110 1.00 97.50 383 CYS A O 1
ATOM 3054 N N . VAL A 1 384 ? -7.949 -3.448 8.859 1.00 96.12 384 VAL A N 1
ATOM 3055 C CA . VAL A 1 384 ? -8.088 -4.104 7.553 1.00 96.12 384 VAL A CA 1
ATOM 3056 C C . VAL A 1 384 ? -6.749 -4.131 6.820 1.00 96.12 384 VAL A C 1
ATOM 3058 O O . VAL A 1 384 ? -6.049 -3.121 6.726 1.00 96.12 384 VAL A O 1
ATOM 3061 N N . HIS A 1 385 ? -6.416 -5.290 6.264 1.00 97.19 385 HIS A N 1
ATOM 3062 C CA . HIS A 1 385 ? -5.336 -5.504 5.310 1.00 97.19 385 HIS A CA 1
ATOM 3063 C C . HIS A 1 385 ? -5.884 -6.260 4.092 1.00 97.19 385 HIS A C 1
ATOM 3065 O O . HIS A 1 385 ? -6.797 -7.069 4.226 1.00 97.19 385 HIS A O 1
ATOM 3071 N N . TYR A 1 386 ? -5.338 -6.008 2.904 1.00 96.62 386 TYR A N 1
ATOM 3072 C CA . TYR A 1 386 ? -5.769 -6.669 1.671 1.00 96.62 386 TYR A CA 1
ATOM 3073 C C . TYR A 1 386 ? -4.602 -7.424 1.051 1.00 96.62 386 TYR A C 1
ATOM 3075 O O . TYR A 1 386 ? -3.524 -6.853 0.876 1.00 96.62 386 TYR A O 1
ATOM 3083 N N . VAL A 1 387 ? -4.845 -8.681 0.685 1.00 98.50 387 VAL A N 1
ATOM 3084 C CA . VAL A 1 387 ? -3.912 -9.519 -0.067 1.00 98.50 387 VAL A CA 1
ATOM 3085 C C . VAL A 1 387 ? -4.460 -9.697 -1.479 1.00 98.50 387 VAL A C 1
ATOM 3087 O O . VAL A 1 387 ? -5.477 -10.358 -1.693 1.00 98.50 387 VAL A O 1
ATOM 3090 N N . PHE A 1 388 ? -3.785 -9.083 -2.445 1.00 98.50 388 PHE A N 1
ATOM 3091 C CA . PHE A 1 388 ? -4.140 -9.140 -3.859 1.00 98.50 388 PHE A CA 1
ATOM 3092 C C . PHE A 1 388 ? -3.611 -10.425 -4.484 1.00 98.50 388 PHE A C 1
ATOM 3094 O O . PHE A 1 388 ? -2.405 -10.676 -4.473 1.00 98.50 388 PHE A O 1
ATOM 3101 N N . VAL A 1 389 ? -4.497 -11.241 -5.044 1.00 98.38 389 VAL A N 1
ATOM 3102 C CA . VAL A 1 389 ? -4.113 -12.495 -5.690 1.00 98.38 389 VAL A CA 1
ATOM 3103 C C . VAL A 1 389 ? -4.407 -12.442 -7.179 1.00 98.38 389 VAL A C 1
ATOM 3105 O O . VAL A 1 389 ? -5.499 -12.069 -7.601 1.00 98.38 389 VAL A O 1
ATOM 3108 N N . SER A 1 390 ? -3.431 -12.811 -8.002 1.00 97.44 390 SER A N 1
ATOM 3109 C CA . SER A 1 390 ? -3.590 -12.808 -9.458 1.00 97.44 390 SER A CA 1
ATOM 3110 C C . SER A 1 390 ? -3.004 -14.055 -10.096 1.00 97.44 390 SER A C 1
ATOM 3112 O O . SER A 1 390 ? -2.069 -14.663 -9.569 1.00 97.44 390 SER A O 1
ATOM 3114 N N . GLN A 1 391 ? -3.561 -14.439 -11.244 1.00 97.44 391 GLN A N 1
ATOM 3115 C CA . GLN A 1 391 ? -3.044 -15.556 -12.021 1.00 97.44 391 GLN A CA 1
ATOM 3116 C C . GLN A 1 391 ? -3.013 -15.259 -13.522 1.00 97.44 391 GLN A C 1
ATOM 3118 O O . GLN A 1 391 ? -4.045 -14.940 -14.117 1.00 97.44 391 GLN A O 1
ATOM 3123 N N . GLY A 1 392 ? -1.840 -15.425 -14.138 1.00 96.12 392 GLY A N 1
ATOM 3124 C CA . GLY A 1 392 ? -1.611 -15.272 -15.581 1.00 96.12 392 GLY A CA 1
ATOM 3125 C C . GLY A 1 392 ? -0.700 -14.102 -15.971 1.00 96.12 392 GLY A C 1
ATOM 3126 O O . GLY A 1 392 ? -0.249 -13.342 -15.122 1.00 96.12 392 GLY A O 1
ATOM 3127 N N . ASN A 1 393 ? -0.416 -13.968 -17.272 1.00 92.62 393 ASN A N 1
ATOM 3128 C CA . ASN A 1 393 ? 0.600 -13.054 -17.841 1.00 92.62 393 ASN A CA 1
ATOM 3129 C C . ASN A 1 393 ? 0.072 -12.078 -18.909 1.00 92.62 393 ASN A C 1
ATOM 3131 O O . ASN A 1 393 ? 0.866 -11.438 -19.609 1.00 92.62 393 ASN A O 1
ATOM 3135 N N . GLY A 1 394 ? -1.250 -12.030 -19.080 1.00 92.94 394 GLY A N 1
ATOM 3136 C CA . GLY A 1 394 ? -1.919 -11.145 -20.029 1.00 92.94 394 GLY A CA 1
ATOM 3137 C C . GLY A 1 394 ? -2.127 -9.733 -19.481 1.00 92.94 394 GLY A C 1
ATOM 3138 O O . GLY A 1 394 ? -1.403 -9.253 -18.606 1.00 92.94 394 GLY A O 1
ATOM 3139 N N . THR A 1 395 ? -3.163 -9.072 -19.982 1.00 94.44 395 THR A N 1
ATOM 3140 C CA . THR A 1 395 ? -3.544 -7.730 -19.542 1.00 94.44 395 THR A CA 1
ATOM 3141 C C . THR A 1 395 ? -4.605 -7.743 -18.448 1.00 94.44 395 THR A C 1
ATOM 3143 O O . THR A 1 395 ? -5.370 -8.701 -18.323 1.00 94.44 395 THR A O 1
ATOM 3146 N N . VAL A 1 396 ? -4.695 -6.637 -17.710 1.00 94.94 396 VAL A N 1
ATOM 3147 C CA . VAL A 1 396 ? -5.776 -6.329 -16.765 1.00 94.94 396 VAL A CA 1
ATOM 3148 C C . VAL A 1 396 ? -6.434 -5.023 -17.194 1.00 94.94 396 VAL A C 1
ATOM 3150 O O . VAL A 1 396 ? -5.743 -4.029 -17.426 1.00 94.94 396 VAL A O 1
ATOM 3153 N N . ASN A 1 397 ? -7.763 -5.000 -17.284 1.00 93.38 397 ASN A N 1
ATOM 3154 C CA . ASN A 1 397 ? -8.486 -3.759 -17.539 1.00 93.38 397 ASN A CA 1
ATOM 3155 C C . ASN A 1 397 ? -8.566 -2.922 -16.252 1.00 93.38 397 ASN A C 1
ATOM 3157 O O . ASN A 1 397 ? -9.143 -3.370 -15.261 1.00 93.38 397 ASN A O 1
ATOM 3161 N N . LEU A 1 398 ? -7.982 -1.722 -16.275 1.00 93.00 398 LEU A N 1
ATOM 3162 C CA . LEU A 1 398 ? -8.046 -0.740 -15.192 1.00 93.00 398 LEU A CA 1
ATOM 3163 C C . LEU A 1 398 ? -8.274 0.653 -15.761 1.00 93.00 398 LEU A C 1
ATOM 3165 O O . LEU A 1 398 ? -7.550 1.085 -16.664 1.00 93.00 398 LEU A O 1
ATOM 3169 N N . ALA A 1 399 ? -9.260 1.359 -15.204 1.00 90.69 399 ALA A N 1
ATOM 3170 C CA . ALA A 1 399 ? -9.621 2.717 -15.610 1.00 90.69 399 ALA A CA 1
ATOM 3171 C C . ALA A 1 399 ? -9.804 2.867 -17.140 1.00 90.69 399 ALA A C 1
ATOM 3173 O O . ALA A 1 399 ? -9.396 3.862 -17.738 1.00 90.69 399 ALA A O 1
ATOM 3174 N N . GLY A 1 400 ? -10.389 1.849 -17.784 1.00 90.50 400 GLY A N 1
ATOM 3175 C CA . GLY A 1 400 ? -10.683 1.841 -19.221 1.00 90.50 400 GLY A CA 1
ATOM 3176 C C . GLY A 1 400 ? -9.515 1.476 -20.145 1.00 90.50 400 GLY A C 1
ATOM 3177 O O . GLY A 1 400 ? -9.698 1.495 -21.359 1.00 90.50 400 GLY A O 1
ATOM 3178 N N . ALA A 1 401 ? -8.339 1.120 -19.617 1.00 93.94 401 ALA A N 1
ATOM 3179 C CA . ALA A 1 401 ? -7.190 0.666 -20.406 1.00 93.94 401 ALA A CA 1
ATOM 3180 C C . ALA A 1 401 ? -6.770 -0.763 -20.027 1.00 93.94 401 ALA A C 1
ATOM 3182 O O . ALA A 1 401 ? -6.808 -1.129 -18.853 1.00 93.94 401 ALA A O 1
ATOM 3183 N N . ASN A 1 402 ? -6.325 -1.563 -21.004 1.00 95.31 402 ASN A N 1
ATOM 3184 C CA . ASN A 1 402 ? -5.792 -2.903 -20.743 1.00 95.31 402 ASN A CA 1
ATOM 3185 C C . ASN A 1 402 ? -4.294 -2.803 -20.453 1.00 95.31 402 ASN A C 1
ATOM 3187 O O . ASN A 1 402 ? -3.462 -2.732 -21.354 1.00 95.31 402 ASN A O 1
ATOM 3191 N N . TRP A 1 403 ? -3.941 -2.755 -19.178 1.00 96.94 403 TRP A N 1
ATOM 3192 C CA . TRP A 1 403 ? -2.559 -2.666 -18.733 1.00 96.94 403 TRP A CA 1
ATOM 3193 C C . TRP A 1 403 ? -1.876 -4.021 -18.832 1.00 96.94 403 TRP A C 1
ATOM 3195 O O . TRP A 1 403 ? -2.411 -5.026 -18.366 1.00 96.94 403 TRP A O 1
ATOM 3205 N N . GLN A 1 404 ? -0.661 -4.046 -19.376 1.00 96.19 404 GLN A N 1
ATOM 3206 C CA . GLN A 1 404 ? 0.205 -5.215 -19.256 1.00 96.19 404 GLN A CA 1
ATOM 3207 C C . GLN A 1 404 ? 0.512 -5.458 -17.772 1.00 96.19 404 GLN A C 1
ATOM 3209 O O . GLN A 1 404 ? 0.709 -4.513 -17.002 1.00 96.19 404 GLN A O 1
ATOM 3214 N N . ASN A 1 405 ? 0.604 -6.714 -17.344 1.00 95.50 405 ASN A N 1
ATOM 3215 C CA . ASN A 1 405 ? 0.994 -7.026 -15.967 1.00 95.50 405 ASN A CA 1
ATOM 3216 C C . ASN A 1 405 ? 2.519 -7.160 -15.778 1.00 95.50 405 ASN A C 1
ATOM 3218 O O . ASN A 1 405 ? 2.972 -7.398 -14.662 1.00 95.50 405 ASN A O 1
ATOM 3222 N N . ARG A 1 406 ? 3.314 -6.915 -16.830 1.00 96.94 406 ARG A N 1
ATOM 3223 C CA . ARG A 1 406 ? 4.783 -7.036 -16.851 1.00 96.94 406 ARG A CA 1
ATOM 3224 C C . ARG A 1 406 ? 5.453 -5.768 -17.395 1.00 96.94 406 ARG A C 1
ATOM 3226 O O . ARG A 1 406 ? 4.895 -5.086 -18.255 1.00 96.94 406 ARG A O 1
ATOM 3233 N N . ASN A 1 407 ? 6.640 -5.443 -16.874 1.00 97.75 407 ASN A N 1
ATOM 3234 C CA . ASN A 1 407 ? 7.468 -4.332 -17.361 1.00 97.75 407 ASN A CA 1
ATOM 3235 C C . ASN A 1 407 ? 8.184 -4.687 -18.674 1.00 97.75 407 ASN A C 1
ATOM 3237 O O . ASN A 1 407 ? 8.307 -5.851 -19.053 1.00 97.75 407 ASN A O 1
ATOM 3241 N N . VAL A 1 408 ? 8.682 -3.667 -19.368 1.00 96.38 408 VAL A N 1
ATOM 3242 C CA . VAL A 1 408 ? 9.485 -3.840 -20.585 1.00 96.38 408 VAL A CA 1
ATOM 3243 C C . VAL A 1 408 ? 10.899 -4.305 -20.225 1.00 96.38 408 VAL A C 1
ATOM 3245 O O . VAL A 1 408 ? 11.564 -3.691 -19.388 1.00 96.38 408 VAL A O 1
ATOM 3248 N N . LEU A 1 409 ? 11.370 -5.369 -20.879 1.00 94.38 409 LEU A N 1
ATOM 3249 C CA . LEU A 1 409 ? 12.758 -5.828 -20.804 1.00 94.38 409 LEU A CA 1
ATOM 3250 C C . LEU A 1 409 ? 13.598 -5.163 -21.898 1.00 94.38 409 LEU A C 1
ATOM 3252 O O . LEU A 1 409 ? 14.594 -4.511 -21.608 1.00 94.38 409 LEU A O 1
ATOM 3256 N N . GLU A 1 410 ? 13.177 -5.292 -23.150 1.00 92.00 410 GLU A N 1
ATOM 3257 C CA . GLU A 1 410 ? 13.837 -4.724 -24.327 1.00 92.00 410 GLU A CA 1
ATOM 3258 C C . GLU A 1 410 ? 12.795 -4.373 -25.393 1.00 92.00 410 GLU A C 1
ATOM 3260 O O . GLU A 1 410 ? 11.600 -4.615 -25.211 1.00 92.00 410 GLU A O 1
ATOM 3265 N N . GLN A 1 411 ? 13.221 -3.770 -26.505 1.00 91.19 411 GLN A N 1
ATOM 3266 C CA . GLN A 1 411 ? 12.302 -3.456 -27.596 1.00 91.19 411 GLN A CA 1
ATOM 3267 C C . GLN A 1 411 ? 11.574 -4.730 -28.058 1.00 91.19 411 GLN A C 1
ATOM 3269 O O . GLN A 1 411 ? 12.209 -5.718 -28.415 1.00 91.19 411 GLN A O 1
ATOM 3274 N N . ASN A 1 412 ? 10.242 -4.680 -28.093 1.00 90.69 412 ASN A N 1
ATOM 3275 C CA . ASN A 1 412 ? 9.322 -5.776 -28.411 1.00 90.69 412 ASN A CA 1
ATOM 3276 C C . ASN A 1 412 ? 9.210 -6.906 -27.371 1.00 90.69 412 ASN A C 1
ATOM 3278 O O . ASN A 1 412 ? 8.551 -7.907 -27.658 1.00 90.69 412 ASN A O 1
ATOM 3282 N N . VAL A 1 413 ? 9.811 -6.777 -26.184 1.00 92.00 413 VAL A N 1
ATOM 3283 C CA . VAL A 1 413 ? 9.875 -7.868 -25.199 1.00 92.00 413 VAL A CA 1
ATOM 3284 C C . VAL A 1 413 ? 9.523 -7.365 -23.800 1.00 92.00 413 VAL A C 1
ATOM 3286 O O . VAL A 1 413 ? 10.139 -6.444 -23.261 1.00 92.00 413 VAL A O 1
ATOM 3289 N N . LEU A 1 414 ? 8.529 -8.006 -23.186 1.00 94.38 414 LEU A N 1
ATOM 3290 C CA . LEU A 1 414 ? 8.225 -7.857 -21.763 1.00 94.38 414 LEU A CA 1
ATOM 3291 C C . LEU A 1 414 ? 9.073 -8.834 -20.946 1.00 94.38 414 LEU A C 1
ATOM 3293 O O . LEU A 1 414 ? 9.471 -9.879 -21.450 1.00 94.38 414 LEU A O 1
ATOM 3297 N N . VAL A 1 415 ? 9.300 -8.519 -19.674 1.00 95.06 415 VAL A N 1
ATOM 3298 C CA . VAL A 1 415 ? 9.860 -9.483 -18.713 1.00 95.06 415 VAL A CA 1
ATOM 3299 C C . VAL A 1 415 ? 8.957 -10.713 -18.569 1.00 95.06 415 VAL A C 1
ATOM 3301 O O . VAL A 1 415 ? 7.757 -10.651 -18.848 1.00 95.06 415 VAL A O 1
ATOM 3304 N N . ASP A 1 416 ? 9.510 -11.826 -18.091 1.00 93.75 416 ASP A N 1
ATOM 3305 C CA . ASP A 1 416 ? 8.772 -13.091 -17.950 1.00 93.75 416 ASP A CA 1
ATOM 3306 C C . ASP A 1 416 ? 7.796 -13.093 -16.765 1.00 93.75 416 ASP A C 1
ATOM 3308 O O . ASP A 1 416 ? 6.746 -13.731 -16.826 1.00 93.75 416 ASP A O 1
ATOM 3312 N N . ASN A 1 417 ? 8.120 -12.347 -15.705 1.00 94.38 417 ASN A N 1
ATOM 3313 C CA . ASN A 1 417 ? 7.409 -12.369 -14.429 1.00 94.38 417 ASN A CA 1
ATOM 3314 C C . ASN A 1 417 ? 7.015 -10.938 -13.983 1.00 94.38 417 ASN A C 1
ATOM 3316 O O . ASN A 1 417 ? 7.867 -10.046 -14.024 1.00 94.38 417 ASN A O 1
ATOM 3320 N N . PRO A 1 418 ? 5.766 -10.690 -13.529 1.00 96.44 418 PRO A N 1
ATOM 3321 C CA . PRO A 1 418 ? 5.314 -9.394 -12.997 1.00 96.44 418 PRO A CA 1
ATOM 3322 C C . PRO A 1 418 ? 6.158 -8.792 -11.865 1.00 96.44 418 PRO A C 1
ATOM 3324 O O . PRO A 1 418 ? 6.143 -7.573 -11.682 1.00 96.44 418 PRO A O 1
ATOM 3327 N N . LEU A 1 419 ? 6.890 -9.617 -11.109 1.00 97.75 419 LEU A N 1
ATOM 3328 C CA . LEU A 1 419 ? 7.806 -9.157 -10.062 1.00 97.75 419 LEU A CA 1
ATOM 3329 C C . LEU A 1 419 ? 9.074 -8.504 -10.631 1.00 97.75 419 LEU A C 1
ATOM 3331 O O . LEU A 1 419 ? 9.733 -7.742 -9.926 1.00 97.75 419 LEU A O 1
ATOM 3335 N N . MET A 1 420 ? 9.458 -8.797 -11.876 1.00 97.12 420 MET A N 1
ATOM 3336 C CA . MET A 1 420 ? 10.680 -8.246 -12.459 1.00 97.12 420 MET A CA 1
ATOM 3337 C C . MET A 1 420 ? 10.518 -6.755 -12.761 1.00 97.12 420 MET A C 1
ATOM 3339 O O . MET A 1 420 ? 9.571 -6.322 -13.416 1.00 97.12 420 MET A O 1
ATOM 3343 N N . GLU A 1 421 ? 11.504 -5.965 -12.339 1.00 96.00 421 GLU A N 1
ATOM 3344 C CA . GLU A 1 421 ? 11.500 -4.511 -12.518 1.00 96.00 421 GLU A CA 1
ATOM 3345 C C . GLU A 1 421 ? 11.668 -4.056 -13.980 1.00 96.00 421 GLU A C 1
ATOM 3347 O O . GLU A 1 421 ? 11.318 -2.928 -14.313 1.00 96.00 421 GLU A O 1
ATOM 3352 N N . GLY A 1 422 ? 12.139 -4.931 -14.872 1.00 95.88 422 GLY A N 1
ATOM 3353 C CA . GLY A 1 422 ? 12.435 -4.590 -16.265 1.00 95.88 422 GLY A CA 1
ATOM 3354 C C . GLY A 1 422 ? 13.709 -3.761 -16.430 1.00 95.88 422 GLY A C 1
ATOM 3355 O O . GLY A 1 422 ? 14.490 -3.582 -15.496 1.00 95.88 422 GLY A O 1
ATOM 3356 N N . SER A 1 423 ? 13.935 -3.271 -17.645 1.00 96.44 423 SER A N 1
ATOM 3357 C CA . SER A 1 423 ? 15.076 -2.401 -17.941 1.00 96.44 423 SER A CA 1
ATOM 3358 C C . SER A 1 423 ? 14.735 -0.934 -17.712 1.00 96.44 423 SER A C 1
ATOM 3360 O O . SER A 1 423 ? 13.589 -0.504 -17.866 1.00 96.44 423 SER A O 1
ATOM 3362 N N . MET A 1 424 ? 15.754 -0.133 -17.408 1.00 97.50 424 MET A N 1
ATOM 3363 C CA . MET A 1 424 ? 15.625 1.323 -17.384 1.00 97.50 424 MET A CA 1
ATOM 3364 C C . MET A 1 424 ? 16.000 1.921 -18.739 1.00 97.50 424 MET A C 1
ATOM 3366 O O . MET A 1 424 ? 17.105 1.705 -19.231 1.00 97.50 424 MET A O 1
ATOM 3370 N N . PHE A 1 425 ? 15.117 2.729 -19.315 1.00 96.50 425 PHE A N 1
ATOM 3371 C CA . PHE A 1 425 ? 15.324 3.378 -20.611 1.00 96.50 425 PHE A CA 1
ATOM 3372 C C . PHE A 1 425 ? 15.478 4.881 -20.435 1.00 96.50 425 PHE A C 1
ATOM 3374 O O . PHE A 1 425 ? 14.745 5.484 -19.648 1.00 96.50 425 PHE A O 1
ATOM 3381 N N . LYS A 1 426 ? 16.379 5.509 -21.193 1.00 95.19 426 LYS A N 1
ATOM 3382 C CA . LYS A 1 426 ? 16.331 6.965 -21.374 1.00 95.19 426 LYS A CA 1
ATOM 3383 C C . LYS A 1 426 ? 15.115 7.351 -22.216 1.00 95.19 426 LYS A C 1
ATOM 3385 O O . LYS A 1 426 ? 14.675 6.577 -23.067 1.00 95.19 426 LYS A O 1
ATOM 3390 N N . PHE A 1 427 ? 14.564 8.539 -21.976 1.00 94.50 427 PHE A N 1
ATOM 3391 C CA . PHE A 1 427 ? 13.308 8.950 -22.604 1.00 94.50 427 PHE A CA 1
ATOM 3392 C C . PHE A 1 427 ? 13.422 8.966 -24.139 1.00 94.50 427 PHE A C 1
ATOM 3394 O O . PHE A 1 427 ? 14.350 9.552 -24.699 1.00 94.50 427 PHE A O 1
ATOM 3401 N N . GLY A 1 428 ? 12.506 8.278 -24.820 1.00 93.19 428 GLY A N 1
ATOM 3402 C CA . GLY A 1 428 ? 12.479 8.161 -26.279 1.00 93.19 428 GLY A CA 1
ATOM 3403 C C . GLY A 1 428 ? 13.613 7.356 -26.918 1.00 93.19 428 GLY A C 1
ATOM 3404 O O . GLY A 1 428 ? 13.922 7.529 -28.104 1.00 93.19 428 GLY A O 1
ATOM 3405 N N . ASN A 1 429 ? 14.255 6.479 -26.145 1.00 93.31 429 ASN A N 1
ATOM 3406 C CA . ASN A 1 429 ? 15.245 5.535 -26.646 1.00 93.31 429 ASN A CA 1
ATOM 3407 C C . ASN A 1 429 ? 14.835 4.088 -26.323 1.00 93.31 429 ASN A C 1
ATOM 3409 O O . ASN A 1 429 ? 15.031 3.654 -25.189 1.00 93.31 429 ASN A O 1
ATOM 3413 N N . PRO A 1 430 ? 14.297 3.326 -27.293 1.00 91.81 430 PRO A N 1
ATOM 3414 C CA . PRO A 1 430 ? 13.897 1.937 -27.067 1.00 91.81 430 PRO A CA 1
ATOM 3415 C C . PRO A 1 430 ? 15.054 0.932 -27.196 1.00 91.81 430 PRO A C 1
ATOM 3417 O O . PRO A 1 430 ? 14.872 -0.243 -26.892 1.00 91.81 430 PRO A O 1
ATOM 3420 N N . TRP A 1 431 ? 16.222 1.353 -27.693 1.00 89.31 431 TRP A N 1
ATOM 3421 C CA . TRP A 1 431 ? 17.267 0.433 -28.157 1.00 89.31 431 TRP A CA 1
ATOM 3422 C C . TRP A 1 431 ? 18.230 -0.025 -27.065 1.00 89.31 431 TRP A C 1
ATOM 3424 O O . TRP A 1 431 ? 18.772 -1.116 -27.180 1.00 89.31 431 TRP A O 1
ATOM 3434 N N . TRP A 1 432 ? 18.451 0.790 -26.030 1.00 91.50 432 TRP A N 1
ATOM 3435 C CA . TRP A 1 432 ? 19.381 0.477 -24.940 1.00 91.50 432 TRP A CA 1
ATOM 3436 C C . TRP A 1 432 ? 18.660 0.517 -23.595 1.00 91.50 432 TRP A C 1
ATOM 3438 O O . TRP A 1 432 ? 18.641 1.543 -22.910 1.00 91.50 432 TRP A O 1
ATOM 3448 N N . GLY A 1 433 ? 18.069 -0.614 -23.218 1.00 94.88 433 GLY A N 1
ATOM 3449 C CA . GLY A 1 433 ? 17.546 -0.833 -21.876 1.00 94.88 433 GLY A CA 1
ATOM 3450 C C . GLY A 1 433 ? 18.685 -1.180 -20.923 1.00 94.88 433 GLY A C 1
ATOM 3451 O O . GLY A 1 433 ? 19.384 -2.168 -21.130 1.00 94.88 433 GLY A O 1
ATOM 3452 N N . ILE A 1 434 ? 18.889 -0.379 -19.879 1.00 96.62 434 ILE A N 1
ATOM 3453 C CA . ILE A 1 434 ? 19.871 -0.655 -18.825 1.00 96.62 434 ILE A CA 1
ATOM 3454 C C . ILE A 1 434 ? 19.328 -1.789 -17.955 1.00 96.62 434 ILE A C 1
ATOM 3456 O O . ILE A 1 434 ? 18.305 -1.619 -17.286 1.00 96.62 434 ILE A O 1
ATOM 3460 N N . LEU A 1 435 ? 20.027 -2.922 -17.955 1.00 95.38 435 LEU A N 1
ATOM 3461 C CA . LEU A 1 435 ? 19.589 -4.142 -17.283 1.00 95.38 435 LEU A CA 1
ATOM 3462 C C . LEU A 1 435 ? 19.734 -4.070 -15.752 1.00 95.38 435 LEU A C 1
ATOM 3464 O O . LEU A 1 435 ? 20.659 -3.429 -15.233 1.00 95.38 435 LEU A O 1
ATOM 3468 N N . VAL A 1 436 ? 18.849 -4.774 -15.035 1.00 94.31 436 VAL A N 1
ATOM 3469 C CA . VAL A 1 436 ? 18.794 -4.818 -13.560 1.00 94.31 436 VAL A CA 1
ATOM 3470 C C . VAL A 1 436 ? 20.070 -5.366 -12.926 1.00 94.31 436 VAL A C 1
ATOM 3472 O O . VAL A 1 436 ? 20.450 -4.915 -11.848 1.00 94.31 436 VAL A O 1
ATOM 3475 N N . GLU A 1 437 ? 20.797 -6.260 -13.601 1.00 94.00 437 GLU A N 1
ATOM 3476 C CA . GLU A 1 437 ? 22.065 -6.817 -13.114 1.00 94.00 437 GLU A CA 1
ATOM 3477 C C . GLU A 1 437 ? 23.062 -5.724 -12.736 1.00 94.00 437 GLU A C 1
ATOM 3479 O O . GLU A 1 437 ? 23.853 -5.894 -11.811 1.00 94.00 437 GLU A O 1
ATOM 3484 N N . ASN A 1 438 ? 23.007 -4.569 -13.408 1.00 95.75 438 ASN A N 1
ATOM 3485 C CA . ASN A 1 438 ? 23.858 -3.441 -13.055 1.00 95.75 438 ASN A CA 1
ATOM 3486 C C . ASN A 1 438 ? 23.631 -2.954 -11.629 1.00 95.75 438 ASN A C 1
ATOM 3488 O O . ASN A 1 438 ? 24.582 -2.504 -11.012 1.00 95.75 438 ASN A O 1
ATOM 3492 N N . ASN A 1 439 ? 22.420 -3.054 -11.085 1.00 93.81 439 ASN A N 1
ATOM 3493 C CA . ASN A 1 439 ? 22.106 -2.597 -9.732 1.00 93.81 439 ASN A CA 1
ATOM 3494 C C . ASN A 1 439 ? 22.723 -3.490 -8.639 1.00 93.81 439 ASN A C 1
ATOM 3496 O O . ASN A 1 439 ? 22.802 -3.055 -7.494 1.00 93.81 439 ASN A O 1
ATOM 3500 N N . HIS A 1 440 ? 23.189 -4.691 -9.002 1.00 90.44 440 HIS A N 1
ATOM 3501 C CA . HIS A 1 440 ? 23.754 -5.698 -8.091 1.00 90.44 440 HIS A CA 1
ATOM 3502 C C . HIS A 1 440 ? 25.258 -5.931 -8.300 1.00 90.44 440 HIS A C 1
ATOM 3504 O O . HIS A 1 440 ? 25.867 -6.748 -7.611 1.00 90.44 440 HIS A O 1
ATOM 3510 N N . ARG A 1 441 ? 25.877 -5.225 -9.254 1.00 93.81 441 ARG A N 1
ATOM 3511 C CA . ARG A 1 441 ? 27.323 -5.289 -9.511 1.00 93.81 441 ARG A CA 1
ATOM 3512 C C . ARG A 1 441 ? 28.091 -4.437 -8.506 1.00 93.81 441 ARG A C 1
ATOM 3514 O O . ARG A 1 441 ? 27.668 -3.341 -8.148 1.00 93.81 441 ARG A O 1
ATOM 3521 N N . GLU A 1 442 ? 29.280 -4.898 -8.130 1.00 94.00 442 GLU A N 1
ATOM 3522 C CA . GLU A 1 442 ? 30.194 -4.124 -7.291 1.00 94.00 442 GLU A CA 1
ATOM 3523 C C . GLU A 1 442 ? 30.501 -2.753 -7.917 1.00 94.00 442 GLU A C 1
ATOM 3525 O O . GLU A 1 442 ? 30.763 -2.633 -9.117 1.00 94.00 442 GLU A O 1
ATOM 3530 N N . GLY A 1 443 ? 30.447 -1.700 -7.099 1.00 93.88 443 GLY A N 1
ATOM 3531 C CA . GLY A 1 443 ? 30.641 -0.325 -7.556 1.00 93.88 443 GLY A CA 1
ATOM 3532 C C . GLY A 1 443 ? 29.435 0.274 -8.288 1.00 93.88 443 GLY A C 1
ATOM 3533 O O . GLY A 1 443 ? 29.564 1.358 -8.857 1.00 93.88 443 GLY A O 1
ATOM 3534 N N . TYR A 1 444 ? 28.280 -0.383 -8.258 1.00 94.88 444 TYR A N 1
ATOM 3535 C CA . TYR A 1 444 ? 26.980 0.142 -8.673 1.00 94.88 444 TYR A CA 1
ATOM 3536 C C . TYR A 1 444 ? 25.983 -0.025 -7.518 1.00 94.88 444 TYR A C 1
ATOM 3538 O O . TYR A 1 444 ? 26.283 -0.677 -6.522 1.00 94.88 444 TYR A O 1
ATOM 3546 N N . GLY A 1 445 ? 24.803 0.581 -7.641 1.00 92.19 445 GLY A N 1
ATOM 3547 C CA . GLY A 1 445 ? 23.742 0.491 -6.638 1.00 92.19 445 GLY A CA 1
ATOM 3548 C C . GLY A 1 445 ? 23.261 1.862 -6.177 1.00 92.19 445 GLY A C 1
ATOM 3549 O O . GLY A 1 445 ? 23.481 2.868 -6.863 1.00 92.19 445 GLY A O 1
ATOM 3550 N N . PHE A 1 446 ? 22.574 1.875 -5.033 1.00 93.25 446 PHE A N 1
ATOM 3551 C CA . PHE A 1 446 ? 21.948 3.072 -4.479 1.00 93.25 446 PHE A CA 1
ATOM 3552 C C . PHE A 1 446 ? 22.960 4.199 -4.294 1.00 93.25 446 PHE A C 1
ATOM 3554 O O . PHE A 1 446 ? 23.985 4.037 -3.639 1.00 93.25 446 PHE A O 1
ATOM 3561 N N . ASP A 1 447 ? 22.645 5.343 -4.889 1.00 92.62 447 ASP A N 1
ATOM 3562 C CA . ASP A 1 447 ? 23.357 6.602 -4.734 1.00 92.62 447 ASP A CA 1
ATOM 3563 C C . ASP A 1 447 ? 24.882 6.496 -4.958 1.00 92.62 447 ASP A C 1
ATOM 3565 O O . ASP A 1 447 ? 25.673 7.243 -4.380 1.00 92.62 447 ASP A O 1
ATOM 3569 N N . ILE A 1 448 ? 25.317 5.570 -5.820 1.00 93.62 448 ILE A N 1
ATOM 3570 C CA . ILE A 1 448 ? 26.711 5.433 -6.254 1.00 93.62 448 ILE A CA 1
ATOM 3571 C C . ILE A 1 448 ? 26.881 6.122 -7.607 1.00 93.62 448 ILE A C 1
ATOM 3573 O O . ILE A 1 448 ? 26.210 5.786 -8.584 1.00 93.62 448 ILE A O 1
ATOM 3577 N N . SER A 1 449 ? 27.819 7.071 -7.680 1.00 94.44 449 SER A N 1
ATOM 3578 C CA . SER A 1 449 ? 28.159 7.742 -8.938 1.00 94.44 449 SER A CA 1
ATOM 3579 C C . SER A 1 449 ? 28.699 6.733 -9.957 1.00 94.44 449 SER A C 1
ATOM 3581 O O . SER A 1 449 ? 29.596 5.930 -9.661 1.00 94.44 449 SER A O 1
ATOM 3583 N N . CYS A 1 450 ? 28.139 6.770 -11.163 1.00 95.44 450 CYS A N 1
ATOM 3584 C CA . CYS A 1 450 ? 28.463 5.849 -12.251 1.00 95.44 450 CYS A CA 1
ATOM 3585 C C . CYS A 1 450 ? 28.915 6.562 -13.531 1.00 95.44 450 CYS A C 1
ATOM 3587 O O . CYS A 1 450 ? 28.927 5.954 -14.596 1.00 95.44 450 CYS A O 1
ATOM 3589 N N . TRP A 1 451 ? 29.298 7.836 -13.436 1.00 93.00 451 TRP A N 1
ATOM 3590 C CA . TRP A 1 451 ? 29.872 8.565 -14.566 1.00 93.00 451 TRP A CA 1
ATOM 3591 C C . TRP A 1 451 ? 31.090 7.846 -15.154 1.00 93.00 451 TRP A C 1
ATOM 3593 O O . TRP A 1 451 ? 31.983 7.447 -14.401 1.00 93.00 451 TRP A O 1
ATOM 3603 N N . GLY A 1 452 ? 31.130 7.691 -16.481 1.00 92.25 452 GLY A N 1
ATOM 3604 C CA . GLY A 1 452 ? 32.208 6.994 -17.189 1.00 92.25 452 GLY A CA 1
ATOM 3605 C C . GLY A 1 452 ? 32.257 5.480 -16.950 1.00 92.25 452 GLY A C 1
ATOM 3606 O O . GLY A 1 452 ? 33.152 4.811 -17.466 1.00 92.25 452 GLY A O 1
ATOM 3607 N N . LYS A 1 453 ? 31.324 4.917 -16.169 1.00 95.69 453 LYS A N 1
ATOM 3608 C CA . LYS A 1 453 ? 31.191 3.466 -15.992 1.00 95.69 453 LYS A CA 1
ATOM 3609 C C . LYS A 1 453 ? 30.339 2.864 -17.103 1.00 95.69 453 LYS A C 1
ATOM 3611 O O . LYS A 1 453 ? 29.498 3.532 -17.700 1.00 95.69 453 LYS A O 1
ATOM 3616 N N . THR A 1 454 ? 30.532 1.570 -17.337 1.00 96.12 454 THR A N 1
ATOM 3617 C CA . THR A 1 454 ? 29.859 0.837 -18.410 1.00 96.12 454 THR A CA 1
ATOM 3618 C C . THR A 1 454 ? 28.740 -0.058 -17.883 1.00 96.12 454 THR A C 1
ATOM 3620 O O . THR A 1 454 ? 28.961 -0.995 -17.105 1.00 96.12 454 THR A O 1
ATOM 3623 N N . PHE A 1 455 ? 27.534 0.201 -18.370 1.00 96.69 455 PHE A N 1
ATOM 3624 C CA . PHE A 1 455 ? 26.330 -0.560 -18.087 1.00 96.69 455 PHE A CA 1
ATOM 3625 C C . PHE A 1 455 ? 26.169 -1.713 -19.068 1.00 96.69 455 PHE A C 1
ATOM 3627 O O . PHE A 1 455 ? 26.458 -1.577 -20.255 1.00 96.69 455 PHE A O 1
ATOM 3634 N N . ILE A 1 456 ? 25.681 -2.838 -18.552 1.00 95.62 456 ILE A N 1
ATOM 3635 C CA . ILE A 1 456 ? 25.151 -3.923 -19.373 1.00 95.62 456 ILE A CA 1
ATOM 3636 C C . ILE A 1 456 ? 23.779 -3.469 -19.874 1.00 95.62 456 ILE A C 1
ATOM 3638 O O . ILE A 1 456 ? 22.881 -3.215 -19.066 1.00 95.62 456 ILE A O 1
ATOM 3642 N N . CYS A 1 457 ? 23.627 -3.359 -21.183 1.00 94.44 457 CYS A N 1
ATOM 3643 C CA . CYS A 1 457 ? 22.400 -2.933 -21.833 1.00 94.44 457 CYS A CA 1
ATOM 3644 C C . CYS A 1 457 ? 21.860 -4.040 -22.737 1.00 94.44 457 CYS A C 1
ATOM 3646 O O . CYS A 1 457 ? 22.603 -4.916 -23.188 1.00 94.44 457 CYS A O 1
ATOM 3648 N N . THR A 1 458 ? 20.569 -3.973 -23.029 1.00 89.94 458 THR A N 1
ATOM 3649 C CA . THR A 1 458 ? 19.965 -4.750 -24.111 1.00 89.94 458 THR A CA 1
ATOM 3650 C C . THR A 1 458 ? 20.547 -4.296 -25.452 1.00 89.94 458 THR A C 1
ATOM 3652 O O . THR A 1 458 ? 20.967 -3.143 -25.602 1.00 89.94 458 THR A O 1
ATOM 3655 N N . HIS A 1 459 ? 20.659 -5.225 -26.400 1.00 72.75 459 HIS A N 1
ATOM 3656 C CA . HIS A 1 459 ? 21.275 -4.969 -27.700 1.00 72.75 459 HIS A CA 1
ATOM 3657 C C . HIS A 1 459 ? 20.322 -4.250 -28.659 1.00 72.75 459 HIS A C 1
ATOM 3659 O O . HIS A 1 459 ? 19.118 -4.522 -28.713 1.00 72.75 459 HIS A O 1
ATOM 3665 N N . ARG A 1 460 ? 20.881 -3.370 -29.490 1.00 67.44 460 ARG A N 1
ATOM 3666 C CA . ARG A 1 460 ? 20.139 -2.647 -30.520 1.00 67.44 460 ARG A CA 1
ATOM 3667 C C . ARG A 1 460 ? 19.772 -3.601 -31.665 1.00 67.44 460 ARG A C 1
ATOM 3669 O O . ARG A 1 460 ? 20.645 -4.131 -32.339 1.00 67.44 460 ARG A O 1
ATOM 3676 N N . ASN A 1 461 ? 18.481 -3.735 -31.976 1.00 58.72 461 ASN A N 1
ATOM 3677 C CA . ASN A 1 461 ? 17.962 -4.369 -33.206 1.00 58.72 461 ASN A CA 1
ATOM 3678 C C . ASN A 1 461 ? 18.005 -5.914 -33.333 1.00 58.72 461 ASN A C 1
ATOM 3680 O O . ASN A 1 461 ? 17.954 -6.401 -34.463 1.00 58.72 461 ASN A O 1
ATOM 3684 N N . THR A 1 462 ? 18.015 -6.718 -32.262 1.00 53.44 462 THR A N 1
ATOM 3685 C CA . THR A 1 462 ? 17.796 -8.181 -32.410 1.00 53.44 462 THR A CA 1
ATOM 3686 C C . THR A 1 462 ? 17.053 -8.799 -31.232 1.00 53.44 462 THR A C 1
ATOM 3688 O O . THR A 1 462 ? 17.487 -8.662 -30.095 1.00 53.44 462 THR A O 1
ATOM 3691 N N . SER A 1 463 ? 16.015 -9.583 -31.525 1.00 54.62 463 SER A N 1
ATOM 3692 C CA . SER A 1 463 ? 15.212 -10.404 -30.602 1.00 54.62 463 SER A CA 1
ATOM 3693 C C . SER A 1 463 ? 15.951 -11.635 -30.036 1.00 54.62 463 SER A C 1
ATOM 3695 O O . SER A 1 463 ? 15.342 -12.672 -29.782 1.00 54.62 463 SER A O 1
ATOM 3697 N N . THR A 1 464 ? 17.278 -11.566 -29.893 1.00 54.12 464 THR A N 1
ATOM 3698 C CA . THR A 1 464 ? 18.137 -12.714 -29.546 1.00 54.12 464 THR A CA 1
ATOM 3699 C C . THR A 1 464 ? 18.770 -12.617 -28.155 1.00 54.12 464 THR A C 1
ATOM 3701 O O . THR A 1 464 ? 19.684 -13.387 -27.869 1.00 54.12 464 THR A O 1
ATOM 3704 N N . GLY A 1 465 ? 18.346 -11.677 -27.296 1.00 61.91 465 GLY A N 1
ATOM 3705 C CA . GLY A 1 465 ? 18.883 -11.528 -25.933 1.00 61.91 465 GLY A CA 1
ATOM 3706 C C . GLY A 1 465 ? 20.374 -11.158 -25.875 1.00 61.91 465 GLY A C 1
ATOM 3707 O O . GLY A 1 465 ? 21.060 -11.466 -24.897 1.00 61.91 465 GLY A O 1
ATOM 3708 N N . ALA A 1 466 ? 20.904 -10.539 -26.937 1.00 73.88 466 ALA A N 1
ATOM 3709 C CA . ALA A 1 466 ? 22.287 -10.078 -26.977 1.00 73.88 466 ALA A CA 1
ATOM 3710 C C . ALA A 1 466 ? 22.498 -8.920 -25.983 1.00 73.88 466 ALA A C 1
ATOM 3712 O O . ALA A 1 466 ? 21.606 -8.101 -25.760 1.00 73.88 466 ALA A O 1
ATOM 3713 N N . ARG A 1 467 ? 23.690 -8.857 -25.377 1.00 86.69 467 ARG A N 1
ATOM 3714 C CA . ARG A 1 467 ? 24.065 -7.828 -24.396 1.00 86.69 467 ARG A CA 1
ATOM 3715 C C . ARG A 1 467 ? 25.083 -6.871 -25.005 1.00 86.69 467 ARG A C 1
ATOM 3717 O O . ARG A 1 467 ? 26.084 -7.312 -25.568 1.00 86.69 467 ARG A O 1
ATOM 3724 N N . GLU A 1 468 ? 24.847 -5.576 -24.844 1.00 90.00 468 GLU A N 1
ATOM 3725 C CA . GLU A 1 468 ? 25.792 -4.511 -25.180 1.00 90.00 468 GLU A CA 1
ATOM 3726 C C . GLU A 1 468 ? 26.346 -3.849 -23.921 1.00 90.00 468 GLU A C 1
ATOM 3728 O O . GLU A 1 468 ? 25.816 -3.988 -22.819 1.00 90.00 468 GLU A O 1
ATOM 3733 N N . TYR A 1 469 ? 27.430 -3.104 -24.104 1.00 93.12 469 TYR A N 1
ATOM 3734 C CA . TYR A 1 469 ? 28.111 -2.372 -23.052 1.00 93.12 469 TYR A CA 1
ATOM 3735 C C . TYR A 1 469 ? 28.175 -0.904 -23.449 1.00 93.12 469 TYR A C 1
ATOM 3737 O O . TYR A 1 469 ? 28.837 -0.558 -24.425 1.00 93.12 469 TYR A O 1
ATOM 3745 N N . ASN A 1 470 ? 27.482 -0.041 -22.710 1.00 94.00 470 ASN A N 1
ATOM 3746 C CA . ASN A 1 470 ? 27.443 1.390 -23.007 1.00 94.00 470 ASN A CA 1
ATOM 3747 C C . ASN A 1 470 ? 27.566 2.214 -21.721 1.00 94.00 470 ASN A C 1
ATOM 3749 O O . ASN A 1 470 ? 27.176 1.756 -20.645 1.00 94.00 470 ASN A O 1
ATOM 3753 N N . SER A 1 471 ? 28.137 3.411 -21.802 1.00 95.00 471 SER A N 1
ATOM 3754 C CA . SER A 1 471 ? 28.130 4.333 -20.668 1.00 95.00 471 SER A CA 1
ATOM 3755 C C . SER A 1 471 ? 26.808 5.086 -20.596 1.00 95.00 471 SER A C 1
ATOM 3757 O O . SER A 1 471 ? 26.057 5.147 -21.571 1.00 95.00 471 SER A O 1
ATOM 3759 N N . PHE A 1 472 ? 26.483 5.652 -19.433 1.00 94.56 472 PHE A N 1
ATOM 3760 C CA . PHE A 1 472 ? 25.220 6.372 -19.290 1.00 94.56 472 PHE A CA 1
ATOM 3761 C C . PHE A 1 472 ? 25.172 7.579 -20.231 1.00 94.56 472 PHE A C 1
ATOM 3763 O O . PHE A 1 472 ? 24.151 7.815 -20.869 1.00 94.56 472 PHE A O 1
ATOM 3770 N N . GLU A 1 473 ? 26.272 8.314 -20.373 1.00 92.62 473 GLU A N 1
ATOM 3771 C CA . GLU A 1 473 ? 26.426 9.437 -21.300 1.00 92.62 473 GLU A CA 1
ATOM 3772 C C . GLU A 1 473 ? 26.430 9.022 -22.782 1.00 92.62 473 GLU A C 1
ATOM 3774 O O . GLU A 1 473 ? 25.991 9.797 -23.628 1.00 92.62 473 GLU A O 1
ATOM 3779 N N . GLY A 1 474 ? 26.823 7.783 -23.101 1.00 92.56 474 GLY A N 1
ATOM 3780 C CA . GLY A 1 474 ? 26.777 7.237 -24.463 1.00 92.56 474 GLY A CA 1
ATOM 3781 C C . GLY A 1 474 ? 25.381 6.808 -24.936 1.00 92.56 474 GLY A C 1
ATOM 3782 O O . GLY A 1 474 ? 25.166 6.597 -26.132 1.00 92.56 474 GLY A O 1
ATOM 3783 N N . ILE A 1 475 ? 24.407 6.690 -24.027 1.00 93.19 475 ILE A N 1
ATOM 3784 C CA . ILE A 1 475 ? 23.023 6.340 -24.371 1.00 93.19 475 ILE A CA 1
ATOM 3785 C C . ILE A 1 475 ? 22.260 7.605 -24.788 1.00 93.19 475 ILE A C 1
ATOM 3787 O O . ILE A 1 475 ? 22.108 8.546 -24.003 1.00 93.19 475 ILE A O 1
ATOM 3791 N N . GLY A 1 476 ? 21.732 7.605 -26.017 1.00 91.06 476 GLY A N 1
ATOM 3792 C CA . GLY A 1 476 ? 20.923 8.704 -26.559 1.00 91.06 476 GLY A CA 1
ATOM 3793 C C . GLY A 1 476 ? 19.517 8.816 -25.951 1.00 91.06 476 GLY A C 1
ATOM 3794 O O . GLY A 1 476 ? 19.080 7.955 -25.190 1.00 91.06 476 GLY A O 1
ATOM 3795 N N . PHE A 1 477 ? 18.783 9.864 -26.317 1.00 92.56 477 PHE A N 1
ATOM 3796 C CA . PHE A 1 477 ? 17.402 10.132 -25.890 1.00 92.56 477 PHE A CA 1
ATOM 3797 C C . PHE A 1 477 ? 16.685 10.992 -26.947 1.00 92.56 477 PHE A C 1
ATOM 3799 O O . PHE A 1 477 ? 17.326 11.493 -27.874 1.00 92.56 477 PHE A O 1
ATOM 3806 N N . ASN A 1 478 ? 15.366 11.158 -26.834 1.00 91.69 478 ASN A N 1
ATOM 3807 C CA . ASN A 1 478 ? 14.594 12.118 -27.628 1.00 91.69 478 ASN A CA 1
ATOM 3808 C C . ASN A 1 478 ? 13.439 12.693 -26.794 1.00 91.69 478 ASN A C 1
ATOM 3810 O O . ASN A 1 478 ? 12.527 11.965 -26.411 1.00 91.69 478 ASN A O 1
ATOM 3814 N N . LEU A 1 479 ? 13.497 14.000 -26.521 1.00 88.12 479 LEU A N 1
ATOM 3815 C CA . LEU A 1 479 ? 12.522 14.711 -25.686 1.00 88.12 479 LEU A CA 1
ATOM 3816 C C . LEU A 1 479 ? 11.201 15.002 -26.397 1.00 88.12 479 LEU A C 1
ATOM 3818 O O . LEU A 1 479 ? 10.181 15.134 -25.730 1.00 88.12 479 LEU A O 1
ATOM 3822 N N . GLU A 1 480 ? 11.227 15.109 -27.723 1.00 84.69 480 GLU A N 1
ATOM 3823 C CA . GLU A 1 480 ? 10.074 15.524 -28.523 1.00 84.69 480 GLU A CA 1
ATOM 3824 C C . GLU A 1 480 ? 9.267 14.310 -28.978 1.00 84.69 480 GLU A C 1
ATOM 3826 O O . GLU A 1 480 ? 8.070 14.223 -28.722 1.00 84.69 480 GLU A O 1
ATOM 3831 N N . ALA A 1 481 ? 9.931 13.335 -29.605 1.00 88.94 481 ALA A N 1
ATOM 3832 C CA . ALA A 1 481 ? 9.264 12.160 -30.158 1.00 88.94 481 ALA A CA 1
ATOM 3833 C C . ALA A 1 481 ? 8.864 11.134 -29.089 1.00 88.94 481 ALA A C 1
ATOM 3835 O O . ALA A 1 481 ? 7.982 10.311 -29.334 1.00 88.94 481 ALA A O 1
ATOM 3836 N N . GLY A 1 482 ? 9.527 11.127 -27.926 1.00 92.62 482 GLY A N 1
ATOM 3837 C CA . GLY A 1 482 ? 9.362 10.058 -26.942 1.00 92.62 482 GLY A CA 1
ATOM 3838 C C . GLY A 1 482 ? 9.517 8.673 -27.585 1.00 92.62 482 GLY A C 1
ATOM 3839 O O . GLY A 1 482 ? 10.388 8.454 -28.432 1.00 92.62 482 GLY A O 1
ATOM 3840 N N . PHE A 1 483 ? 8.663 7.736 -27.191 1.00 94.31 483 PHE A N 1
ATOM 3841 C CA . PHE A 1 483 ? 8.617 6.357 -27.681 1.00 94.31 483 PHE A CA 1
ATOM 3842 C C . PHE A 1 483 ? 7.602 6.178 -28.821 1.00 94.31 483 PHE A C 1
ATOM 3844 O O . PHE A 1 483 ? 6.829 5.216 -28.841 1.00 94.31 483 PHE A O 1
ATOM 3851 N N . THR A 1 484 ? 7.582 7.114 -29.770 1.00 92.12 484 THR A N 1
ATOM 3852 C CA . THR A 1 484 ? 6.690 7.088 -30.940 1.00 92.12 484 THR A CA 1
ATOM 3853 C C . THR A 1 484 ? 7.471 6.891 -32.243 1.00 92.12 484 THR A C 1
ATOM 3855 O O . THR A 1 484 ? 8.697 6.796 -32.247 1.00 92.12 484 THR A O 1
ATOM 3858 N N . ASN A 1 485 ? 6.769 6.776 -33.370 1.00 88.19 485 ASN A N 1
ATOM 3859 C CA . ASN A 1 485 ? 7.401 6.844 -34.685 1.00 88.19 485 ASN A CA 1
ATOM 3860 C C . ASN A 1 485 ? 7.306 8.290 -35.193 1.00 88.19 485 ASN A C 1
ATOM 3862 O O . ASN A 1 485 ? 6.207 8.760 -35.483 1.00 88.19 485 ASN A O 1
ATOM 3866 N N . ASP A 1 486 ? 8.447 8.976 -35.296 1.00 81.50 486 ASP A N 1
ATOM 3867 C CA . ASP A 1 486 ? 8.535 10.379 -35.734 1.00 81.50 486 ASP A CA 1
ATOM 3868 C C . ASP A 1 486 ? 8.718 10.534 -37.259 1.00 81.50 486 ASP A C 1
ATOM 3870 O O . ASP A 1 486 ? 8.991 11.625 -37.760 1.00 81.50 486 ASP A O 1
ATOM 3874 N N . GLY A 1 487 ? 8.595 9.436 -38.012 1.00 82.69 487 GLY A N 1
ATOM 3875 C CA . GLY A 1 487 ? 8.787 9.386 -39.461 1.00 82.69 487 GLY A CA 1
ATOM 3876 C C . GLY A 1 487 ? 10.252 9.313 -39.904 1.00 82.69 487 GLY A C 1
ATOM 3877 O O . GLY A 1 487 ? 10.512 8.912 -41.038 1.00 82.69 487 GLY A O 1
ATOM 3878 N N . THR A 1 488 ? 11.209 9.636 -39.028 1.00 84.31 488 THR A N 1
ATOM 3879 C CA . THR A 1 488 ? 12.654 9.534 -39.305 1.00 84.31 488 THR A CA 1
ATOM 3880 C C . THR A 1 488 ? 13.262 8.310 -38.629 1.00 84.31 488 THR A C 1
ATOM 3882 O O . THR A 1 488 ? 14.080 7.609 -39.221 1.00 84.31 488 THR A O 1
ATOM 3885 N N . ASN A 1 489 ? 12.860 8.036 -37.389 1.00 85.00 489 ASN A N 1
ATOM 3886 C CA . ASN A 1 489 ? 13.244 6.853 -36.636 1.00 85.00 489 ASN A CA 1
ATOM 3887 C C . ASN A 1 489 ? 12.009 6.242 -35.973 1.00 85.00 489 ASN A C 1
ATOM 3889 O O . ASN A 1 489 ? 11.251 6.922 -35.282 1.00 85.00 489 ASN A O 1
ATOM 3893 N N . ASP A 1 490 ? 11.851 4.927 -36.104 1.00 88.44 490 ASP A N 1
ATOM 3894 C CA . ASP A 1 490 ? 10.845 4.203 -35.336 1.00 88.44 490 ASP A CA 1
ATOM 3895 C C . ASP A 1 490 ? 11.355 3.969 -33.904 1.00 88.44 490 ASP A C 1
ATOM 3897 O O . ASP A 1 490 ? 12.153 3.059 -33.654 1.00 88.44 490 ASP A O 1
ATOM 3901 N N . ARG A 1 491 ? 10.939 4.832 -32.967 1.00 90.56 491 ARG A N 1
ATOM 3902 C CA . ARG A 1 491 ? 11.347 4.792 -31.549 1.00 90.56 491 ARG A CA 1
ATOM 3903 C C . ARG A 1 491 ? 10.333 4.077 -30.661 1.00 90.56 491 ARG A C 1
ATOM 3905 O O . ARG A 1 491 ? 10.440 4.140 -29.434 1.00 90.56 491 ARG A O 1
ATOM 3912 N N . ARG A 1 492 ? 9.354 3.390 -31.252 1.00 92.44 492 ARG A N 1
ATOM 3913 C CA . ARG A 1 492 ? 8.367 2.624 -30.489 1.00 92.44 492 ARG A CA 1
ATOM 3914 C C . ARG A 1 492 ? 9.055 1.536 -29.671 1.00 92.44 492 ARG A C 1
ATOM 3916 O O . ARG A 1 492 ? 9.971 0.864 -30.146 1.00 92.44 492 ARG A O 1
ATOM 3923 N N . ILE A 1 493 ? 8.578 1.341 -28.441 1.00 92.75 493 ILE A N 1
ATOM 3924 C CA . ILE A 1 493 ? 8.998 0.206 -27.606 1.00 92.75 493 ILE A CA 1
ATOM 3925 C C . ILE A 1 493 ? 8.539 -1.112 -28.232 1.00 92.75 493 ILE A C 1
ATOM 3927 O O . ILE A 1 493 ? 9.285 -2.081 -28.206 1.00 92.75 493 ILE A O 1
ATOM 3931 N N . PHE A 1 494 ? 7.355 -1.131 -28.844 1.00 91.56 494 PHE A N 1
ATOM 3932 C CA . PHE A 1 494 ? 6.873 -2.246 -29.653 1.00 91.56 494 PHE A CA 1
ATOM 3933 C C . PHE A 1 494 ? 6.736 -1.781 -31.105 1.00 91.56 494 PHE A C 1
ATOM 3935 O O . PHE A 1 494 ? 5.813 -1.052 -31.458 1.00 91.56 494 PHE A O 1
ATOM 3942 N N . THR A 1 495 ? 7.690 -2.161 -31.950 1.00 88.75 495 THR A N 1
ATOM 3943 C CA . THR A 1 495 ? 7.677 -1.900 -33.397 1.00 88.75 495 THR A CA 1
ATOM 3944 C C . THR A 1 495 ? 6.904 -2.971 -34.162 1.00 88.75 495 THR A C 1
ATOM 3946 O O . THR A 1 495 ? 6.346 -2.681 -35.223 1.00 88.75 495 THR A O 1
ATOM 3949 N N . ASN A 1 496 ? 6.823 -4.187 -33.607 1.00 84.06 496 ASN A N 1
ATOM 3950 C CA . ASN A 1 496 ? 6.086 -5.326 -34.161 1.00 84.06 496 ASN A CA 1
ATOM 3951 C C . ASN A 1 496 ? 4.578 -5.317 -33.843 1.00 84.06 496 ASN A C 1
ATOM 3953 O O . ASN A 1 496 ? 3.851 -6.169 -34.346 1.00 84.06 496 ASN A O 1
ATOM 3957 N N . SER A 1 497 ? 4.114 -4.368 -33.026 1.00 84.06 497 SER A N 1
ATOM 3958 C CA . SER A 1 497 ? 2.712 -4.190 -32.655 1.00 84.06 497 SER A CA 1
ATOM 3959 C C . SER A 1 497 ? 2.288 -2.736 -32.851 1.00 84.06 497 SER A C 1
ATOM 3961 O O . SER A 1 497 ? 3.079 -1.801 -32.717 1.00 84.06 497 SER A O 1
ATOM 3963 N N . THR A 1 498 ? 1.020 -2.540 -33.200 1.00 81.62 498 THR A N 1
ATOM 3964 C CA . THR A 1 498 ? 0.373 -1.221 -33.234 1.00 81.62 498 THR A CA 1
ATOM 3965 C C . THR A 1 498 ? -0.576 -1.010 -32.057 1.00 81.62 498 THR A C 1
ATOM 3967 O O . THR A 1 498 ? -1.044 0.109 -31.867 1.00 81.62 498 THR A O 1
ATOM 3970 N N . THR A 1 499 ? -0.872 -2.062 -31.285 1.00 86.69 499 THR A N 1
ATOM 3971 C CA . THR A 1 499 ? -1.807 -2.030 -30.149 1.00 86.69 499 THR A CA 1
ATOM 3972 C C . THR A 1 499 ? -1.082 -1.861 -28.820 1.00 86.69 499 THR A C 1
ATOM 3974 O O . THR A 1 499 ? -1.601 -1.192 -27.930 1.00 86.69 499 THR A O 1
ATOM 3977 N N . ILE A 1 500 ? 0.135 -2.406 -28.692 1.00 93.69 500 ILE A N 1
ATOM 3978 C CA . ILE A 1 500 ? 0.934 -2.314 -27.467 1.00 93.69 500 ILE A CA 1
ATOM 3979 C C . ILE A 1 500 ? 1.823 -1.074 -27.518 1.00 93.69 500 ILE A C 1
ATOM 3981 O O . ILE A 1 500 ? 2.641 -0.913 -28.425 1.00 93.69 500 ILE A O 1
ATOM 3985 N N . LYS A 1 501 ? 1.707 -0.206 -26.515 1.00 95.00 501 LYS A N 1
ATOM 3986 C CA . LYS A 1 501 ? 2.558 0.983 -26.369 1.00 95.00 501 LYS A CA 1
ATOM 3987 C C . LYS A 1 501 ? 2.755 1.352 -24.901 1.00 95.00 501 LYS A C 1
ATOM 3989 O O . LYS A 1 501 ? 1.985 0.887 -24.063 1.00 95.00 501 LYS A O 1
ATOM 3994 N N . PRO A 1 502 ? 3.769 2.161 -24.544 1.00 97.00 502 PRO A N 1
ATOM 3995 C CA . PRO A 1 502 ? 3.850 2.734 -23.201 1.00 97.00 502 PRO A CA 1
ATOM 3996 C C . PRO A 1 502 ? 2.539 3.436 -22.816 1.00 97.00 502 PRO A C 1
ATOM 3998 O O . PRO A 1 502 ? 1.867 4.009 -23.675 1.00 97.00 502 PRO A O 1
ATOM 4001 N N . GLY A 1 503 ? 2.165 3.372 -21.538 1.00 96.94 503 GLY A N 1
ATOM 4002 C CA . GLY A 1 503 ? 0.974 4.064 -21.045 1.00 96.94 503 GLY A CA 1
ATOM 4003 C C . GLY A 1 503 ? 1.078 5.572 -21.276 1.00 96.94 503 GLY A C 1
ATOM 4004 O O . GLY A 1 503 ? 2.103 6.179 -20.984 1.00 96.94 503 GLY A O 1
ATOM 4005 N N . SER A 1 504 ? 0.021 6.183 -21.798 1.00 96.00 504 SER A N 1
ATOM 4006 C CA . SER A 1 504 ? -0.048 7.636 -21.991 1.00 96.00 504 SER A CA 1
ATOM 4007 C C . SER A 1 504 ? -0.320 8.386 -20.682 1.00 96.00 504 SER A C 1
ATOM 4009 O O . SER A 1 504 ? -0.815 7.804 -19.712 1.00 96.00 504 SER A O 1
ATOM 4011 N N . TYR A 1 505 ? -0.075 9.702 -20.676 1.00 95.25 505 TYR A N 1
ATOM 4012 C CA . TYR A 1 505 ? -0.426 10.593 -19.560 1.00 95.25 505 TYR A CA 1
ATOM 4013 C C . TYR A 1 505 ? -1.867 10.386 -19.074 1.00 95.25 505 TYR A C 1
ATOM 4015 O O . TYR A 1 505 ? -2.095 10.202 -17.884 1.00 95.25 505 TYR A O 1
ATOM 4023 N N . ALA A 1 506 ? -2.842 10.360 -19.990 1.00 95.25 506 ALA A N 1
ATOM 4024 C CA . ALA A 1 506 ? -4.255 10.225 -19.638 1.00 95.25 506 ALA A CA 1
ATOM 4025 C C . ALA A 1 506 ? -4.566 8.889 -18.944 1.00 95.25 506 ALA A C 1
ATOM 4027 O O . ALA A 1 506 ? -5.328 8.859 -17.981 1.00 95.25 506 ALA A O 1
ATOM 4028 N N . GLN A 1 507 ? -3.950 7.794 -19.398 1.00 96.44 507 GLN A N 1
ATOM 4029 C CA . GLN A 1 507 ? -4.159 6.468 -18.813 1.00 96.44 507 GLN A CA 1
ATOM 4030 C C . GLN A 1 507 ? -3.564 6.384 -17.410 1.00 96.44 507 GLN A C 1
ATOM 4032 O O . GLN A 1 507 ? -4.223 5.903 -16.492 1.00 96.44 507 GLN A O 1
ATOM 4037 N N . TRP A 1 508 ? -2.351 6.901 -17.217 1.00 95.81 508 TRP A N 1
ATOM 4038 C CA . TRP A 1 508 ? -1.768 6.970 -15.883 1.00 95.81 508 TRP A CA 1
ATOM 4039 C C . TRP A 1 508 ? -2.534 7.917 -14.954 1.00 95.81 508 TRP A C 1
ATOM 4041 O O . TRP A 1 508 ? -2.756 7.586 -13.791 1.00 95.81 508 TRP A O 1
ATOM 4051 N N . LYS A 1 509 ? -2.993 9.067 -15.460 1.00 92.81 509 LYS A N 1
ATOM 4052 C CA . LYS A 1 509 ? -3.803 10.012 -14.683 1.00 92.81 509 LYS A CA 1
ATOM 4053 C C . LYS A 1 509 ? -5.117 9.378 -14.230 1.00 92.81 509 LYS A C 1
ATOM 4055 O O . LYS A 1 509 ? -5.550 9.617 -13.108 1.00 92.81 509 LYS A O 1
ATOM 4060 N N . ALA A 1 510 ? -5.720 8.522 -15.054 1.00 93.12 510 ALA A N 1
ATOM 4061 C CA . ALA A 1 510 ? -6.921 7.785 -14.683 1.00 93.12 510 ALA A CA 1
ATOM 4062 C C . ALA A 1 510 ? -6.676 6.818 -13.505 1.00 93.12 510 ALA A C 1
ATOM 4064 O O . ALA A 1 510 ? -7.521 6.723 -12.615 1.00 93.12 510 ALA A O 1
ATOM 4065 N N . LEU A 1 511 ? -5.492 6.191 -13.419 1.00 92.88 511 LEU A N 1
ATOM 4066 C CA . LEU A 1 511 ? -5.106 5.372 -12.258 1.00 92.88 511 LEU A CA 1
ATOM 4067 C C . LEU A 1 511 ? -5.027 6.180 -10.954 1.00 92.88 511 LEU A C 1
ATOM 4069 O O . LEU A 1 511 ? -5.121 5.596 -9.875 1.00 92.88 511 LEU A O 1
ATOM 4073 N N . GLU A 1 512 ? -4.872 7.510 -11.012 1.00 89.12 512 GLU A N 1
ATOM 4074 C CA . GLU A 1 512 ? -4.825 8.327 -9.797 1.00 89.12 512 GLU A CA 1
ATOM 4075 C C . GLU A 1 512 ? -6.148 8.352 -9.025 1.00 89.12 512 GLU A C 1
ATOM 4077 O O . GLU A 1 512 ? -6.147 8.642 -7.826 1.00 89.12 512 GLU A O 1
ATOM 4082 N N . THR A 1 513 ? -7.248 8.046 -9.713 1.00 85.06 513 THR A N 1
ATOM 4083 C CA . THR A 1 513 ? -8.607 8.020 -9.157 1.00 85.06 513 THR A CA 1
ATOM 4084 C C . THR A 1 513 ? -8.946 6.708 -8.450 1.00 85.06 513 THR A C 1
ATOM 4086 O O . THR A 1 513 ? -9.928 6.653 -7.715 1.00 85.06 513 THR A O 1
ATOM 4089 N N . LEU A 1 514 ? -8.134 5.667 -8.653 1.00 88.38 514 LEU A N 1
ATOM 4090 C CA . LEU A 1 514 ? -8.348 4.335 -8.098 1.00 88.38 514 LEU A CA 1
ATOM 4091 C C . LEU A 1 514 ? -7.659 4.156 -6.741 1.00 88.38 514 LEU A C 1
ATOM 4093 O O . LEU A 1 514 ? -6.752 4.905 -6.358 1.00 88.38 514 LEU A O 1
ATOM 4097 N N . HIS A 1 515 ? -8.066 3.115 -6.014 1.00 86.38 515 HIS A N 1
ATOM 4098 C CA . HIS A 1 515 ? -7.435 2.752 -4.754 1.00 86.38 515 HIS A CA 1
ATOM 4099 C C . HIS A 1 515 ? -6.026 2.213 -4.990 1.00 86.38 515 HIS A C 1
ATOM 4101 O O . HIS A 1 515 ? -5.740 1.505 -5.958 1.00 86.38 515 HIS A O 1
ATOM 4107 N N . ARG A 1 516 ? -5.125 2.545 -4.064 1.00 89.44 516 ARG A N 1
ATOM 4108 C CA . ARG A 1 516 ? -3.731 2.107 -4.111 1.00 89.44 516 ARG A CA 1
ATOM 4109 C C . ARG A 1 516 ? -3.319 1.473 -2.795 1.00 89.44 516 ARG A C 1
ATOM 4111 O O . ARG A 1 516 ? -3.732 1.903 -1.711 1.00 89.44 516 ARG A O 1
ATOM 4118 N N . ARG A 1 517 ? -2.476 0.453 -2.889 1.00 91.81 517 ARG A N 1
ATOM 4119 C CA . ARG A 1 517 ? -1.777 -0.189 -1.769 1.00 91.81 517 ARG A CA 1
ATOM 4120 C C . ARG A 1 517 ? -0.330 -0.389 -2.186 1.00 91.81 517 ARG A C 1
ATOM 4122 O O . ARG A 1 517 ? -0.050 -0.508 -3.370 1.00 91.81 517 ARG A O 1
ATOM 4129 N N . TYR A 1 518 ? 0.606 -0.384 -1.246 1.00 95.00 518 TYR A N 1
ATOM 4130 C CA . TYR A 1 518 ? 1.993 -0.696 -1.586 1.00 95.00 518 TYR A CA 1
ATOM 4131 C C . TYR A 1 518 ? 2.561 -1.636 -0.549 1.00 95.00 518 TYR A C 1
ATOM 4133 O O . TYR A 1 518 ? 2.348 -1.426 0.649 1.00 95.00 518 TYR A O 1
ATOM 4141 N N . GLY A 1 519 ? 3.294 -2.618 -1.045 1.00 96.75 519 GLY A N 1
ATOM 4142 C CA . GLY A 1 519 ? 3.881 -3.693 -0.273 1.00 96.75 519 GLY A CA 1
ATOM 4143 C C . GLY A 1 519 ? 4.503 -4.727 -1.197 1.00 96.75 519 GLY A C 1
ATOM 4144 O O . GLY A 1 519 ? 4.965 -4.376 -2.284 1.00 96.75 519 GLY A O 1
ATOM 4145 N N . VAL A 1 520 ? 4.532 -5.978 -0.755 1.00 98.56 520 VAL A N 1
ATOM 4146 C CA . VAL A 1 520 ? 5.295 -7.059 -1.382 1.00 98.56 520 VAL A CA 1
ATOM 4147 C C . VAL A 1 520 ? 4.398 -7.968 -2.210 1.00 98.56 520 VAL A C 1
ATOM 4149 O O . VAL A 1 520 ? 3.411 -8.500 -1.699 1.00 98.56 520 VAL A O 1
ATOM 4152 N N . LEU A 1 521 ? 4.775 -8.171 -3.471 1.00 98.75 521 LEU A N 1
ATOM 4153 C CA . LEU A 1 521 ? 4.261 -9.232 -4.327 1.00 98.75 521 LEU A CA 1
ATOM 4154 C C . LEU A 1 521 ? 5.200 -10.442 -4.262 1.00 98.75 521 LEU A C 1
ATOM 4156 O O . LEU A 1 521 ? 6.409 -10.284 -4.437 1.00 98.75 521 LEU A O 1
ATOM 4160 N N . TYR A 1 522 ? 4.642 -11.636 -4.072 1.00 98.81 522 TYR A N 1
ATOM 4161 C CA . TYR A 1 522 ? 5.350 -12.911 -4.222 1.00 98.81 522 TYR A CA 1
ATOM 4162 C C . TYR A 1 522 ? 4.943 -13.625 -5.509 1.00 98.81 522 TYR A C 1
ATOM 4164 O O . TYR A 1 522 ? 3.789 -13.539 -5.918 1.00 98.81 522 TYR A O 1
ATOM 4172 N N . GLY A 1 523 ? 5.894 -14.311 -6.144 1.00 98.06 523 GLY A N 1
ATOM 4173 C CA . GLY A 1 523 ? 5.693 -15.030 -7.404 1.00 98.06 523 GLY A CA 1
ATOM 4174 C C . GLY A 1 523 ? 5.738 -16.546 -7.250 1.00 98.06 523 GLY A C 1
ATOM 4175 O O . GLY A 1 523 ? 5.802 -17.065 -6.135 1.00 98.06 523 GLY A O 1
ATOM 4176 N N . ASP A 1 524 ? 5.715 -17.246 -8.386 1.00 97.81 524 ASP A N 1
ATOM 4177 C CA . ASP A 1 524 ? 5.748 -18.711 -8.520 1.00 97.81 524 ASP A CA 1
ATOM 4178 C C . ASP A 1 524 ? 6.791 -19.415 -7.648 1.00 97.81 524 ASP A C 1
ATOM 4180 O O . ASP A 1 524 ? 6.531 -20.510 -7.152 1.00 97.81 524 ASP A O 1
ATOM 4184 N N . GLU A 1 525 ? 7.940 -18.782 -7.443 1.00 97.56 525 GLU A N 1
ATOM 4185 C CA . GLU A 1 525 ? 9.076 -19.330 -6.708 1.00 97.56 525 GLU A CA 1
ATOM 4186 C C . GLU A 1 525 ? 8.866 -19.362 -5.188 1.00 97.56 525 GLU A C 1
ATOM 4188 O O . GLU A 1 525 ? 9.574 -20.078 -4.488 1.00 97.56 525 GLU A O 1
ATOM 4193 N N . CYS A 1 526 ? 7.896 -18.617 -4.654 1.00 98.19 526 CYS A N 1
ATOM 4194 C CA . CYS A 1 526 ? 7.624 -18.585 -3.220 1.00 98.19 526 CYS A CA 1
ATOM 4195 C C . CYS A 1 526 ? 6.386 -19.409 -2.854 1.00 98.19 526 CYS A C 1
ATOM 4197 O O . CYS A 1 526 ? 5.330 -19.307 -3.485 1.00 98.19 526 CYS A O 1
ATOM 4199 N N . ASN A 1 527 ? 6.493 -20.166 -1.765 1.00 97.81 527 ASN A N 1
ATOM 4200 C CA . ASN A 1 527 ? 5.400 -20.895 -1.117 1.00 97.81 527 ASN A CA 1
ATOM 4201 C C . ASN A 1 527 ? 5.008 -20.296 0.245 1.00 97.81 527 ASN A C 1
ATOM 4203 O O . ASN A 1 527 ? 4.051 -20.763 0.850 1.00 97.81 527 ASN A O 1
ATOM 4207 N N . GLU A 1 528 ? 5.721 -19.275 0.717 1.00 98.50 528 GLU A N 1
ATOM 4208 C CA . GLU A 1 528 ? 5.491 -18.635 2.010 1.00 98.50 528 GLU A CA 1
ATOM 4209 C C . GLU A 1 528 ? 5.936 -17.171 1.996 1.00 98.50 528 GLU A C 1
ATOM 4211 O O . GLU A 1 528 ? 6.746 -16.737 1.166 1.00 98.50 528 GLU A O 1
ATOM 4216 N N . THR A 1 529 ? 5.424 -16.415 2.962 1.00 98.75 529 THR A N 1
ATOM 4217 C CA . THR A 1 529 ? 5.853 -15.038 3.218 1.00 98.75 529 THR A CA 1
ATOM 4218 C C . THR A 1 529 ? 7.278 -15.019 3.781 1.00 98.75 529 THR A C 1
ATOM 4220 O O . THR A 1 529 ? 7.557 -15.650 4.799 1.00 98.75 529 THR A O 1
ATOM 4223 N N . LYS A 1 530 ? 8.188 -14.257 3.160 1.00 98.38 530 LYS A N 1
ATOM 4224 C CA . LYS A 1 530 ? 9.589 -14.152 3.601 1.00 98.38 530 LYS A CA 1
ATOM 4225 C C . LYS A 1 530 ? 9.741 -13.211 4.798 1.00 98.38 530 LYS A C 1
ATOM 4227 O O . LYS A 1 530 ? 8.989 -12.250 4.959 1.00 98.38 530 LYS A O 1
ATOM 4232 N N . THR A 1 531 ? 10.738 -13.487 5.637 1.00 97.38 531 THR A N 1
ATOM 4233 C CA . THR A 1 531 ? 10.899 -12.877 6.970 1.00 97.38 531 THR A CA 1
ATOM 4234 C C . THR A 1 531 ? 12.037 -11.858 7.066 1.00 97.38 531 THR A C 1
ATOM 4236 O O . THR A 1 531 ? 12.250 -11.288 8.132 1.00 97.38 531 THR A O 1
ATOM 4239 N N . THR A 1 532 ? 12.746 -11.579 5.971 1.00 97.56 532 THR A N 1
ATOM 4240 C CA . THR A 1 532 ? 13.781 -10.535 5.900 1.00 97.56 532 THR A CA 1
ATOM 4241 C C . THR A 1 532 ? 13.459 -9.553 4.781 1.00 97.56 532 THR A C 1
ATOM 4243 O O . THR A 1 532 ? 12.843 -9.924 3.780 1.00 97.56 532 THR A O 1
ATOM 4246 N N . THR A 1 533 ? 13.883 -8.297 4.905 1.00 95.88 533 THR A N 1
ATOM 4247 C CA . THR A 1 533 ? 13.723 -7.308 3.823 1.00 95.88 533 THR A CA 1
ATOM 4248 C C . THR A 1 533 ? 14.511 -7.676 2.573 1.00 95.88 533 THR A C 1
ATOM 4250 O O . THR A 1 533 ? 14.048 -7.402 1.470 1.00 95.88 533 THR A O 1
ATOM 4253 N N . VAL A 1 534 ? 15.661 -8.344 2.702 1.00 93.62 534 VAL A N 1
ATOM 4254 C CA . VAL A 1 534 ? 16.414 -8.834 1.538 1.00 93.62 534 VAL A CA 1
ATOM 4255 C C . VAL A 1 534 ? 15.570 -9.822 0.741 1.00 93.62 534 VAL A C 1
ATOM 4257 O O . VAL A 1 534 ? 15.392 -9.631 -0.462 1.00 93.62 534 VAL A O 1
ATOM 4260 N N . ASP A 1 535 ? 14.992 -10.831 1.385 1.00 97.06 535 ASP A N 1
ATOM 4261 C CA . ASP A 1 535 ? 14.225 -11.847 0.665 1.00 97.06 535 ASP A CA 1
ATOM 4262 C C . ASP A 1 535 ? 12.832 -11.354 0.266 1.00 97.06 535 ASP A C 1
ATOM 4264 O O . ASP A 1 535 ? 12.330 -11.737 -0.783 1.00 97.06 535 ASP A O 1
ATOM 4268 N N . ALA A 1 536 ? 12.215 -10.458 1.034 1.00 97.75 536 ALA A N 1
ATOM 4269 C CA . ALA A 1 536 ? 10.897 -9.920 0.708 1.00 97.75 536 ALA A CA 1
ATOM 4270 C C . ALA A 1 536 ? 10.926 -8.841 -0.390 1.00 97.75 536 ALA A C 1
ATOM 4272 O O . ALA A 1 536 ? 9.914 -8.643 -1.055 1.00 97.75 536 ALA A O 1
ATOM 4273 N N . TYR A 1 537 ? 12.030 -8.108 -0.579 1.00 96.38 537 TYR A N 1
ATOM 4274 C CA . TYR A 1 537 ? 12.033 -6.912 -1.439 1.00 96.38 537 TYR A CA 1
ATOM 4275 C C . TYR A 1 537 ? 12.875 -7.017 -2.717 1.00 96.38 537 TYR A C 1
ATOM 4277 O O . TYR A 1 537 ? 12.727 -6.157 -3.588 1.00 96.38 537 TYR A O 1
ATOM 4285 N N . SER A 1 538 ? 13.778 -7.998 -2.826 1.00 94.69 538 SER A N 1
ATOM 4286 C CA . SER A 1 538 ? 14.855 -7.989 -3.832 1.00 94.69 538 SER A CA 1
ATOM 4287 C C . SER A 1 538 ? 14.739 -9.043 -4.939 1.00 94.69 538 SER A C 1
ATOM 4289 O O . SER A 1 538 ? 15.756 -9.511 -5.459 1.00 94.69 538 SER A O 1
ATOM 4291 N N . TYR A 1 539 ? 13.529 -9.439 -5.337 1.00 97.12 539 TYR A N 1
ATOM 4292 C CA . TYR A 1 539 ? 13.356 -10.248 -6.547 1.00 97.12 539 TYR A CA 1
ATOM 4293 C C . TYR A 1 539 ? 13.884 -9.484 -7.769 1.00 97.12 539 TYR A C 1
ATOM 4295 O O . TYR A 1 539 ? 13.562 -8.320 -7.969 1.00 97.12 539 TYR A O 1
ATOM 4303 N N . TRP A 1 540 ? 14.707 -10.113 -8.602 1.00 93.81 540 TRP A N 1
ATOM 4304 C CA . TRP A 1 540 ? 15.187 -9.476 -9.838 1.00 93.81 540 TRP A CA 1
ATOM 4305 C C . TRP A 1 540 ? 15.437 -10.451 -10.988 1.00 93.81 540 TRP A C 1
ATOM 4307 O O . TRP A 1 540 ? 15.618 -10.014 -12.122 1.00 93.81 540 TRP A O 1
ATOM 4317 N N . GLN A 1 541 ? 15.402 -11.757 -10.720 1.00 93.12 541 GLN A N 1
ATOM 4318 C CA . GLN A 1 541 ? 15.619 -12.805 -11.704 1.00 93.12 541 GLN A CA 1
ATOM 4319 C C . GLN A 1 541 ? 14.706 -13.999 -11.411 1.00 93.12 541 GLN A C 1
ATOM 4321 O O . GLN A 1 541 ? 14.486 -14.344 -10.249 1.00 93.12 541 GLN A O 1
ATOM 4326 N N . VAL A 1 542 ? 14.217 -14.635 -12.478 1.00 94.94 542 VAL A N 1
ATOM 4327 C CA . VAL A 1 542 ? 13.456 -15.890 -12.417 1.00 94.94 542 VAL A CA 1
ATOM 4328 C C . VAL A 1 542 ? 14.242 -16.967 -11.676 1.00 94.94 542 VAL A C 1
ATOM 4330 O O . VAL A 1 542 ? 15.440 -17.142 -11.906 1.00 94.94 542 VAL A O 1
ATOM 4333 N N . GLY A 1 543 ? 13.559 -17.686 -10.785 1.00 95.25 543 GLY A N 1
ATOM 4334 C CA . GLY A 1 543 ? 14.159 -18.704 -9.920 1.00 95.25 543 GLY A CA 1
ATOM 4335 C C . GLY A 1 543 ? 14.592 -18.192 -8.543 1.00 95.25 543 GLY A C 1
ATOM 4336 O O . GLY A 1 543 ? 14.946 -19.001 -7.689 1.00 95.25 543 GLY A O 1
ATOM 4337 N N . HIS A 1 544 ? 14.556 -16.881 -8.283 1.00 95.81 544 HIS A N 1
ATOM 4338 C CA . HIS A 1 544 ? 14.768 -16.361 -6.931 1.00 95.81 544 HIS A CA 1
ATOM 4339 C C . HIS A 1 544 ? 13.515 -16.558 -6.075 1.00 95.81 544 HIS A C 1
ATOM 4341 O O . HIS A 1 544 ? 12.461 -16.012 -6.384 1.00 95.81 544 HIS A O 1
ATOM 4347 N N . GLU A 1 545 ? 13.645 -17.243 -4.938 1.00 97.31 545 GLU A N 1
ATOM 4348 C CA . GLU A 1 545 ? 12.587 -17.317 -3.922 1.00 97.31 545 GLU A CA 1
ATOM 4349 C C . GLU A 1 545 ? 12.497 -16.008 -3.123 1.00 97.31 545 GLU A C 1
ATOM 4351 O O . GLU A 1 545 ? 12.832 -15.942 -1.937 1.00 97.31 545 GLU A O 1
ATOM 4356 N N . ARG A 1 546 ? 12.107 -14.927 -3.796 1.00 97.94 546 ARG A N 1
ATOM 4357 C CA . ARG A 1 546 ? 12.047 -13.581 -3.227 1.00 97.94 546 ARG A CA 1
ATOM 4358 C C . ARG A 1 546 ? 10.757 -12.863 -3.597 1.00 97.94 546 ARG A C 1
ATOM 4360 O O . ARG A 1 546 ? 10.109 -13.186 -4.587 1.00 97.94 546 ARG A O 1
ATOM 4367 N N . GLY A 1 547 ? 10.391 -11.874 -2.797 1.00 98.44 547 GLY A N 1
ATOM 4368 C CA . GLY A 1 547 ? 9.334 -10.924 -3.119 1.00 98.44 547 GLY A CA 1
ATOM 4369 C C . GLY A 1 547 ? 9.872 -9.672 -3.814 1.00 98.44 547 GLY A C 1
ATOM 4370 O O . GLY A 1 547 ? 11.078 -9.403 -3.829 1.00 98.44 547 GLY A O 1
ATOM 4371 N N . MET A 1 548 ? 8.960 -8.886 -4.376 1.00 98.31 548 MET A N 1
ATOM 4372 C CA . MET A 1 548 ? 9.235 -7.557 -4.917 1.00 98.31 548 MET A CA 1
ATOM 4373 C C . MET A 1 548 ? 8.337 -6.531 -4.238 1.00 98.31 548 MET A C 1
ATOM 4375 O O . MET A 1 548 ? 7.121 -6.701 -4.178 1.00 98.31 548 MET A O 1
ATOM 4379 N N . GLN A 1 549 ? 8.924 -5.429 -3.788 1.00 96.81 549 GLN A N 1
ATOM 4380 C CA . GLN A 1 549 ? 8.171 -4.267 -3.320 1.00 96.81 549 GLN A CA 1
ATOM 4381 C C . GLN A 1 549 ? 7.628 -3.446 -4.497 1.00 96.81 549 GLN A C 1
ATOM 4383 O O . GLN A 1 549 ? 8.292 -3.256 -5.521 1.00 96.81 549 GLN A O 1
ATOM 4388 N N . GLY A 1 550 ? 6.418 -2.917 -4.349 1.00 97.50 550 GLY A N 1
ATOM 4389 C CA . GLY A 1 550 ? 5.806 -2.087 -5.378 1.00 97.50 550 GLY A CA 1
ATOM 4390 C C . GLY A 1 550 ? 4.409 -1.606 -5.029 1.00 97.50 550 GLY A C 1
ATOM 4391 O O . GLY A 1 550 ? 3.923 -1.808 -3.916 1.00 97.50 550 GLY A O 1
ATOM 4392 N N . MET A 1 551 ? 3.782 -0.942 -5.993 1.00 97.56 551 MET A N 1
ATOM 4393 C CA . MET A 1 551 ? 2.440 -0.380 -5.878 1.00 97.56 551 MET A CA 1
ATOM 4394 C C . MET A 1 551 ? 1.421 -1.295 -6.558 1.00 97.56 551 MET A C 1
ATOM 4396 O O . MET A 1 551 ? 1.588 -1.663 -7.715 1.00 97.56 551 MET A O 1
ATOM 4400 N N . PHE A 1 552 ? 0.337 -1.594 -5.858 1.00 97.12 552 PHE A N 1
ATOM 4401 C CA . PHE A 1 552 ? -0.886 -2.170 -6.396 1.00 97.12 552 PHE A CA 1
ATOM 4402 C C . PHE A 1 552 ? -1.866 -1.035 -6.674 1.00 97.12 552 PHE A C 1
ATOM 4404 O O . PHE A 1 552 ? -2.184 -0.260 -5.767 1.00 97.12 552 PHE A O 1
ATOM 4411 N N . VAL A 1 553 ? -2.348 -0.946 -7.910 1.00 95.12 553 VAL A N 1
ATOM 4412 C CA . VAL A 1 553 ? -3.523 -0.136 -8.252 1.00 95.12 553 VAL A CA 1
ATOM 4413 C C . VAL A 1 553 ? -4.690 -1.089 -8.413 1.00 95.12 553 VAL A C 1
ATOM 4415 O O . VAL A 1 553 ? -4.573 -2.061 -9.159 1.00 95.12 553 VAL A O 1
ATOM 4418 N N . TRP A 1 554 ? -5.775 -0.826 -7.695 1.00 91.94 554 TRP A N 1
ATOM 4419 C CA . TRP A 1 554 ? -6.935 -1.701 -7.601 1.00 91.94 554 TRP A CA 1
ATOM 4420 C C . TRP A 1 554 ? -8.212 -0.922 -7.895 1.00 91.94 554 TRP A C 1
ATOM 4422 O O . TRP A 1 554 ? -8.436 0.165 -7.354 1.00 91.94 554 TRP A O 1
ATOM 4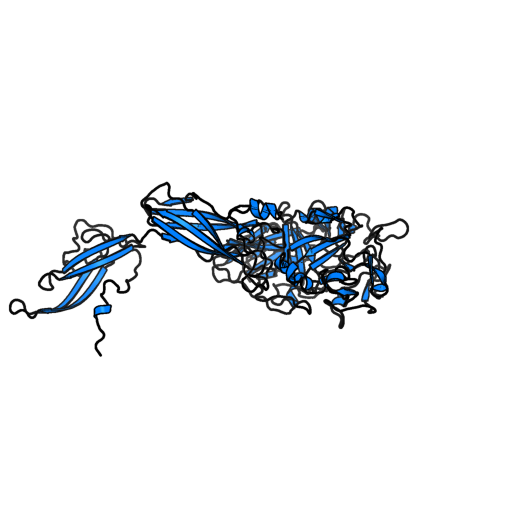432 N N . ASP A 1 555 ? -9.042 -1.501 -8.753 1.00 89.62 555 ASP A N 1
ATOM 4433 C CA . ASP A 1 555 ? -10.396 -1.040 -9.005 1.00 89.62 555 ASP A CA 1
ATOM 4434 C C . ASP A 1 555 ? -11.392 -1.866 -8.179 1.00 89.62 555 ASP A C 1
ATOM 4436 O O . ASP A 1 555 ? -11.745 -2.995 -8.529 1.00 89.62 555 ASP A O 1
ATOM 4440 N N . GLU A 1 556 ? -11.837 -1.290 -7.062 1.00 82.50 556 GLU A N 1
ATOM 4441 C CA . GLU A 1 556 ? -12.835 -1.891 -6.168 1.00 82.50 556 GLU A CA 1
ATOM 4442 C C . GLU A 1 556 ? -14.206 -2.050 -6.845 1.00 82.50 556 GLU A C 1
ATOM 4444 O O . GLU A 1 556 ? -14.981 -2.921 -6.469 1.00 82.50 556 GLU A O 1
ATOM 4449 N N . SER A 1 557 ? -14.501 -1.2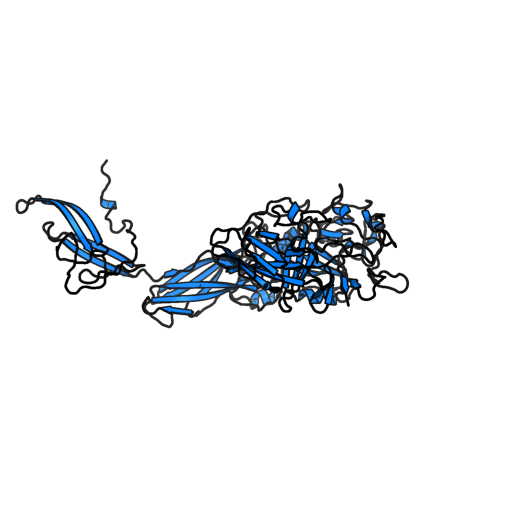69 -7.891 1.00 79.00 557 SER A N 1
ATOM 4450 C CA . SER A 1 557 ? -15.796 -1.317 -8.579 1.00 79.00 557 SER A CA 1
ATOM 4451 C C . SER A 1 557 ? -15.900 -2.399 -9.662 1.00 79.00 557 SER A C 1
ATOM 4453 O O . SER A 1 557 ? -17.001 -2.682 -10.136 1.00 79.00 557 SER A O 1
ATOM 4455 N N . HIS A 1 558 ? -14.782 -3.033 -10.035 1.00 74.38 558 HIS A N 1
ATOM 4456 C CA . HIS A 1 558 ? -14.711 -4.004 -11.132 1.00 74.38 558 HIS A CA 1
ATOM 4457 C C . HIS A 1 558 ? -14.083 -5.340 -10.702 1.00 74.38 558 HIS A C 1
ATOM 4459 O O . HIS A 1 558 ? -13.097 -5.794 -11.285 1.00 74.38 558 HIS A O 1
ATOM 4465 N N . GLY A 1 559 ? -14.667 -5.991 -9.690 1.00 73.56 559 GLY A N 1
ATOM 4466 C CA . GLY A 1 559 ? -14.414 -7.410 -9.392 1.00 73.56 559 GLY A CA 1
ATOM 4467 C C . GLY A 1 559 ? -12.973 -7.734 -8.992 1.00 73.56 559 GLY A C 1
ATOM 4468 O O . GLY A 1 559 ? -12.438 -8.779 -9.360 1.00 73.56 559 GLY A O 1
ATOM 4469 N N . GLY A 1 560 ? -12.298 -6.811 -8.304 1.00 84.31 560 GLY A N 1
ATOM 4470 C CA . GLY A 1 560 ? -10.955 -7.062 -7.787 1.00 84.31 560 GLY A CA 1
ATOM 4471 C C . GLY A 1 560 ? -9.806 -6.824 -8.768 1.00 84.31 560 GLY A C 1
ATOM 4472 O O . GLY A 1 560 ? -8.665 -7.118 -8.403 1.00 84.31 560 GLY A O 1
ATOM 4473 N N . ASN A 1 561 ? -10.051 -6.310 -9.982 1.00 94.62 561 ASN A N 1
ATOM 4474 C CA . ASN A 1 561 ? -8.994 -6.050 -10.969 1.00 94.62 561 ASN A CA 1
ATOM 4475 C C . ASN A 1 561 ? -7.873 -5.191 -10.375 1.00 94.62 561 ASN A C 1
ATOM 4477 O O . ASN A 1 561 ? -8.117 -4.108 -9.843 1.00 94.62 561 ASN A O 1
ATOM 4481 N N . HIS A 1 562 ? -6.631 -5.659 -10.488 1.00 96.81 562 HIS A N 1
ATOM 4482 C CA . HIS A 1 562 ? -5.472 -4.935 -9.981 1.00 96.81 562 HIS A CA 1
ATOM 4483 C C . HIS A 1 562 ? -4.211 -5.195 -10.803 1.00 96.81 562 HIS A C 1
ATOM 4485 O O . HIS A 1 562 ? -4.034 -6.260 -11.393 1.00 96.81 562 HIS A O 1
ATOM 4491 N N . VAL A 1 563 ? -3.303 -4.219 -10.802 1.00 96.56 563 VAL A N 1
ATOM 4492 C CA . VAL A 1 563 ? -1.983 -4.317 -11.439 1.00 96.56 563 VAL A CA 1
ATOM 4493 C C . VAL A 1 563 ? -0.906 -3.927 -10.445 1.00 96.56 563 VAL A C 1
ATOM 4495 O O . VAL A 1 563 ? -1.035 -2.942 -9.716 1.00 96.56 563 VAL A O 1
ATOM 4498 N N . PHE A 1 564 ? 0.174 -4.706 -10.450 1.00 98.31 564 PHE A N 1
ATOM 4499 C CA . PHE A 1 564 ? 1.370 -4.448 -9.669 1.00 98.31 564 PHE A CA 1
ATOM 4500 C C . PHE A 1 564 ? 2.448 -3.738 -10.499 1.00 98.31 564 PHE A C 1
ATOM 4502 O O . PHE A 1 564 ? 2.817 -4.175 -11.596 1.00 98.31 564 PHE A O 1
ATOM 4509 N N . PHE A 1 565 ? 2.981 -2.662 -9.929 1.00 98.44 565 PHE A N 1
ATOM 4510 C CA . PHE A 1 565 ? 4.077 -1.864 -10.461 1.00 98.44 565 PHE A CA 1
ATOM 4511 C C . PHE A 1 565 ? 5.288 -2.000 -9.526 1.00 98.44 565 PHE A C 1
ATOM 4513 O O . PHE A 1 565 ? 5.295 -1.379 -8.455 1.00 98.44 565 PHE A O 1
ATOM 4520 N N . PRO A 1 566 ? 6.311 -2.793 -9.892 1.00 98.06 566 PRO A N 1
ATOM 4521 C CA . PRO A 1 566 ? 7.508 -2.945 -9.073 1.00 98.06 566 PRO A CA 1
ATOM 4522 C C . PRO A 1 566 ? 8.258 -1.613 -8.967 1.00 98.06 566 PRO A C 1
ATOM 4524 O O . PRO A 1 566 ? 8.298 -0.836 -9.926 1.00 98.06 566 PRO A O 1
ATOM 4527 N N . ILE A 1 567 ? 8.881 -1.355 -7.815 1.00 97.38 567 ILE A N 1
ATOM 4528 C CA . ILE A 1 567 ? 9.713 -0.153 -7.616 1.00 97.38 567 ILE A CA 1
ATOM 4529 C C . ILE A 1 567 ? 11.219 -0.436 -7.680 1.00 97.38 567 ILE A C 1
ATOM 4531 O O . ILE A 1 567 ? 12.034 0.428 -7.365 1.00 97.38 567 ILE A O 1
ATOM 4535 N N . GLY A 1 568 ? 11.581 -1.643 -8.102 1.00 95.50 568 GLY A N 1
ATOM 4536 C CA . GLY A 1 568 ? 12.957 -2.092 -8.213 1.00 95.50 568 GLY A CA 1
ATOM 4537 C C . GLY A 1 568 ? 13.429 -2.882 -6.995 1.00 95.50 568 GLY A C 1
ATOM 4538 O O . GLY A 1 568 ? 13.058 -2.618 -5.853 1.00 95.50 568 GLY A O 1
ATOM 4539 N N . SER A 1 569 ? 14.315 -3.830 -7.258 1.00 94.56 569 SER A N 1
ATOM 4540 C CA . SER A 1 569 ? 14.963 -4.755 -6.326 1.00 94.56 569 SER A CA 1
ATOM 4541 C C . SER A 1 569 ? 15.842 -4.070 -5.278 1.00 94.56 569 SER A C 1
ATOM 4543 O O . SER A 1 569 ? 16.152 -4.654 -4.243 1.00 94.56 569 SER A O 1
ATOM 4545 N N . THR A 1 570 ? 16.216 -2.813 -5.520 1.00 93.62 570 THR A N 1
ATOM 4546 C CA . THR A 1 570 ? 16.906 -1.925 -4.568 1.00 93.62 570 THR A CA 1
ATOM 4547 C C . THR A 1 570 ? 15.965 -0.899 -3.923 1.00 93.62 570 THR A C 1
ATOM 4549 O O . THR A 1 570 ? 16.410 -0.046 -3.153 1.00 93.62 570 THR A O 1
ATOM 4552 N N . GLY A 1 571 ? 14.674 -0.920 -4.272 1.00 94.69 571 GLY A N 1
ATOM 4553 C CA . GLY A 1 571 ? 13.670 0.082 -3.898 1.00 94.69 571 GLY A CA 1
ATOM 4554 C C . GLY A 1 571 ? 13.795 1.423 -4.628 1.00 94.69 571 GLY A C 1
ATOM 4555 O O . GLY A 1 571 ? 13.152 2.390 -4.224 1.00 94.69 571 GLY A O 1
ATOM 4556 N N . ASN A 1 572 ? 14.649 1.512 -5.653 1.00 94.62 572 ASN A N 1
ATOM 4557 C CA . ASN A 1 572 ? 14.976 2.757 -6.345 1.00 94.62 572 ASN A CA 1
ATOM 4558 C C . ASN A 1 572 ? 14.841 2.605 -7.863 1.00 94.62 572 ASN A C 1
ATOM 4560 O O . ASN A 1 572 ? 15.831 2.472 -8.583 1.00 94.62 572 ASN A O 1
ATOM 4564 N N . GLY A 1 573 ? 13.609 2.679 -8.357 1.00 95.00 573 GLY A N 1
ATOM 4565 C CA . GLY A 1 573 ? 13.250 2.546 -9.767 1.00 95.00 573 GLY A CA 1
ATOM 4566 C C . GLY A 1 573 ? 13.510 3.793 -10.602 1.00 95.00 573 GLY A C 1
ATOM 4567 O O . GLY A 1 573 ? 12.641 4.233 -11.356 1.00 95.00 573 GLY A O 1
ATOM 4568 N N . HIS A 1 574 ? 14.672 4.412 -10.406 1.00 93.88 574 HIS A N 1
ATOM 4569 C CA . HIS A 1 574 ? 15.052 5.642 -11.075 1.00 93.88 574 HIS A CA 1
ATOM 4570 C C . HIS A 1 574 ? 16.576 5.807 -11.107 1.00 93.88 574 HIS A C 1
ATOM 4572 O O . HIS A 1 574 ? 17.229 5.859 -10.062 1.00 93.88 574 HIS A O 1
ATOM 4578 N N . ARG A 1 575 ? 17.155 5.913 -12.307 1.00 94.00 575 ARG A N 1
ATOM 4579 C CA . ARG A 1 575 ? 18.570 6.249 -12.495 1.00 94.00 575 ARG A CA 1
ATOM 4580 C C . ARG A 1 575 ? 18.702 7.657 -13.043 1.00 94.00 575 ARG A C 1
ATOM 4582 O O . ARG A 1 575 ? 18.261 7.940 -14.155 1.00 94.00 575 ARG A O 1
ATOM 4589 N N . LYS A 1 576 ? 19.341 8.521 -12.269 1.00 91.44 576 LYS A N 1
ATOM 4590 C CA . LYS A 1 576 ? 19.364 9.955 -12.528 1.00 91.44 576 LYS A CA 1
ATOM 4591 C C . LYS A 1 576 ? 20.625 10.388 -13.245 1.00 91.44 576 LYS A C 1
ATOM 4593 O O . LYS A 1 576 ? 21.704 9.859 -12.968 1.00 91.44 576 LYS A O 1
ATOM 4598 N N . VAL A 1 577 ? 20.512 11.414 -14.084 1.00 91.38 577 VAL A N 1
ATOM 4599 C CA . VAL A 1 577 ? 21.679 12.130 -14.619 1.00 91.38 577 VAL A CA 1
ATOM 4600 C C . VAL A 1 577 ? 22.467 12.735 -13.460 1.00 91.38 577 VAL A C 1
ATOM 4602 O O . VAL A 1 577 ? 23.667 12.481 -13.367 1.00 91.38 577 VAL A O 1
ATOM 4605 N N . ASN A 1 578 ? 21.797 13.501 -12.589 1.00 89.50 578 ASN A N 1
ATOM 4606 C CA . ASN A 1 578 ? 22.329 14.110 -11.364 1.00 89.50 578 ASN A CA 1
ATOM 4607 C C . ASN A 1 578 ? 21.206 14.736 -10.495 1.00 89.50 578 ASN A C 1
ATOM 4609 O O . ASN A 1 578 ? 20.017 14.606 -10.787 1.00 89.50 578 ASN A O 1
ATOM 4613 N N . ASP A 1 579 ? 21.596 15.431 -9.420 1.00 83.69 579 ASP A N 1
ATOM 4614 C CA . ASP A 1 579 ? 20.722 16.163 -8.486 1.00 83.69 579 ASP A CA 1
ATOM 4615 C C . ASP A 1 579 ? 20.646 17.688 -8.764 1.00 83.69 579 ASP A C 1
ATOM 4617 O O . ASP A 1 579 ? 20.374 18.481 -7.857 1.00 83.69 579 ASP A O 1
ATOM 4621 N N . ASN A 1 580 ? 20.896 18.147 -10.000 1.00 81.12 580 ASN A N 1
ATOM 4622 C CA . ASN A 1 580 ? 21.074 19.580 -10.297 1.00 81.12 580 ASN A CA 1
ATOM 4623 C C . ASN A 1 580 ? 19.851 20.459 -9.958 1.00 81.12 580 ASN A C 1
ATOM 4625 O O . ASN A 1 580 ? 20.002 21.651 -9.697 1.00 81.12 580 ASN A O 1
ATOM 4629 N N . ALA A 1 581 ? 18.645 19.883 -9.888 1.00 74.75 581 ALA A N 1
ATOM 4630 C CA . ALA A 1 581 ? 17.423 20.601 -9.510 1.00 74.75 581 ALA A CA 1
ATOM 4631 C C . ALA A 1 581 ? 17.511 21.299 -8.133 1.00 74.75 581 ALA A C 1
ATOM 4633 O O . ALA A 1 581 ? 16.770 22.246 -7.887 1.00 74.75 581 ALA A O 1
ATOM 4634 N N . TYR A 1 582 ? 18.434 20.878 -7.257 1.00 77.44 582 TYR A N 1
ATOM 4635 C CA . TYR A 1 582 ? 18.643 21.475 -5.933 1.00 77.44 582 TYR A CA 1
ATOM 4636 C C . TYR A 1 582 ? 20.048 22.062 -5.731 1.00 77.44 582 TYR A C 1
ATOM 4638 O O . TYR A 1 582 ? 20.465 22.283 -4.590 1.00 77.44 582 TYR A O 1
ATOM 4646 N N . LEU A 1 583 ? 20.778 22.362 -6.812 1.00 81.50 583 LEU A N 1
ATOM 4647 C CA . LEU A 1 583 ? 22.127 22.930 -6.723 1.00 81.50 583 LEU A CA 1
ATOM 4648 C C . LEU A 1 583 ? 22.152 24.260 -5.952 1.00 81.50 58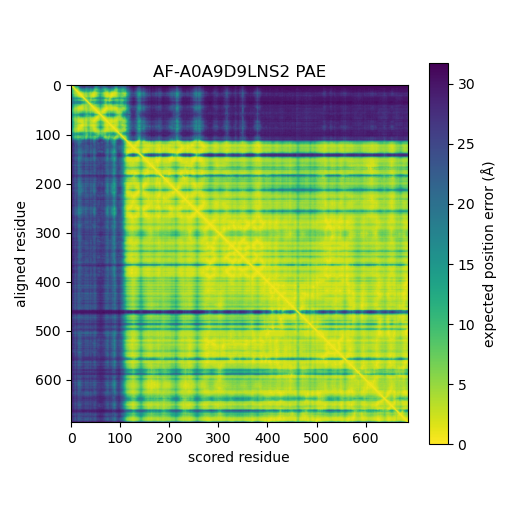3 LEU A C 1
ATOM 4650 O O . LEU A 1 583 ? 23.016 24.458 -5.106 1.00 81.50 583 LEU A O 1
ATOM 4654 N N . SER A 1 584 ? 21.172 25.143 -6.167 1.00 83.94 584 SER A N 1
ATOM 4655 C CA . SER A 1 584 ? 21.060 26.413 -5.428 1.00 83.94 584 SER A CA 1
ATOM 4656 C C . SER A 1 584 ? 20.848 26.228 -3.922 1.00 83.94 584 SER A C 1
ATOM 4658 O O . SER A 1 584 ? 21.171 27.119 -3.144 1.00 83.94 584 SER A O 1
ATOM 4660 N N . THR A 1 585 ? 20.307 25.077 -3.507 1.00 83.69 585 THR A N 1
ATOM 4661 C CA . THR A 1 585 ? 20.027 24.757 -2.102 1.00 83.69 585 THR A CA 1
ATOM 4662 C C . THR A 1 585 ? 21.228 24.112 -1.413 1.00 83.69 585 THR A C 1
ATOM 4664 O O . THR A 1 585 ? 21.487 24.403 -0.250 1.00 83.69 585 THR A O 1
ATOM 4667 N N . TYR A 1 586 ? 21.956 23.235 -2.112 1.00 83.94 586 TYR A N 1
ATOM 4668 C CA . TYR A 1 586 ? 23.012 22.407 -1.510 1.00 83.94 586 TYR A CA 1
ATOM 4669 C C . TYR A 1 586 ? 24.435 22.748 -1.963 1.00 83.94 586 TYR A C 1
ATOM 4671 O O . TYR A 1 586 ? 25.390 22.216 -1.404 1.00 83.94 586 TYR A O 1
ATOM 4679 N N . GLY A 1 587 ? 24.594 23.626 -2.952 1.00 81.56 587 GLY A N 1
ATOM 4680 C CA . GLY A 1 587 ? 25.876 24.186 -3.383 1.00 81.56 587 GLY A CA 1
ATOM 4681 C C . GLY A 1 587 ? 26.749 23.282 -4.258 1.00 81.56 587 GLY A C 1
ATOM 4682 O O . GLY A 1 587 ? 27.610 23.808 -4.960 1.00 81.56 587 GLY A O 1
ATOM 4683 N N . THR A 1 588 ? 26.540 21.961 -4.277 1.00 79.38 588 THR A N 1
ATOM 4684 C CA . THR A 1 588 ? 27.349 21.022 -5.078 1.00 79.38 588 THR A CA 1
ATOM 4685 C C . THR A 1 588 ? 26.521 19.911 -5.725 1.00 79.38 588 THR A C 1
ATOM 4687 O O . THR A 1 588 ? 25.515 19.457 -5.178 1.00 79.38 588 THR A O 1
ATOM 4690 N N . ILE A 1 589 ? 26.966 19.455 -6.904 1.00 80.94 589 ILE A N 1
ATOM 4691 C CA . ILE A 1 589 ? 26.536 18.183 -7.500 1.00 80.94 589 ILE A CA 1
ATOM 4692 C C . ILE A 1 589 ? 27.583 17.134 -7.134 1.00 80.94 589 ILE A C 1
ATOM 4694 O O . ILE A 1 589 ? 28.688 17.141 -7.676 1.00 80.94 589 ILE A O 1
ATOM 4698 N N . ASP A 1 590 ? 27.226 16.227 -6.230 1.00 75.12 590 ASP A N 1
ATOM 4699 C CA . ASP A 1 590 ? 28.175 15.244 -5.697 1.00 75.12 590 ASP A CA 1
ATOM 4700 C C . ASP A 1 590 ? 28.251 13.975 -6.577 1.00 75.12 590 ASP A C 1
ATOM 4702 O O . ASP A 1 590 ? 29.249 13.252 -6.556 1.00 75.12 590 ASP A O 1
ATOM 4706 N N . LYS A 1 591 ? 27.193 13.671 -7.349 1.00 90.19 591 LYS A N 1
ATOM 4707 C CA . LYS A 1 591 ? 26.999 12.369 -8.013 1.00 90.19 591 LYS A CA 1
ATOM 4708 C C . LYS A 1 591 ? 26.345 12.505 -9.391 1.00 90.19 591 LYS A C 1
ATOM 4710 O O . LYS A 1 591 ? 25.512 13.382 -9.609 1.00 90.19 591 LYS A O 1
ATOM 4715 N N . TYR A 1 592 ? 26.717 11.604 -10.303 1.00 92.12 592 TYR A N 1
ATOM 4716 C CA . TYR A 1 592 ? 26.195 11.535 -11.670 1.00 92.12 592 TYR A CA 1
ATOM 4717 C C . TYR A 1 592 ? 25.865 10.087 -12.061 1.00 92.12 592 TYR A C 1
ATOM 4719 O O . TYR A 1 592 ? 26.570 9.158 -11.659 1.00 92.12 592 TYR A O 1
ATOM 4727 N N . SER A 1 593 ? 24.832 9.885 -12.886 1.00 92.88 593 SER A N 1
ATOM 4728 C CA . SER A 1 593 ? 24.416 8.562 -13.412 1.00 92.88 593 SER A CA 1
ATOM 4729 C C . SER A 1 593 ? 24.067 7.521 -12.327 1.00 92.88 593 SER A C 1
ATOM 4731 O O . SER A 1 593 ? 24.157 6.308 -12.542 1.00 92.88 593 SER A O 1
ATOM 4733 N N . HIS A 1 594 ? 23.702 7.988 -11.135 1.00 93.25 594 HIS A N 1
ATOM 4734 C CA . HIS A 1 594 ? 23.450 7.179 -9.939 1.00 93.25 594 HIS A CA 1
ATOM 4735 C C . HIS A 1 594 ? 22.005 6.662 -9.845 1.00 93.25 594 HIS A C 1
ATOM 4737 O O . HIS A 1 594 ? 21.084 7.231 -10.429 1.00 93.25 594 HIS A O 1
ATOM 4743 N N . LEU A 1 595 ? 21.807 5.564 -9.111 1.00 94.75 595 LEU A N 1
ATOM 4744 C CA . LEU A 1 595 ? 20.491 4.967 -8.867 1.00 94.75 595 LEU A CA 1
ATOM 4745 C C . LEU A 1 595 ? 19.872 5.577 -7.607 1.00 94.75 595 LEU A C 1
ATOM 4747 O O . LEU A 1 595 ? 20.372 5.343 -6.509 1.00 94.75 595 LEU A O 1
ATOM 4751 N N . LYS A 1 596 ? 18.804 6.356 -7.748 1.00 92.38 596 LYS A N 1
ATOM 4752 C CA . LYS A 1 596 ? 18.129 7.013 -6.627 1.00 92.38 596 LYS A CA 1
ATOM 4753 C C . LYS A 1 596 ? 16.740 7.451 -7.055 1.00 92.38 596 LYS A C 1
ATOM 4755 O O . LYS A 1 596 ? 16.601 8.166 -8.044 1.00 92.38 596 LYS A O 1
ATOM 4760 N N . TYR A 1 597 ? 15.727 7.073 -6.281 1.00 91.75 597 TYR A N 1
ATOM 4761 C CA . TYR A 1 597 ? 14.357 7.523 -6.511 1.00 91.75 597 TYR A CA 1
ATOM 4762 C C . TYR A 1 597 ? 14.236 9.054 -6.419 1.00 91.75 597 TYR A C 1
ATOM 4764 O O . TYR A 1 597 ? 13.840 9.728 -7.376 1.00 91.75 597 TYR A O 1
ATOM 4772 N N . ALA A 1 598 ? 14.611 9.598 -5.261 1.00 88.19 598 ALA A N 1
ATOM 4773 C CA . ALA A 1 598 ? 14.327 10.973 -4.892 1.00 88.19 598 ALA A CA 1
ATOM 4774 C C . ALA A 1 598 ? 15.086 12.011 -5.732 1.00 88.19 598 ALA A C 1
ATOM 4776 O O . ALA A 1 598 ? 16.251 11.845 -6.099 1.00 88.19 598 ALA A O 1
ATOM 4777 N N . GLN A 1 599 ? 14.449 13.163 -5.958 1.00 82.00 599 GLN A N 1
ATOM 4778 C CA . GLN A 1 599 ? 15.084 14.292 -6.645 1.00 82.00 599 GLN A CA 1
ATOM 4779 C C . GLN A 1 599 ? 16.145 15.014 -5.805 1.00 82.00 599 GLN A C 1
ATOM 4781 O O . GLN A 1 599 ? 16.997 15.703 -6.359 1.00 82.00 599 GLN A O 1
ATOM 4786 N N . ARG A 1 600 ? 16.087 14.861 -4.481 1.00 85.44 600 ARG A N 1
ATOM 4787 C CA . ARG A 1 600 ? 16.889 15.622 -3.526 1.00 85.44 600 ARG A CA 1
ATOM 4788 C C . ARG A 1 600 ? 18.167 14.850 -3.149 1.00 85.44 600 ARG A C 1
ATOM 4790 O O . ARG A 1 600 ? 18.073 13.660 -2.840 1.00 85.44 600 ARG A O 1
ATOM 4797 N N . PRO A 1 601 ? 19.344 15.504 -3.108 1.00 86.81 601 PRO A N 1
ATOM 4798 C CA . PRO A 1 601 ? 20.605 14.829 -2.803 1.00 86.81 601 PRO A CA 1
ATOM 4799 C C . PRO A 1 601 ? 20.741 14.463 -1.319 1.00 86.81 601 PRO A C 1
ATOM 4801 O O . PRO A 1 601 ? 21.313 13.425 -1.004 1.00 86.81 601 PRO A O 1
ATOM 4804 N N . LYS A 1 602 ? 20.219 15.302 -0.416 1.00 89.38 602 LYS A N 1
ATOM 4805 C CA . LYS A 1 602 ? 20.449 15.252 1.037 1.00 89.38 602 LYS A CA 1
ATOM 4806 C C . LYS A 1 602 ? 19.153 15.516 1.806 1.00 89.38 602 LYS A C 1
ATOM 4808 O O . LYS A 1 602 ? 18.124 15.847 1.210 1.00 89.38 602 LYS A O 1
ATOM 4813 N N . GLU A 1 603 ? 19.234 15.419 3.131 1.00 91.44 603 GLU A N 1
ATOM 4814 C CA . GLU A 1 603 ? 18.155 15.808 4.040 1.00 91.44 603 GLU A CA 1
ATOM 4815 C C . GLU A 1 603 ? 17.652 17.226 3.742 1.00 91.44 603 GLU A C 1
ATOM 4817 O O . GLU A 1 603 ? 18.400 18.118 3.320 1.00 91.44 603 GLU A O 1
ATOM 4822 N N . MET A 1 604 ? 16.349 17.420 3.902 1.00 92.00 604 MET A N 1
ATOM 4823 C CA . MET A 1 604 ? 15.704 18.703 3.686 1.00 92.00 604 MET A CA 1
ATOM 4824 C C . MET A 1 604 ? 16.207 19.757 4.696 1.00 92.00 604 MET A C 1
ATOM 4826 O O . MET A 1 604 ? 16.342 19.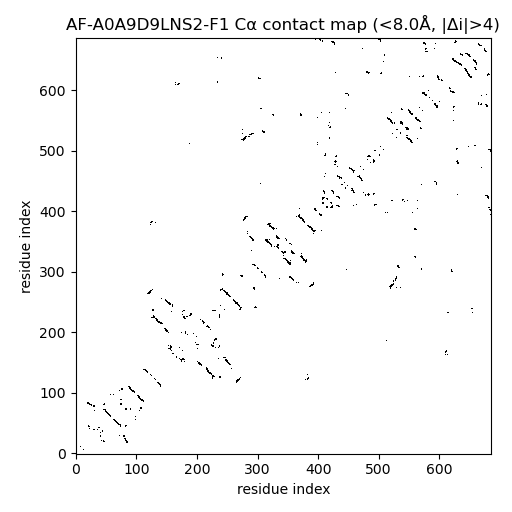441 5.876 1.00 92.00 604 MET A O 1
ATOM 4830 N N . PRO A 1 605 ? 16.460 21.019 4.282 1.00 92.31 605 PRO A N 1
ATOM 4831 C CA . PRO A 1 605 ? 16.799 22.089 5.214 1.00 92.31 605 PRO A CA 1
ATOM 4832 C C . PRO A 1 605 ? 15.730 22.238 6.296 1.00 92.31 605 PRO A C 1
ATOM 4834 O O . PRO A 1 605 ? 14.538 22.188 5.987 1.00 92.31 605 PRO A O 1
ATOM 4837 N N . VAL A 1 606 ? 16.162 22.493 7.533 1.00 93.88 606 VAL A N 1
ATOM 4838 C CA . VAL A 1 606 ? 15.302 22.556 8.729 1.00 93.88 606 VAL A CA 1
ATOM 4839 C C . VAL A 1 606 ? 14.056 23.420 8.505 1.00 93.88 606 VAL A C 1
ATOM 4841 O O . VAL A 1 606 ? 12.949 22.917 8.640 1.00 93.88 606 VAL A O 1
ATOM 4844 N N . ALA A 1 607 ? 14.218 24.653 8.017 1.00 92.94 607 ALA A N 1
ATOM 4845 C CA . ALA A 1 607 ? 13.102 25.580 7.788 1.00 92.94 607 ALA A CA 1
ATOM 4846 C C . ALA A 1 607 ? 12.068 25.104 6.744 1.00 92.94 607 ALA A C 1
ATOM 4848 O O . ALA A 1 607 ? 10.941 25.597 6.704 1.00 92.94 607 ALA A O 1
ATOM 4849 N N . THR A 1 608 ? 12.451 24.192 5.842 1.00 92.56 608 THR A N 1
ATOM 4850 C CA . THR A 1 608 ? 11.502 23.547 4.919 1.00 92.56 608 THR A CA 1
ATOM 4851 C C . THR A 1 608 ? 10.897 22.308 5.569 1.00 92.56 608 THR A C 1
ATOM 4853 O O . THR A 1 608 ? 9.687 22.124 5.498 1.00 92.56 608 THR A O 1
ATOM 4856 N N . ALA A 1 609 ? 11.710 21.497 6.250 1.00 94.19 609 ALA A N 1
ATOM 4857 C CA . ALA A 1 609 ? 11.254 20.296 6.938 1.00 94.19 609 ALA A CA 1
ATOM 4858 C C . ALA A 1 609 ? 10.209 20.603 8.024 1.00 94.19 609 ALA A C 1
ATOM 4860 O O . ALA A 1 609 ? 9.231 19.882 8.125 1.00 94.19 609 ALA A O 1
ATOM 4861 N N . GLU A 1 610 ? 10.317 21.714 8.754 1.00 94.56 610 GLU A N 1
ATOM 4862 C CA . GLU A 1 610 ? 9.299 22.142 9.732 1.00 94.56 610 GLU A CA 1
ATOM 4863 C C . GLU A 1 610 ? 7.899 22.353 9.124 1.00 94.56 610 GLU A C 1
ATOM 4865 O O . GLU A 1 610 ? 6.906 22.252 9.843 1.00 94.56 610 GLU A O 1
ATOM 4870 N N . LYS A 1 611 ? 7.812 22.628 7.812 1.00 93.31 611 LYS A N 1
ATOM 4871 C CA . LYS A 1 611 ? 6.558 22.856 7.066 1.00 93.31 611 LYS A CA 1
ATOM 4872 C C . LYS A 1 611 ? 6.023 21.619 6.348 1.00 93.31 611 LYS A C 1
ATOM 4874 O O . LYS A 1 611 ? 4.883 21.622 5.912 1.00 93.31 611 LYS A O 1
ATOM 4879 N N . VAL A 1 612 ? 6.875 20.622 6.119 1.00 92.75 612 VAL A N 1
ATOM 4880 C CA . VAL A 1 612 ? 6.522 19.369 5.433 1.00 92.75 612 VAL A CA 1
ATOM 4881 C C . VAL A 1 612 ? 7.228 18.194 6.117 1.00 92.75 612 VAL A C 1
ATOM 4883 O O . VAL A 1 612 ? 7.972 17.445 5.472 1.00 92.75 612 VAL A O 1
ATOM 4886 N N . PRO A 1 613 ? 7.019 17.999 7.429 1.00 92.88 613 PRO A N 1
ATOM 4887 C CA . PRO A 1 613 ? 7.912 17.209 8.269 1.00 92.88 613 PRO A CA 1
ATOM 4888 C C . PRO A 1 613 ? 7.976 15.744 7.876 1.00 92.88 613 PRO A C 1
ATOM 4890 O O . PRO A 1 613 ? 9.016 15.130 8.058 1.00 92.88 613 PRO A O 1
ATOM 4893 N N . MET A 1 614 ? 6.939 15.194 7.248 1.00 91.88 614 MET A N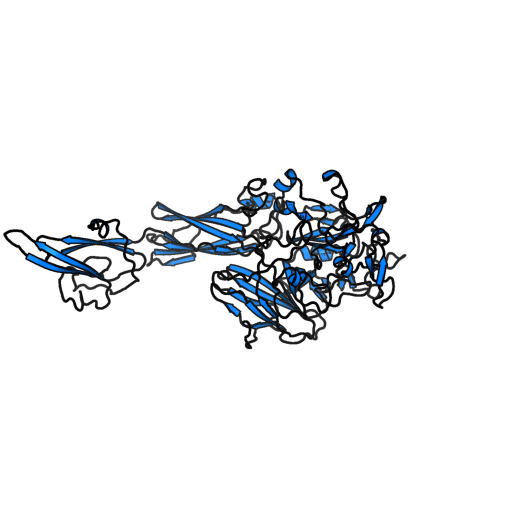 1
ATOM 4894 C CA . MET A 1 614 ? 6.927 13.800 6.795 1.00 91.88 614 MET A CA 1
ATOM 4895 C C . MET A 1 614 ? 7.851 13.541 5.589 1.00 91.88 614 MET A C 1
ATOM 4897 O O . MET A 1 614 ? 8.128 12.393 5.261 1.00 91.88 614 MET A O 1
ATOM 4901 N N . TYR A 1 615 ? 8.357 14.589 4.925 1.00 92.12 615 TYR A N 1
ATOM 4902 C CA . TYR A 1 615 ? 9.246 14.492 3.756 1.00 92.12 615 TYR A CA 1
ATOM 4903 C C . TYR A 1 615 ? 10.702 14.864 4.056 1.00 92.12 615 TYR A C 1
ATOM 4905 O O . TYR A 1 615 ? 11.512 14.931 3.129 1.00 92.12 615 TYR A O 1
ATOM 4913 N N . TYR A 1 616 ? 11.066 15.111 5.319 1.00 93.25 616 TYR A N 1
ATOM 4914 C CA . TYR A 1 616 ? 12.404 15.602 5.669 1.00 93.25 616 TYR A CA 1
ATOM 4915 C C . TYR A 1 616 ? 13.535 14.693 5.155 1.00 93.25 616 TYR A C 1
ATOM 4917 O O . TYR A 1 616 ? 14.567 15.176 4.679 1.00 93.25 616 TYR A O 1
ATOM 4925 N N . ASP A 1 617 ? 13.304 13.381 5.181 1.00 92.38 617 ASP A N 1
ATOM 4926 C CA . ASP A 1 617 ? 14.229 12.344 4.745 1.00 92.38 617 ASP A CA 1
ATOM 4927 C C . ASP A 1 617 ? 13.831 11.706 3.406 1.00 92.38 617 ASP A C 1
ATOM 4929 O O . ASP A 1 617 ? 14.276 10.604 3.089 1.00 92.38 617 ASP A O 1
ATOM 4933 N N . ILE A 1 618 ? 13.052 12.412 2.571 1.00 90.69 618 ILE A N 1
ATOM 4934 C CA . ILE A 1 618 ? 12.609 11.917 1.254 1.00 90.69 618 ILE A CA 1
ATOM 4935 C C . ILE A 1 618 ? 13.766 11.415 0.379 1.00 90.69 618 ILE A C 1
ATOM 4937 O O . ILE A 1 618 ? 13.579 10.518 -0.433 1.00 90.69 618 ILE A O 1
ATOM 4941 N N . TRP A 1 619 ? 14.974 11.950 0.573 1.00 89.62 619 TRP A N 1
ATOM 4942 C CA . TRP A 1 619 ? 16.193 11.541 -0.126 1.00 89.62 619 TRP A CA 1
ATOM 4943 C C . TRP A 1 619 ? 16.608 10.076 0.120 1.00 89.62 619 TRP A C 1
ATOM 4945 O O . TRP A 1 619 ? 17.358 9.535 -0.691 1.00 89.62 619 TRP A O 1
ATOM 4955 N N . LEU A 1 620 ? 16.111 9.445 1.193 1.00 91.38 620 LEU A N 1
ATOM 4956 C CA . LEU A 1 620 ? 16.294 8.024 1.532 1.00 91.38 620 LEU A CA 1
ATOM 4957 C C . LEU A 1 620 ? 15.116 7.145 1.106 1.00 91.38 620 LEU A C 1
ATOM 4959 O O . LEU A 1 620 ? 15.182 5.918 1.202 1.00 91.38 620 LEU A O 1
ATOM 4963 N N . ARG A 1 621 ? 13.995 7.760 0.723 1.00 91.75 621 ARG A N 1
ATOM 4964 C CA . ARG A 1 621 ? 12.741 7.039 0.524 1.00 91.75 621 ARG A CA 1
ATOM 4965 C C . ARG A 1 621 ? 12.737 6.312 -0.812 1.00 91.75 621 ARG A C 1
ATOM 4967 O O . ARG A 1 621 ? 13.359 6.727 -1.787 1.00 91.75 621 ARG A O 1
ATOM 4974 N N . LYS A 1 622 ? 12.011 5.199 -0.812 1.00 93.81 622 LYS A N 1
ATOM 4975 C CA . LYS A 1 622 ? 11.884 4.271 -1.929 1.00 93.81 622 LYS A CA 1
ATOM 4976 C C . LYS A 1 622 ? 10.786 4.724 -2.886 1.00 93.81 622 LYS A C 1
ATOM 4978 O O . LYS A 1 622 ? 9.834 5.402 -2.488 1.00 93.81 622 LYS A O 1
ATOM 4983 N N . GLY A 1 623 ? 10.892 4.295 -4.132 1.00 95.88 623 GLY A N 1
ATOM 4984 C CA . GLY A 1 623 ? 9.919 4.613 -5.163 1.00 95.88 623 GLY A CA 1
ATOM 4985 C C . GLY A 1 623 ? 10.447 4.320 -6.555 1.00 95.88 623 GLY A C 1
ATOM 4986 O O . GLY A 1 623 ? 11.567 3.838 -6.733 1.00 95.88 623 GLY A O 1
ATOM 4987 N N . ALA A 1 624 ? 9.632 4.625 -7.553 1.00 96.50 624 ALA A N 1
ATOM 4988 C CA . ALA A 1 624 ? 10.001 4.488 -8.952 1.00 96.50 624 ALA A CA 1
ATOM 4989 C C . ALA A 1 624 ? 9.323 5.551 -9.795 1.00 96.50 624 ALA A C 1
ATOM 4991 O O . ALA A 1 624 ? 8.357 6.178 -9.372 1.00 96.50 624 ALA A O 1
ATOM 4992 N N . VAL A 1 625 ? 9.816 5.720 -11.013 1.00 95.94 625 VAL A N 1
ATOM 4993 C CA . VAL A 1 625 ? 9.162 6.564 -12.003 1.00 95.94 625 VAL A CA 1
ATOM 4994 C C . VAL A 1 625 ? 8.978 5.743 -13.276 1.00 95.94 625 VAL A C 1
ATOM 4996 O O . VAL A 1 625 ? 9.844 4.945 -13.634 1.00 95.94 625 VAL A O 1
ATOM 4999 N N . TYR A 1 626 ? 7.845 5.925 -13.946 1.00 97.62 626 TYR A N 1
ATOM 5000 C CA . TYR A 1 626 ? 7.481 5.226 -15.175 1.00 97.62 626 TYR A CA 1
ATOM 5001 C C . TYR A 1 626 ? 7.267 6.222 -16.307 1.00 97.62 626 TYR A C 1
ATOM 5003 O O . TYR A 1 626 ? 6.582 7.219 -16.110 1.00 97.62 626 TYR A O 1
ATOM 5011 N N . TRP A 1 627 ? 7.831 5.977 -17.488 1.00 97.25 627 TRP A N 1
ATOM 5012 C CA . TRP A 1 627 ? 7.658 6.889 -18.620 1.00 97.25 627 TRP A CA 1
ATOM 5013 C C . TRP A 1 627 ? 6.279 6.811 -19.278 1.00 97.25 627 TRP A C 1
ATOM 5015 O O . TRP A 1 627 ? 5.651 5.751 -19.318 1.00 97.25 627 TRP A O 1
ATOM 5025 N N . TYR A 1 628 ? 5.874 7.938 -19.865 1.00 96.06 628 TYR A N 1
ATOM 5026 C CA . TYR A 1 628 ? 4.804 7.999 -20.856 1.00 96.06 628 TYR A CA 1
ATOM 5027 C C . TYR A 1 628 ? 5.273 7.546 -22.237 1.00 96.06 628 TYR A C 1
ATOM 5029 O O . TYR A 1 628 ? 6.473 7.415 -22.482 1.00 96.06 628 TYR A O 1
ATOM 5037 N N . ASP A 1 629 ? 4.328 7.357 -23.159 1.00 94.69 629 ASP A N 1
ATOM 5038 C CA . ASP A 1 629 ? 4.629 7.191 -24.584 1.00 94.69 629 ASP A CA 1
ATOM 5039 C C . ASP A 1 629 ? 5.299 8.435 -25.174 1.00 94.69 629 ASP A C 1
ATOM 5041 O O . ASP A 1 629 ? 6.310 8.316 -25.863 1.00 94.69 629 ASP A O 1
ATOM 5045 N N . VAL A 1 630 ? 4.790 9.625 -24.867 1.00 93.94 630 VAL A N 1
ATOM 5046 C CA . VAL A 1 630 ? 5.332 10.908 -25.327 1.00 93.94 630 VAL A CA 1
ATOM 5047 C C . VAL A 1 630 ? 5.159 11.988 -24.257 1.00 93.94 630 VAL A C 1
ATOM 5049 O O . VAL A 1 630 ? 4.387 11.829 -23.311 1.00 93.94 630 VAL A O 1
ATOM 5052 N N . MET A 1 631 ? 5.906 13.088 -24.381 1.00 93.44 631 MET A N 1
ATOM 5053 C CA . MET A 1 631 ? 5.743 14.252 -23.513 1.00 93.44 631 MET A CA 1
ATOM 5054 C C . MET A 1 631 ? 4.316 14.807 -23.633 1.00 93.44 631 MET A C 1
ATOM 5056 O O . MET A 1 631 ? 3.779 14.924 -24.735 1.00 93.44 631 MET A O 1
ATOM 5060 N N . TYR A 1 632 ? 3.729 15.198 -22.504 1.00 93.25 632 TYR A N 1
ATOM 5061 C CA . TYR A 1 632 ? 2.412 15.826 -22.439 1.00 93.25 632 TYR A CA 1
ATOM 5062 C C . TYR A 1 632 ? 2.494 17.238 -21.843 1.00 93.25 632 TYR A C 1
ATOM 5064 O O . TYR A 1 632 ? 3.146 17.436 -20.818 1.00 93.25 632 TYR A O 1
ATOM 5072 N N . THR A 1 633 ? 1.798 18.203 -22.452 1.00 91.94 633 THR A N 1
ATOM 5073 C CA . THR A 1 633 ? 1.766 19.611 -22.016 1.00 91.94 633 THR A CA 1
ATOM 5074 C C . THR A 1 633 ? 0.372 20.221 -22.235 1.00 91.94 633 THR A C 1
ATOM 5076 O O . THR A 1 633 ? -0.148 20.102 -23.347 1.00 91.94 633 THR A O 1
ATOM 5079 N N . PRO A 1 634 ? -0.206 20.931 -21.243 1.00 90.44 634 PRO A N 1
ATOM 5080 C CA . PRO A 1 634 ? 0.249 21.027 -19.855 1.00 90.44 634 PRO A CA 1
ATOM 5081 C C . PRO A 1 634 ? -0.126 19.764 -19.067 1.00 90.44 634 PRO A C 1
ATOM 5083 O O . PRO A 1 634 ? -1.282 19.351 -19.042 1.00 90.44 634 PRO A O 1
ATOM 5086 N N . ALA A 1 635 ? 0.847 19.150 -18.403 1.00 87.69 635 ALA A N 1
ATOM 5087 C CA . ALA A 1 635 ? 0.596 18.156 -17.372 1.00 87.69 635 ALA A CA 1
ATOM 5088 C C . ALA A 1 635 ? 0.415 18.850 -16.020 1.00 87.69 635 ALA A C 1
ATOM 5090 O O . ALA A 1 635 ? 1.152 19.786 -15.710 1.00 87.69 635 ALA A O 1
ATOM 5091 N N . VAL A 1 636 ? -0.543 18.375 -15.225 1.00 83.44 636 VAL A N 1
ATOM 5092 C CA . VAL A 1 636 ? -0.921 18.992 -13.947 1.00 83.44 636 VAL A CA 1
ATOM 5093 C C . VAL A 1 636 ? -0.531 18.059 -12.806 1.00 83.44 636 VAL A C 1
ATOM 5095 O O . VAL A 1 636 ? -0.976 16.902 -12.759 1.00 83.44 636 VAL A O 1
ATOM 5098 N N . ASP A 1 637 ? 0.302 18.552 -11.894 1.00 74.25 637 ASP A N 1
ATOM 5099 C CA . ASP A 1 637 ? 0.629 17.830 -10.665 1.00 74.25 637 ASP A CA 1
ATOM 5100 C C . ASP A 1 637 ? -0.497 17.929 -9.617 1.00 74.25 637 ASP A C 1
ATOM 5102 O O . ASP A 1 637 ? -1.573 18.476 -9.865 1.00 74.25 637 ASP A O 1
ATOM 5106 N N . PHE A 1 638 ? -0.291 17.337 -8.442 1.00 67.56 638 PHE A N 1
ATOM 5107 C CA . PHE A 1 638 ? -1.308 17.352 -7.388 1.00 67.56 638 PHE A CA 1
ATOM 5108 C C . PHE A 1 638 ? -1.535 18.751 -6.783 1.00 67.56 638 PHE A C 1
ATOM 5110 O O . PHE A 1 638 ? -2.617 19.026 -6.268 1.00 67.56 638 PHE A O 1
ATOM 5117 N N . GLU A 1 639 ? -0.547 19.646 -6.860 1.00 66.56 639 GLU A N 1
ATOM 5118 C CA . GLU A 1 639 ? -0.646 21.025 -6.364 1.00 66.56 639 GLU A CA 1
ATOM 5119 C C . GLU A 1 639 ? -1.312 21.964 -7.386 1.00 66.56 639 GLU A C 1
ATOM 5121 O O . GLU A 1 639 ? -1.527 23.143 -7.103 1.00 66.56 639 GLU A O 1
ATOM 5126 N N . GLY A 1 640 ? -1.690 21.440 -8.557 1.00 74.56 640 GLY A N 1
ATOM 5127 C CA . GLY A 1 640 ? -2.305 22.206 -9.637 1.00 74.56 640 GLY A CA 1
ATOM 5128 C C . GLY A 1 640 ? -1.290 22.957 -10.498 1.00 74.56 640 GLY A C 1
ATOM 5129 O O . GLY A 1 640 ? -1.683 23.838 -11.264 1.00 74.56 640 GLY A O 1
ATOM 5130 N N . ILE A 1 641 ? 0.001 22.640 -10.383 1.00 79.31 641 ILE A N 1
ATOM 5131 C CA . ILE A 1 641 ? 1.060 23.289 -11.153 1.00 79.31 641 ILE A CA 1
ATOM 5132 C C . ILE A 1 641 ? 1.136 22.644 -12.539 1.00 79.31 641 ILE A C 1
ATOM 5134 O O . ILE A 1 641 ? 1.268 21.426 -12.684 1.00 79.31 641 ILE A O 1
ATOM 5138 N N . GLU A 1 642 ? 1.077 23.485 -13.571 1.00 88.44 642 GLU A N 1
ATOM 5139 C CA . GLU A 1 642 ? 1.199 23.078 -14.969 1.00 88.44 642 GLU A CA 1
ATOM 5140 C C . GLU A 1 642 ? 2.665 23.036 -15.420 1.00 88.44 642 GLU A C 1
ATOM 5142 O O . GLU A 1 642 ? 3.423 23.992 -15.240 1.00 88.44 642 GLU A O 1
ATOM 5147 N N . SER A 1 643 ? 3.079 21.929 -16.040 1.00 88.25 643 SER A N 1
ATOM 5148 C CA . SER A 1 643 ? 4.423 21.763 -16.609 1.00 88.25 643 SER A CA 1
ATOM 5149 C C . SER A 1 643 ? 4.445 20.735 -17.749 1.00 88.25 643 SER A C 1
ATOM 5151 O O . SER A 1 643 ? 3.409 20.209 -18.149 1.00 88.25 643 SER A O 1
ATOM 5153 N N . ASN A 1 644 ? 5.626 20.435 -18.298 1.00 91.12 644 ASN A N 1
ATOM 5154 C CA . ASN A 1 644 ? 5.790 19.302 -19.211 1.00 91.12 644 ASN A CA 1
ATOM 5155 C C . ASN A 1 644 ? 5.861 18.000 -18.402 1.00 91.12 644 ASN A C 1
ATOM 5157 O O . ASN A 1 644 ? 6.754 17.841 -17.566 1.00 91.12 644 ASN A O 1
ATOM 5161 N N . GLY A 1 645 ? 4.960 17.062 -18.682 1.00 91.69 645 GLY A N 1
ATOM 5162 C CA . GLY A 1 645 ? 4.926 15.736 -18.073 1.00 91.69 645 GLY A CA 1
ATOM 5163 C C . GLY A 1 645 ? 5.601 14.693 -18.954 1.00 91.69 645 GLY A C 1
ATOM 5164 O O . GLY A 1 645 ? 5.314 14.605 -20.147 1.00 91.69 645 GLY A O 1
ATOM 5165 N N . TYR A 1 646 ? 6.467 13.877 -18.358 1.00 93.62 646 TYR A N 1
ATOM 5166 C CA . TYR A 1 646 ? 7.204 12.827 -19.075 1.00 93.62 646 TYR A CA 1
ATOM 5167 C C . TYR A 1 646 ? 6.918 11.421 -18.547 1.00 93.62 646 TYR A C 1
ATOM 5169 O O . TYR A 1 646 ? 7.186 10.438 -19.237 1.00 93.62 646 TYR A O 1
ATOM 5177 N N . GLY A 1 647 ? 6.401 11.307 -17.327 1.00 94.31 647 GLY A N 1
ATOM 5178 C CA . GLY A 1 647 ? 6.111 10.030 -16.691 1.00 94.31 647 GLY A CA 1
ATOM 5179 C C . GLY A 1 647 ? 5.278 10.182 -15.425 1.00 94.31 647 GLY A C 1
ATOM 5180 O O . GLY A 1 647 ? 4.951 11.303 -15.046 1.00 94.31 647 GLY A O 1
ATOM 5181 N N . HIS A 1 648 ? 4.999 9.071 -14.748 1.00 94.44 648 HIS A N 1
ATOM 5182 C CA . HIS A 1 648 ? 4.363 9.035 -13.430 1.00 94.44 648 HIS A CA 1
ATOM 5183 C C . HIS A 1 648 ? 5.351 8.629 -12.343 1.00 94.44 648 HIS A C 1
ATOM 5185 O O . HIS A 1 648 ? 6.112 7.674 -12.488 1.00 94.44 648 HIS A O 1
ATOM 5191 N N . ASP A 1 649 ? 5.316 9.376 -11.252 1.00 93.50 649 ASP A N 1
ATOM 5192 C CA . ASP A 1 649 ? 6.083 9.214 -10.029 1.00 93.50 649 ASP A CA 1
ATOM 5193 C C . ASP A 1 649 ? 5.308 8.350 -9.024 1.00 93.50 649 ASP A C 1
ATOM 5195 O O . ASP A 1 649 ? 4.165 8.663 -8.694 1.00 93.50 649 ASP A O 1
ATOM 5199 N N . ILE A 1 650 ? 5.931 7.273 -8.544 1.00 95.56 650 ILE A N 1
ATOM 5200 C CA . ILE A 1 650 ? 5.418 6.353 -7.525 1.00 95.56 650 ILE A CA 1
ATOM 5201 C C . ILE A 1 650 ? 6.254 6.539 -6.259 1.00 95.56 650 ILE A C 1
ATOM 5203 O O . ILE A 1 650 ? 7.357 5.996 -6.145 1.00 95.56 650 ILE A O 1
ATOM 5207 N N . ASN A 1 651 ? 5.704 7.249 -5.277 1.00 93.50 651 ASN A N 1
ATOM 5208 C CA . ASN A 1 651 ? 6.333 7.414 -3.972 1.00 93.50 651 ASN A CA 1
ATOM 5209 C C . ASN A 1 651 ? 5.873 6.307 -3.020 1.00 93.50 651 ASN A C 1
ATOM 5211 O O . ASN A 1 651 ? 4.713 6.277 -2.607 1.00 93.50 651 ASN A O 1
ATOM 5215 N N . PHE A 1 652 ? 6.771 5.396 -2.641 1.00 93.38 652 PHE A N 1
ATOM 5216 C CA . PHE A 1 652 ? 6.400 4.267 -1.785 1.00 93.38 652 PHE A CA 1
ATOM 5217 C C . PHE A 1 652 ? 6.069 4.703 -0.353 1.00 93.38 652 PHE A C 1
ATOM 5219 O O . PHE A 1 652 ? 5.210 4.100 0.294 1.00 93.38 652 PHE A O 1
ATOM 5226 N N . HIS A 1 653 ? 6.727 5.757 0.138 1.00 90.56 653 HIS A N 1
ATOM 5227 C CA . HIS A 1 653 ? 6.558 6.250 1.503 1.00 90.56 653 HIS A CA 1
ATOM 5228 C C . HIS A 1 653 ? 5.253 7.031 1.672 1.00 90.56 653 HIS A C 1
ATOM 5230 O O . HIS A 1 653 ? 4.424 6.660 2.498 1.00 90.56 653 HIS A O 1
ATOM 5236 N N . SER A 1 654 ? 5.046 8.070 0.860 1.00 87.56 654 SER A N 1
ATOM 5237 C CA . SER A 1 654 ? 3.847 8.914 0.933 1.00 87.56 654 SER A CA 1
ATOM 5238 C C . SER A 1 654 ? 2.630 8.316 0.230 1.00 87.56 654 SER A C 1
ATOM 5240 O O . SER A 1 654 ? 1.531 8.848 0.349 1.00 87.56 654 SER A O 1
ATOM 5242 N N . MET A 1 655 ? 2.826 7.224 -0.518 1.00 89.62 655 MET A N 1
ATOM 5243 C CA . MET A 1 655 ? 1.813 6.585 -1.362 1.00 89.62 655 MET A CA 1
ATOM 5244 C C . MET A 1 655 ? 1.217 7.509 -2.429 1.00 89.62 655 MET A C 1
ATOM 5246 O O . MET A 1 655 ? 0.110 7.280 -2.929 1.00 89.62 655 MET A O 1
ATOM 5250 N N . LEU A 1 656 ? 1.949 8.565 -2.781 1.00 86.56 656 LEU A N 1
ATOM 5251 C CA . LEU A 1 656 ? 1.588 9.419 -3.894 1.00 86.56 656 LEU A CA 1
ATOM 5252 C C . LEU A 1 656 ? 1.869 8.701 -5.215 1.00 86.56 656 LEU A C 1
ATOM 5254 O O . LEU A 1 656 ? 2.908 8.061 -5.398 1.00 86.56 656 LEU A O 1
ATOM 5258 N N . LEU A 1 657 ? 0.920 8.850 -6.133 1.00 90.81 657 LEU A N 1
ATOM 5259 C CA . LEU A 1 657 ? 1.069 8.571 -7.551 1.00 90.81 657 LEU A CA 1
ATOM 5260 C C . LEU A 1 657 ? 0.724 9.875 -8.264 1.00 90.81 657 LEU A C 1
ATOM 5262 O O . LEU A 1 657 ? -0.405 10.348 -8.139 1.00 90.81 657 LEU A O 1
ATOM 5266 N N . GLN A 1 658 ? 1.697 10.476 -8.939 1.00 88.56 658 GLN A N 1
ATOM 5267 C CA . GLN A 1 658 ? 1.544 11.811 -9.518 1.00 88.56 658 GLN A CA 1
ATOM 5268 C C . GLN A 1 658 ? 2.355 11.967 -10.795 1.00 88.56 658 GLN A C 1
ATOM 5270 O O . GLN A 1 658 ? 3.242 11.169 -11.086 1.00 88.56 658 GLN A O 1
ATOM 5275 N N . THR A 1 659 ? 2.095 13.033 -11.545 1.00 90.94 659 THR A N 1
ATOM 5276 C CA . THR A 1 659 ? 2.897 13.325 -12.731 1.00 90.94 659 THR A CA 1
ATOM 5277 C C . THR A 1 659 ? 4.321 13.720 -12.353 1.00 90.94 659 THR A C 1
ATOM 5279 O O . THR A 1 659 ? 4.560 14.612 -11.544 1.00 90.94 659 THR A O 1
ATOM 5282 N N . TYR A 1 660 ? 5.279 13.072 -12.999 1.00 89.12 660 TYR A N 1
ATOM 5283 C CA . TYR A 1 660 ? 6.674 13.454 -13.015 1.00 89.12 660 TYR A CA 1
ATOM 5284 C C . TYR A 1 660 ? 6.909 14.518 -14.099 1.00 89.12 660 TYR A C 1
ATOM 5286 O O . TYR A 1 660 ? 6.827 14.239 -15.303 1.00 89.12 660 TYR A O 1
ATOM 5294 N N . GLY A 1 661 ? 7.194 15.741 -13.648 1.00 81.50 661 GLY A N 1
ATOM 5295 C CA . GLY A 1 661 ? 7.439 16.904 -14.502 1.00 81.50 661 GLY A CA 1
ATOM 5296 C C . GLY A 1 661 ? 8.837 16.949 -15.139 1.00 81.50 661 GLY A C 1
ATOM 5297 O O . GLY A 1 661 ? 9.529 15.941 -15.281 1.00 81.50 661 GLY A O 1
ATOM 5298 N N . SER A 1 662 ? 9.294 18.153 -15.492 1.00 72.06 662 SER A N 1
ATOM 5299 C CA . SER A 1 662 ? 10.567 18.400 -16.194 1.00 72.06 662 SER A CA 1
ATOM 5300 C C . SER A 1 662 ? 11.838 18.232 -15.346 1.00 72.06 662 SER A C 1
ATOM 5302 O O . SER A 1 662 ? 12.948 18.374 -15.863 1.00 72.06 662 SER A O 1
ATOM 5304 N N . ASN A 1 663 ? 11.716 17.943 -14.048 1.00 65.62 663 ASN A N 1
ATOM 5305 C CA . ASN A 1 663 ? 12.868 17.691 -13.178 1.00 65.62 663 ASN A CA 1
ATOM 5306 C C . ASN A 1 663 ? 13.651 16.477 -13.714 1.00 65.62 663 ASN A C 1
ATOM 5308 O O . ASN A 1 663 ? 13.053 15.457 -14.012 1.00 65.62 663 ASN A O 1
ATOM 5312 N N . GLY A 1 664 ? 14.969 16.551 -13.908 1.00 63.84 664 GLY A N 1
ATOM 5313 C CA . GLY A 1 664 ? 15.741 15.426 -14.480 1.00 63.84 664 GLY A CA 1
ATOM 5314 C C . GLY A 1 664 ? 15.661 15.260 -16.008 1.00 63.84 664 GLY A C 1
ATOM 5315 O O . GLY A 1 664 ? 16.284 14.362 -16.578 1.00 63.84 664 GLY A O 1
ATOM 5316 N N . ILE A 1 665 ? 14.923 16.131 -16.704 1.00 77.75 665 ILE A N 1
ATOM 5317 C CA . ILE A 1 665 ? 14.741 16.065 -18.159 1.00 77.75 665 ILE A CA 1
ATOM 5318 C C . ILE A 1 665 ? 15.512 17.193 -18.845 1.00 77.75 665 ILE A C 1
ATOM 5320 O O . ILE A 1 665 ? 15.356 18.360 -18.495 1.00 77.75 665 ILE A O 1
ATOM 5324 N N . GLY A 1 666 ? 16.366 16.859 -19.820 1.00 74.00 666 GLY A N 1
ATOM 5325 C CA . GLY A 1 666 ? 17.194 17.854 -20.512 1.00 74.00 666 GLY A CA 1
ATOM 5326 C C . GLY A 1 666 ? 18.210 18.537 -19.588 1.00 74.00 666 GLY A C 1
ATOM 5327 O O . GLY A 1 666 ? 18.601 19.688 -19.822 1.00 74.00 666 GLY A O 1
ATOM 5328 N N . GLN A 1 667 ? 18.624 17.850 -18.521 1.00 79.69 667 GLN A N 1
ATOM 5329 C CA . GLN A 1 667 ? 19.666 18.325 -17.619 1.00 79.69 667 GLN A CA 1
ATOM 5330 C C . GLN A 1 667 ? 21.033 18.225 -18.283 1.00 79.69 667 GLN A C 1
ATOM 5332 O O . GLN A 1 667 ? 21.256 17.387 -19.156 1.00 79.69 667 GLN A O 1
ATOM 5337 N N . ASN A 1 668 ? 21.939 19.099 -17.857 1.00 86.56 668 ASN A N 1
ATOM 5338 C CA . ASN A 1 668 ? 23.331 18.986 -18.241 1.00 86.56 668 ASN A CA 1
ATOM 5339 C C . ASN A 1 668 ? 23.965 17.867 -17.418 1.00 86.56 668 ASN A C 1
ATOM 5341 O O . ASN A 1 668 ? 23.802 17.829 -16.196 1.00 86.56 668 ASN A O 1
ATOM 5345 N N . ASP A 1 669 ? 24.663 16.965 -18.087 1.00 86.88 669 ASP A N 1
ATOM 5346 C CA . ASP A 1 669 ? 25.547 16.009 -17.449 1.00 86.88 669 ASP A CA 1
ATOM 5347 C C . ASP A 1 669 ? 26.830 16.690 -16.937 1.00 86.88 669 ASP A C 1
ATOM 5349 O O . ASP A 1 669 ? 26.923 17.921 -16.876 1.00 86.88 669 ASP A O 1
ATOM 5353 N N . ARG A 1 670 ? 27.820 15.892 -16.524 1.00 87.50 670 ARG A N 1
ATOM 5354 C CA . ARG A 1 670 ? 29.068 16.412 -15.955 1.00 87.50 670 ARG A CA 1
ATOM 5355 C C . ARG A 1 670 ? 29.861 17.276 -16.940 1.00 87.50 670 ARG A C 1
ATOM 5357 O O . ARG A 1 670 ? 30.522 18.216 -16.502 1.00 87.50 670 ARG A O 1
ATOM 5364 N N . ASP A 1 671 ? 29.773 16.976 -18.232 1.00 88.88 671 ASP A N 1
ATOM 5365 C CA . ASP A 1 671 ? 30.518 17.663 -19.290 1.00 88.88 671 ASP A CA 1
ATOM 5366 C C . ASP A 1 671 ? 29.708 18.812 -19.914 1.00 88.88 671 ASP A C 1
ATOM 5368 O O . ASP A 1 671 ? 30.162 19.478 -20.844 1.00 88.88 671 ASP A O 1
ATOM 5372 N N . GLY A 1 672 ? 28.509 19.083 -19.389 1.00 86.88 672 GLY A N 1
ATOM 5373 C CA . GLY A 1 672 ? 27.629 20.141 -19.875 1.00 86.88 672 GLY A CA 1
ATOM 5374 C C . GLY A 1 672 ? 26.693 19.707 -21.004 1.00 86.88 672 GLY A C 1
ATOM 5375 O O . GLY A 1 672 ? 25.923 20.541 -21.489 1.00 86.88 672 GLY A O 1
ATOM 5376 N N . ASN A 1 673 ? 26.710 18.434 -21.409 1.00 89.62 673 ASN A N 1
ATOM 5377 C CA . ASN A 1 673 ? 25.864 17.930 -22.487 1.00 89.62 673 ASN A CA 1
ATOM 5378 C C . ASN A 1 673 ? 24.454 17.634 -21.984 1.00 89.62 673 ASN A C 1
ATOM 5380 O O . ASN A 1 673 ? 24.243 17.224 -20.844 1.00 89.62 673 ASN A O 1
ATOM 5384 N N . LYS A 1 674 ? 23.461 17.810 -22.857 1.00 89.94 674 LYS A N 1
ATOM 5385 C CA . LYS A 1 674 ? 22.075 17.473 -22.532 1.00 89.94 674 LYS A CA 1
ATOM 5386 C C . LYS A 1 674 ? 21.906 15.966 -22.371 1.00 89.94 674 LYS A C 1
ATOM 5388 O O . LYS A 1 674 ? 22.415 15.198 -23.179 1.00 89.94 674 LYS A O 1
ATOM 5393 N N . SER A 1 675 ? 21.149 15.564 -21.355 1.00 90.38 675 SER A N 1
ATOM 5394 C CA . SER A 1 675 ? 20.835 14.169 -21.047 1.00 90.38 675 SER A CA 1
ATOM 5395 C C . SER A 1 675 ? 19.462 14.048 -20.374 1.00 90.38 675 SER A C 1
ATOM 5397 O O . SER A 1 675 ? 18.821 15.044 -20.023 1.00 90.38 675 SER A O 1
ATOM 5399 N N . THR A 1 676 ? 19.006 12.811 -20.190 1.00 92.06 676 THR A N 1
ATOM 5400 C CA . THR A 1 676 ? 17.799 12.471 -19.429 1.00 92.06 676 THR A CA 1
ATOM 5401 C C . THR A 1 676 ? 18.090 11.343 -18.464 1.00 92.06 676 THR A C 1
ATOM 5403 O O . THR A 1 676 ? 18.969 10.510 -18.707 1.00 92.06 676 THR A O 1
ATOM 5406 N N . ASP A 1 677 ? 17.280 11.274 -17.417 1.00 93.75 677 ASP A N 1
ATOM 5407 C CA . ASP A 1 677 ? 17.218 10.112 -16.539 1.00 93.75 677 ASP A CA 1
ATOM 5408 C C . ASP A 1 677 ? 16.845 8.832 -17.313 1.00 93.75 677 ASP A C 1
ATOM 5410 O O . ASP A 1 677 ? 16.382 8.888 -18.459 1.00 93.75 677 ASP A O 1
ATOM 5414 N N . ALA A 1 678 ? 17.031 7.676 -16.674 1.00 95.44 678 ALA A N 1
ATOM 5415 C CA . ALA A 1 678 ? 16.559 6.381 -17.148 1.00 95.44 678 ALA A CA 1
ATOM 5416 C C . ALA A 1 678 ? 15.581 5.750 -16.146 1.00 95.44 678 ALA A C 1
ATOM 5418 O O . ALA A 1 678 ? 15.822 5.756 -14.934 1.00 95.44 678 ALA A O 1
ATOM 5419 N N . LYS A 1 679 ? 14.457 5.239 -16.656 1.00 96.19 679 LYS A N 1
ATOM 5420 C CA . LYS A 1 679 ? 13.288 4.821 -15.862 1.00 96.19 679 LYS A CA 1
ATOM 5421 C C . LYS A 1 679 ? 12.574 3.630 -16.483 1.00 96.19 679 LYS A C 1
ATOM 5423 O O . LYS A 1 679 ? 12.852 3.268 -17.628 1.00 96.19 679 LYS A O 1
ATOM 5428 N N . TYR A 1 680 ? 11.656 3.038 -15.726 1.00 98.00 680 TYR A N 1
ATOM 5429 C CA . TYR A 1 680 ? 10.869 1.899 -16.181 1.00 98.00 680 TYR A CA 1
ATOM 5430 C C . TYR A 1 680 ? 9.782 2.307 -17.175 1.00 98.00 680 TYR A C 1
ATOM 5432 O O . TYR A 1 680 ? 9.391 3.472 -17.285 1.00 98.00 680 TYR A O 1
ATOM 5440 N N . ILE A 1 681 ? 9.276 1.313 -17.900 1.00 98.12 681 ILE A N 1
ATOM 5441 C CA . ILE A 1 681 ? 8.169 1.464 -18.838 1.00 98.12 681 ILE A CA 1
ATOM 5442 C C . ILE A 1 681 ? 7.158 0.361 -18.556 1.00 98.12 681 ILE A C 1
ATOM 5444 O O . ILE A 1 681 ? 7.507 -0.823 -18.514 1.00 98.12 681 ILE A O 1
ATOM 5448 N N . ARG A 1 682 ? 5.895 0.764 -18.399 1.00 97.75 682 ARG A N 1
ATOM 5449 C CA . ARG A 1 682 ? 4.749 -0.140 -18.403 1.00 97.75 682 ARG A CA 1
ATOM 5450 C C . ARG A 1 682 ? 3.883 0.166 -19.614 1.00 97.75 682 ARG A C 1
ATOM 5452 O O . ARG A 1 682 ? 3.592 1.330 -19.893 1.00 97.75 682 ARG A O 1
ATOM 5459 N N . CYS A 1 683 ? 3.492 -0.884 -20.324 1.00 97.38 683 CYS A N 1
ATOM 5460 C CA . CYS A 1 683 ? 2.692 -0.768 -21.531 1.00 97.38 683 CYS A CA 1
ATOM 5461 C C . CYS A 1 683 ? 1.211 -1.056 -21.285 1.00 97.38 683 CYS A C 1
ATOM 5463 O O . CYS A 1 683 ? 0.828 -1.728 -20.326 1.00 97.38 683 CYS A O 1
ATOM 5465 N N . VAL A 1 684 ? 0.405 -0.554 -22.207 1.00 96.69 684 VAL A N 1
ATOM 5466 C CA . VAL A 1 684 ? -1.023 -0.810 -22.368 1.00 96.69 684 VAL A CA 1
ATOM 5467 C C . VAL A 1 684 ? -1.254 -1.451 -23.733 1.00 96.69 684 VAL A C 1
ATOM 5469 O O . VAL A 1 684 ? -0.454 -1.248 -24.649 1.00 96.69 684 VAL A O 1
ATOM 5472 N N . GLU A 1 685 ? -2.337 -2.203 -23.862 1.00 93.25 685 GLU A N 1
ATOM 5473 C CA . GLU A 1 685 ? -2.845 -2.750 -25.117 1.00 93.25 685 GLU A CA 1
ATOM 5474 C C . GLU A 1 685 ? -4.195 -2.100 -25.446 1.00 93.25 685 GLU A C 1
ATOM 5476 O O . GLU A 1 685 ? -5.139 -2.165 -24.653 1.00 93.25 685 GLU A O 1
ATOM 5481 N N . ASN A 1 686 ? -4.250 -1.414 -26.589 1.00 75.00 686 ASN A N 1
ATOM 5482 C CA . ASN A 1 686 ? -5.444 -0.724 -27.082 1.00 75.00 686 ASN A CA 1
ATOM 5483 C C . ASN A 1 686 ? -6.312 -1.611 -27.971 1.00 75.00 686 ASN A C 1
ATOM 5485 O O . ASN A 1 686 ? -5.732 -2.294 -28.847 1.00 75.00 686 ASN A O 1
#

Sequence (686 aa):
TAVDNKAVHSETANALYFFENMQGTSDDNDKHQYKNYDSKDNKPYGSYIEVKGYYVNKTAEAASQGPIIYRFMLGKDITTDFNAERNNHYKLTLKFKNNANDPDWHIEYEPENPEISVPSPMYISYGYNEVLNIPVVVRGAKANANTTIKAEIIQNPWGYPEHKYYGISNHEDLNDGFLSFENTKGTVGISENDRNTKWVGTLTNIKPTNVDTDANVYQFTVPVYTRPLILAQSLTGHNPYVSHDRRAKVKFTVVLDGKTYSQVIEVIQVKRLVNPTGVWRSNDNTSPFDVRLMELNEPDANEYGMTNVNFYAPHSDGPWTAHIEEGTDWVQIAPTGSGAWGTADVVGGTGTEIRFDYRPKNTNTTGNVRCGVIRVTYHNNTCVHYVFVSQGNGTVNLAGANWQNRNVLEQNVLVDNPLMEGSMFKFGNPWWGILVENNHREGYGFDISCWGKTFICTHRNTSTGAREYNSFEGIGFNLEAGFTNDGTNDRRIFTNSTTIKPGSYAQWKALETLHRRYGVLYGDECNETKTTTVDAYSYWQVGHERGMQGMFVWDESHGGNHVFFPIGSTGNGHRKVNDNAYLSTYGTIDKYSHLKYAQRPKEMPVATAEKVPMYYDIWLRKGAVYWYDVMYTPAVDFEGIESNGYGHDINFHSMLLQTYGSNGIGQNDRDGNKSTDAKYIRCVEN

Nearest PDB structures (foldseek):
  5foa-assembly2_D  TM=4.013E-01  e=7.616E-06  Homo sapiens
  2xwb-assembly1_B  TM=3.703E-01  e=3.720E-05  Homo sapiens
  2win-assembly1_B  TM=3.380E-01  e=1.382E-04  Homo sapiens
  8eok-assembly1_H  TM=2.873E-01  e=3.157E-05  Homo sapiens
  2win-assembly2_D  TM=3.381E-01  e=2.141E-04  Homo sapiens

Solvent-accessible surface area (backbone atoms only — not comparable to full-atom values): 36255 Å² total; per-residue (Å²): 132,85,77,76,72,69,62,78,74,39,100,81,37,85,80,87,87,82,75,65,42,82,64,48,70,42,96,88,40,53,58,79,58,94,51,59,90,90,36,51,74,76,42,81,84,50,57,62,52,76,52,76,50,76,49,78,42,82,49,97,90,64,60,46,70,48,80,43,78,48,72,45,66,42,33,74,44,68,43,39,36,29,38,36,61,73,78,54,51,82,47,74,46,84,42,84,42,97,59,92,89,42,72,46,73,47,64,50,68,45,75,49,73,62,43,71,49,59,76,65,74,36,54,28,34,23,47,43,60,35,66,30,72,46,58,38,37,39,36,56,44,78,80,54,99,76,58,37,36,32,42,33,61,80,42,23,53,61,60,39,88,86,42,92,49,50,98,68,32,82,64,80,50,54,63,47,17,26,65,24,60,43,79,77,78,78,46,59,61,44,50,58,69,48,32,62,74,63,51,32,54,67,49,69,75,42,63,57,76,45,74,41,70,90,77,21,35,36,33,30,70,48,66,36,19,27,32,32,44,30,38,39,64,68,34,31,17,30,42,64,38,41,42,46,54,36,64,30,30,39,36,39,37,38,65,49,98,90,44,79,47,75,42,76,35,43,39,34,30,38,39,29,66,31,35,56,27,25,42,41,26,49,29,79,48,42,69,54,30,41,47,39,47,29,35,40,76,56,84,62,51,44,101,79,32,67,43,83,47,66,47,42,70,53,56,24,63,32,37,29,38,42,36,70,76,24,33,71,92,44,46,26,32,23,53,64,95,54,87,68,69,34,70,61,70,37,74,46,51,58,73,33,65,55,58,32,28,37,28,42,71,54,62,56,86,78,64,47,40,49,38,16,27,35,40,34,28,27,38,56,54,34,21,66,50,62,38,41,36,37,34,37,83,28,42,38,71,54,82,92,39,30,31,49,41,31,19,34,38,40,59,68,35,62,41,95,44,48,52,33,43,34,14,29,25,26,51,27,28,36,45,51,15,39,39,61,68,47,56,75,35,90,83,43,28,59,72,30,54,32,70,93,38,74,39,51,18,37,37,70,92,59,99,73,83,47,76,35,78,42,30,68,88,72,55,66,64,31,82,76,51,13,34,33,69,70,87,83,53,80,20,30,44,29,76,92,43,92,40,45,39,46,33,42,64,69,58,55,55,43,53,60,79,44,53,73,50,60,26,16,38,32,40,75,62,40,52,56,58,64,53,33,43,56,42,26,26,42,21,69,54,92,86,46,67,28,12,18,31,26,39,36,43,34,38,84,89,57,65,34,28,60,46,61,45,48,14,25,49,71,33,35,23,20,33,29,46,53,39,64,94,43,29,93,80,68,75,59,76,91,48,29,50,17,29,37,42,41,72,46,84,54,70,49,58,65,86,55,17,33,62,23,53,80,48,27,57,41,44,55,41,40,14,22,36,31,39,29,23,42,60,38,77,77,28,61,37,92,88,66,53,71,40,50,22,45,26,40,33,38,36,62,50,78,66,47,64,42,56,29,47,56,78,58,52,70,36,62,42,98,88,64,47,76,40,51,29,26,25,26,40,45,35,26,48,107

Radius of gyration: 34.31 Å; Cα contacts (8 Å, |Δi|>4): 1806; chains: 1; bounding box: 73×56×127 Å

Foldseek 3Di:
DDDPPCACDDPPHDDDDDDWDFQFWDPPFQQQDPDDPCQRSVRNPFDKDKDKDWDADDDPVDGDIGIDIDIGADADFRGIGRTDGPQKDWDKDWDADDGNPRIDIGTDIDRPDWDKDWDFPAEAALDALAKDWTKIKIFDFQDDQQWFKKKFWPFFFLDDPPFPCPPPFPGRDNLLGFKALARPDQDQEDELVCSVVRGHGMDTSFGFPDADNVRRMGMGIRMMGGHHLYNPLQGGNRALALADKGKIKMKMWIAGPNDIDIDIHIYIHDHDWFFPQEEEEEQADFFKAKRFTWTDNDDQWDPQFGDKGWIDFDFFQFKKKKAWPFDQVFKWKAAPPDPPTHRDIDMDGGRDGPIIMITTPGGHPPQAKDKTKIWMAGNNRNYIGIYIYIYHQFFFDDLNFTWGQFFEAAQQDTDPDSQAQHFWAFFLARAWGFAQVQCVDPQAHAPRFQAPHWTWTAHGDDPPRDTDIDGQVRHDYDAFQTQDCPVVDNSHSYPVDPFKGFAALVRLVSLQSFDKDKHKYFYPLERYTDTICLQRDADHDPNRNGIHTFMWRFHPPPRTTIHTNGQHNRLFQWFFQWLVVCCVPVVDTPHGRHGFQDSHCDFDPPVSCSSNVLCRVVRTFGWFWEFHRHWDFQFQWPVRDGAIFGTWTQGSSSRDTTTDHCRQAQDQHPVGHGGHMIGITIMTGD

Secondary structure (DSSP, 8-state):
----GGGSSSTTSPPPP---EEEEE-SS--TTS---GGGGGG-TT--EEEEEEEEEE--TTT-EEEEEEEEEE-SSSSSSEEEE-SSEEEEEEEEEETTTTEEEEEEEEEEPPPEEE--SSEEE-SSSS-EEEEEEEEES--S-TT--EEEEEEE--SS-TTSTTTTTSS--SGGGSSEESS--TT-SB--HHHHHHT---EEEEEPPSEEETTTTEEEEEEEEEE--SB-STT--SS---SS--EEEEEEEEEEETTEEEEEEEEEEEPPPP-BSSEEEE-TT----EEEE-BB-SS-SEETTEE---B-BPPBPSS-EEEEEEE-TTTEEEEETT-S--BSSPEEE-TT-B-EEEEEESS---SSSPEEEEEEEEETTTTEEEEEEEEE-SSEEEETTEEEEEEEEEETTEE-SSTT----BEETT--S-PBPGGGGGSTT-SBT---TT-EEEEEPTT-SS--EEEEETTTS---TTTTTSB-SSSB--S-SS-SSEEEPPHHHHHHHTTSEEEEEEEE-TT-SB--SBHHHHHB--STT---EEEEEEEE-TTTTT-EEEEE--TTSEEEE-SB-GGGHHHHS----BS-B-S-S-SSPPPHHHHTTSGGGTTGGG--EEEEEEEEEEEEEE-TT--EEEEEEEEEETTT--EEEE-STTEEEE-TTS-EEE-EEB-EEEE-

Mean predicted aligned error: 11.08 Å